Protein AF-0000000079299725 (afdb_homodimer)

Sequence (470 aa):
MGLKDFFARLKNKQEVAVPSDVAILRNWYKERYESTVIQRNLLFVISVASLVIITFSVFVIRYVRSIRSIEPFIIEIERKTGVPTVVDPVTIEAYSANVSIKRYFVWRYITAREEYFPSTYTYNYTTTVRVLSTPEVYFSDYRPKYSMANPTSPYNLYSQGSSRTVKLKSMIFTNDSSAQVRISMEVTGLMNMKMDKIVFIEFDFQNIEMNDGERLINPLGFRVKLYRIEDEKIQMGLKDFFARLKNKQEVAVPSDVAILRNWYKERYESTVIQRNLLFVISVASLVIITFSVFVIRYVRSIRSIEPFIIEIERKTGVPTVVDPVTIEAYSANVSIKRYFVWRYITAREEYFPSTYTYNYTTTVRVLSTPEVYFSDYRPKYSMANPTSPYNLYSQGSSRTVKLKSMIFTNDSSAQVRISMEVTGLMNMKMDKIVFIEFDFQNIEMNDGERLINPLGFRVKLYRIEDEKIQ

Structure (mmCIF, N/CA/C/O backbone):
data_AF-0000000079299725-model_v1
#
loop_
_entity.id
_entity.type
_entity.pdbx_description
1 polymer 'Type IV secretion system protein VirB8'
#
loop_
_atom_site.group_PDB
_atom_site.id
_atom_site.type_symbol
_atom_site.label_atom_id
_atom_site.label_alt_id
_atom_site.label_comp_id
_atom_site.label_asym_id
_atom_site.label_entity_id
_atom_site.label_seq_id
_atom_site.pdbx_PDB_ins_code
_atom_site.Cartn_x
_atom_site.Cartn_y
_atom_site.Cartn_z
_atom_site.occupancy
_atom_site.B_iso_or_equiv
_atom_site.auth_seq_id
_atom_site.auth_comp_id
_atom_site.auth_asym_id
_atom_site.auth_atom_id
_atom_site.pdbx_PDB_model_num
ATOM 1 N N . MET A 1 1 ? 21.078 90.812 78.375 1 37.84 1 MET A N 1
ATOM 2 C CA . MET A 1 1 ? 20.578 90.75 77 1 37.84 1 MET A CA 1
ATOM 3 C C . MET A 1 1 ? 19.156 90.25 77 1 37.84 1 MET A C 1
ATOM 5 O O . MET A 1 1 ? 18.906 89.062 77.188 1 37.84 1 MET A O 1
ATOM 9 N N . GLY A 1 2 ? 18.062 91.062 77.312 1 41.56 2 GLY A N 1
ATOM 10 C CA . GLY A 1 2 ? 16.812 90.75 77.938 1 41.56 2 GLY A CA 1
ATOM 11 C C . GLY A 1 2 ? 15.766 90.188 77 1 41.56 2 GLY A C 1
ATOM 12 O O . GLY A 1 2 ? 15.93 90.188 75.812 1 41.56 2 GLY A O 1
ATOM 13 N N . LEU A 1 3 ? 14.766 89.562 77.562 1 55.81 3 LEU A N 1
ATOM 14 C CA . LEU A 1 3 ? 13.578 88.875 77.062 1 55.81 3 LEU A CA 1
ATOM 15 C C . LEU A 1 3 ? 12.82 89.75 76.125 1 55.81 3 LEU A C 1
ATOM 17 O O . LEU A 1 3 ? 12.211 89.312 75.125 1 55.81 3 LEU A O 1
ATOM 21 N N . LYS A 1 4 ? 12.867 91.062 76.312 1 62.5 4 LYS A N 1
ATOM 22 C CA . LYS A 1 4 ? 12.078 92 75.5 1 62.5 4 LYS A CA 1
ATOM 23 C C . LYS A 1 4 ? 12.594 92.125 74.062 1 62.5 4 LYS A C 1
ATOM 25 O O . LYS A 1 4 ? 11.812 92.312 73.125 1 62.5 4 LYS A O 1
ATOM 30 N N . ASP A 1 5 ? 13.922 92.125 73.938 1 56.56 5 ASP A N 1
ATOM 31 C CA . ASP A 1 5 ? 14.461 92.25 72.562 1 56.56 5 ASP A CA 1
ATOM 32 C C . ASP A 1 5 ? 14.148 91 71.75 1 56.56 5 ASP A C 1
ATOM 34 O O . ASP A 1 5 ? 14.086 91 70.562 1 56.56 5 ASP A O 1
ATOM 38 N N . PHE A 1 6 ? 13.992 89.812 72.5 1 54.66 6 PHE A N 1
ATOM 39 C CA . PHE A 1 6 ? 13.672 88.562 71.812 1 54.66 6 PHE A CA 1
ATOM 40 C C . PHE A 1 6 ? 12.273 88.625 71.25 1 54.66 6 PHE A C 1
ATOM 42 O O . PHE A 1 6 ? 12.07 88.25 70.062 1 54.66 6 PHE A O 1
ATOM 49 N N . PHE A 1 7 ? 11.281 89.188 72 1 54.06 7 PHE A N 1
ATOM 50 C CA . PHE A 1 7 ? 9.914 89.188 71.5 1 54.06 7 PHE A CA 1
ATOM 51 C C . PHE A 1 7 ? 9.773 90.25 70.438 1 54.06 7 PHE A C 1
ATOM 53 O O . PHE A 1 7 ? 8.867 90.188 69.562 1 54.06 7 PHE A O 1
ATOM 60 N N . ALA A 1 8 ? 10.477 91.375 70.562 1 54.53 8 ALA A N 1
ATOM 61 C CA . ALA A 1 8 ? 10.391 92.375 69.5 1 54.53 8 ALA A CA 1
ATOM 62 C C . ALA A 1 8 ? 10.906 91.875 68.188 1 54.53 8 ALA A C 1
ATOM 64 O O . ALA A 1 8 ? 10.391 92.188 67.125 1 54.53 8 ALA A O 1
ATOM 65 N N . ARG A 1 9 ? 11.984 91.062 68.188 1 52.31 9 ARG A N 1
ATOM 66 C CA . ARG A 1 9 ? 12.492 90.5 66.938 1 52.31 9 ARG A CA 1
ATOM 67 C C . ARG A 1 9 ? 11.5 89.438 66.375 1 52.31 9 ARG A C 1
ATOM 69 O O . ARG A 1 9 ? 11.492 89.188 65.188 1 52.31 9 ARG A O 1
ATOM 76 N N . LEU A 1 10 ? 10.68 88.812 67.25 1 44.91 10 LEU A N 1
ATOM 77 C CA . LEU A 1 10 ? 9.617 87.938 66.75 1 44.91 10 LEU A CA 1
ATOM 78 C C . LEU A 1 10 ? 8.57 88.75 66 1 44.91 10 LEU A C 1
ATOM 80 O O . LEU A 1 10 ? 8.008 88.25 65 1 44.91 10 LEU A O 1
ATOM 84 N N . LYS A 1 11 ? 8.281 89.938 66.5 1 42.72 11 LYS A N 1
ATOM 85 C CA . LYS A 1 11 ? 7.258 90.75 65.875 1 42.72 11 LYS A CA 1
ATOM 86 C C . LYS A 1 11 ? 7.738 91.25 64.5 1 42.72 11 LYS A C 1
ATOM 88 O O . LYS A 1 11 ? 6.941 91.75 63.719 1 42.72 11 LYS A O 1
ATOM 93 N N . ASN A 1 12 ? 8.992 91.688 64.438 1 40.38 12 ASN A N 1
ATOM 94 C CA . ASN A 1 12 ? 9.352 92.062 63.125 1 40.38 12 ASN A CA 1
ATOM 95 C C . ASN A 1 12 ? 9.195 90.938 62.094 1 40.38 12 ASN A C 1
ATOM 97 O O . ASN A 1 12 ? 10.172 90.25 61.781 1 40.38 12 ASN A O 1
ATOM 101 N N . LYS A 1 13 ? 8.492 89.812 62.5 1 34.34 13 LYS A N 1
ATOM 102 C CA . LYS A 1 13 ? 8.164 88.75 61.594 1 34.34 13 LYS A CA 1
ATOM 103 C C . LYS A 1 13 ? 7.816 89.25 60.188 1 34.34 13 LYS A C 1
ATOM 105 O O . LYS A 1 13 ? 7.16 90.25 60.062 1 34.34 13 LYS A O 1
ATOM 110 N N . GLN A 1 14 ? 8.406 88.5 59.188 1 34.12 14 GLN A N 1
ATOM 111 C CA . GLN A 1 14 ? 8.398 88.5 57.75 1 34.12 14 GLN A CA 1
ATOM 112 C C . GLN A 1 14 ? 7.004 88.812 57.219 1 34.12 14 GLN A C 1
ATOM 114 O O . GLN A 1 14 ? 6.02 88.25 57.656 1 34.12 14 GLN A O 1
ATOM 119 N N . GLU A 1 15 ? 6.715 90.062 56.812 1 36.06 15 GLU A N 1
ATOM 120 C CA . GLU A 1 15 ? 5.656 90.312 55.844 1 36.06 15 GLU A CA 1
ATOM 121 C C . GLU A 1 15 ? 5.41 89.062 54.969 1 36.06 15 GLU A C 1
ATOM 123 O O . GLU A 1 15 ? 6.254 88.688 54.156 1 36.06 15 GLU A O 1
ATOM 128 N N . VAL A 1 16 ? 5.043 87.875 55.531 1 38.03 16 VAL A N 1
ATOM 129 C CA . VAL A 1 16 ? 4.477 86.75 54.812 1 38.03 16 VAL A CA 1
ATOM 130 C C . VAL A 1 16 ? 3.725 87.25 53.594 1 38.03 16 VAL A C 1
ATOM 132 O O . VAL A 1 16 ? 2.715 88 53.719 1 38.03 16 VAL A O 1
ATOM 135 N N . ALA A 1 17 ? 4.449 87.75 52.594 1 41.91 17 ALA A N 1
ATOM 136 C CA . ALA A 1 17 ? 3.873 88 51.281 1 41.91 17 ALA A CA 1
ATOM 137 C C . ALA A 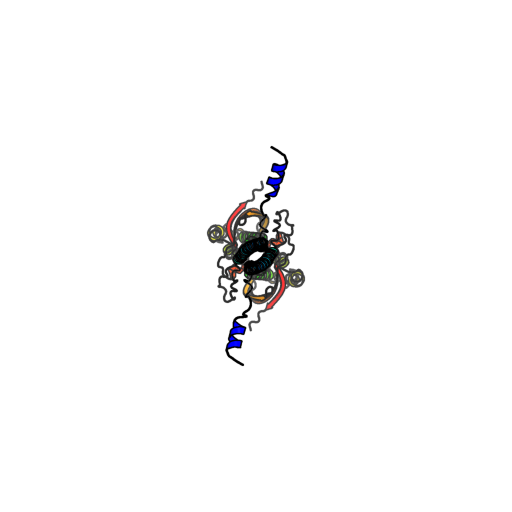1 17 ? 2.707 87.062 51 1 41.91 17 ALA A C 1
ATOM 139 O O . ALA A 1 17 ? 2.811 85.875 51.219 1 41.91 17 ALA A O 1
ATOM 140 N N . VAL A 1 18 ? 1.448 87.375 51.25 1 42.62 18 VAL A N 1
ATOM 141 C CA . VAL A 1 18 ? 0.242 86.75 50.688 1 42.62 18 VAL A CA 1
ATOM 142 C C . VAL A 1 18 ? 0.558 86.125 49.344 1 42.62 18 VAL A C 1
ATOM 144 O O . VAL A 1 18 ? 0.925 86.812 48.406 1 42.62 18 VAL A O 1
ATOM 147 N N . PRO A 1 19 ? 1.404 85 49.438 1 46.94 19 PRO A N 1
ATOM 148 C CA . PRO A 1 19 ? 1.646 84.375 48.125 1 46.94 19 PRO A CA 1
ATOM 149 C C . PRO A 1 19 ? 0.471 84.5 47.188 1 46.94 19 PRO A C 1
ATOM 151 O O . PRO A 1 19 ? -0.68 84.312 47.562 1 46.94 19 PRO A O 1
ATOM 154 N N . SER A 1 20 ? 0.502 85.438 46.25 1 53.66 20 SER A N 1
ATOM 155 C CA . SER A 1 20 ? -0.516 85.812 45.281 1 53.66 20 SER A CA 1
ATOM 156 C C . SER A 1 20 ? -1.252 84.625 44.75 1 53.66 20 SER A C 1
ATOM 158 O O . SER A 1 20 ? -0.674 83.5 44.656 1 53.66 20 SER A O 1
ATOM 160 N N . ASP A 1 21 ? -2.664 84.5 45.125 1 56.88 21 ASP A N 1
ATOM 161 C CA . ASP A 1 21 ? -3.645 83.562 44.562 1 56.88 21 ASP A CA 1
ATOM 162 C C . ASP A 1 21 ? -3.176 83 43.219 1 56.88 21 ASP A C 1
ATOM 164 O O . ASP A 1 21 ? -3.436 81.812 42.906 1 56.88 21 ASP A O 1
ATOM 168 N N . VAL A 1 22 ? -2.371 83.875 42.656 1 60.41 22 VAL A N 1
ATOM 169 C CA . VAL A 1 22 ? -1.896 83.438 41.344 1 60.41 22 VAL A CA 1
ATOM 170 C C . VAL A 1 22 ? -0.827 82.375 41.469 1 60.41 22 VAL A C 1
ATOM 172 O O . VAL A 1 22 ? -0.766 81.438 40.656 1 60.41 22 VAL A O 1
ATOM 175 N N . ALA A 1 23 ? 0.025 82.5 42.594 1 61.59 23 ALA A N 1
ATOM 176 C CA . ALA A 1 23 ? 1.114 81.5 42.75 1 61.59 23 ALA A CA 1
ATOM 177 C C . ALA A 1 23 ? 0.582 80.125 43.125 1 61.59 23 ALA A C 1
ATOM 179 O O . ALA A 1 23 ? 1.067 79.125 42.656 1 61.59 23 ALA A O 1
ATOM 180 N N . ILE A 1 24 ? -0.447 80.062 43.938 1 61.09 24 ILE A N 1
ATOM 181 C CA . ILE A 1 24 ? -1.05 78.812 44.375 1 61.09 24 ILE A CA 1
ATOM 182 C C . ILE A 1 24 ? -1.786 78.125 43.219 1 61.09 24 ILE A C 1
ATOM 184 O O . ILE A 1 24 ? -1.696 76.938 43 1 61.09 24 ILE A O 1
ATOM 188 N N . LEU A 1 25 ? -2.484 79.062 42.469 1 62.22 25 LEU A N 1
ATOM 189 C CA . LEU A 1 25 ? -3.215 78.562 41.312 1 62.22 25 LEU A CA 1
ATOM 190 C C . LEU A 1 25 ? -2.254 78 40.25 1 62.22 25 LEU A C 1
ATOM 192 O O . LEU A 1 25 ? -2.521 77 39.656 1 62.22 25 LEU A O 1
ATOM 196 N N . ARG A 1 26 ? -1.107 78.688 40.188 1 62.5 26 ARG A N 1
ATOM 197 C CA . ARG A 1 26 ? -0.095 78.25 39.25 1 62.5 26 ARG A CA 1
ATOM 198 C C . ARG A 1 26 ? 0.512 76.938 39.656 1 62.5 26 ARG A C 1
ATOM 200 O O . ARG A 1 26 ? 0.735 76.062 38.812 1 62.5 26 ARG A O 1
ATOM 207 N N . ASN A 1 27 ? 0.683 76.75 40.969 1 63.69 27 ASN A N 1
ATOM 208 C CA . ASN A 1 27 ? 1.282 75.562 41.469 1 63.69 27 ASN A CA 1
ATOM 209 C C . ASN A 1 27 ? 0.318 74.375 41.344 1 63.69 27 ASN A C 1
ATOM 211 O O . ASN A 1 27 ? 0.73 73.25 41 1 63.69 27 ASN A O 1
ATOM 215 N N . TRP A 1 28 ? -1.005 74.625 41.562 1 64.62 28 TRP A N 1
ATOM 216 C CA . TRP A 1 28 ? -2.023 73.625 41.469 1 64.62 28 TRP A CA 1
ATOM 217 C C . TRP A 1 28 ? -2.17 73.125 40.031 1 64.62 28 TRP A C 1
ATOM 219 O O . TRP A 1 28 ? -2.195 71.938 39.75 1 64.62 28 TRP A O 1
ATOM 229 N N . TYR A 1 29 ? -2.107 74.062 39.219 1 63.84 29 TYR A N 1
ATOM 230 C CA . TYR A 1 29 ? -2.242 73.688 37.812 1 63.84 29 TYR A CA 1
ATOM 231 C C . TYR A 1 29 ? -0.977 73 37.281 1 63.84 29 TYR A C 1
ATOM 233 O O . TYR A 1 29 ? -1.047 72.125 36.469 1 63.84 29 TYR A O 1
ATOM 241 N N . LYS A 1 30 ? 0.095 73.5 37.844 1 66.31 30 LYS A N 1
ATOM 242 C CA . LYS A 1 30 ? 1.366 72.938 37.438 1 66.31 30 LYS A CA 1
ATOM 243 C C . LYS A 1 30 ? 1.476 71.438 37.906 1 66.31 30 LYS A C 1
ATOM 245 O O . LYS A 1 30 ? 1.941 70.625 37.156 1 66.31 30 LYS A O 1
ATOM 250 N N . GLU A 1 31 ? 0.928 71.125 39.031 1 66.94 31 GLU A N 1
ATOM 251 C CA . GLU A 1 31 ? 0.985 69.812 39.594 1 66.94 31 GLU A CA 1
ATOM 252 C C . GLU A 1 31 ? 0.046 68.875 38.812 1 66.94 31 GLU A C 1
ATOM 254 O O . GLU A 1 31 ? 0.412 67.75 38.5 1 66.94 31 GLU A O 1
ATOM 259 N N . ARG A 1 32 ? -1.123 69.438 38.594 1 66.62 32 ARG A N 1
ATOM 260 C CA . ARG A 1 32 ? -2.104 68.625 37.875 1 66.62 32 ARG A CA 1
ATOM 261 C C . ARG A 1 32 ? -1.687 68.438 36.438 1 66.62 32 ARG A C 1
ATOM 263 O O . ARG A 1 32 ? -1.901 67.312 35.844 1 66.62 32 ARG A O 1
ATOM 270 N N . TYR A 1 33 ? -1.013 69.375 35.969 1 72.5 33 TYR A N 1
ATOM 271 C CA . TYR A 1 33 ? -0.503 69.312 34.625 1 72.5 33 TYR A CA 1
ATOM 272 C C . TYR A 1 33 ? 0.643 68.312 34.531 1 72.5 33 TYR A C 1
ATOM 274 O O . TYR A 1 33 ? 0.689 67.5 33.594 1 72.5 33 TYR A O 1
ATOM 282 N N . GLU A 1 34 ? 1.439 68.312 35.5 1 73.81 34 GLU A N 1
ATOM 283 C CA . GLU A 1 34 ? 2.586 67.438 35.5 1 73.81 34 GLU A CA 1
ATOM 284 C C . GLU A 1 34 ? 2.145 66 35.656 1 73.81 34 GLU A C 1
ATOM 286 O O . GLU A 1 34 ? 2.695 65.062 35 1 73.81 34 GLU A O 1
ATOM 291 N N . SER A 1 35 ? 1.09 65.812 36.375 1 76.44 35 SER A N 1
ATOM 292 C CA . SER A 1 35 ? 0.575 64.438 36.562 1 76.44 35 SER A CA 1
ATOM 293 C C . SER A 1 35 ? -0.078 63.906 35.312 1 76.44 35 SER A C 1
ATOM 295 O O . SER A 1 35 ? 0.095 62.75 34.938 1 76.44 35 SER A O 1
ATOM 297 N N . THR A 1 36 ? -0.708 64.812 34.656 1 77.12 36 THR A N 1
ATOM 298 C CA . THR A 1 36 ? -1.402 64.375 33.438 1 77.12 36 THR A CA 1
ATOM 299 C C . THR A 1 36 ? -0.408 64.125 32.312 1 77.12 36 THR A C 1
ATOM 301 O O . THR A 1 36 ? -0.602 63.188 31.516 1 77.12 36 THR A O 1
ATOM 304 N N . VAL A 1 37 ? 0.67 64.812 32.344 1 77.06 37 VAL A N 1
ATOM 305 C CA . VAL A 1 37 ? 1.702 64.625 31.344 1 77.06 37 VAL A CA 1
ATOM 306 C C . VAL A 1 37 ? 2.41 63.281 31.562 1 77.06 37 VAL A C 1
ATOM 308 O O . VAL A 1 37 ? 2.717 62.562 30.609 1 77.06 37 VAL A O 1
ATOM 311 N N . ILE A 1 38 ? 2.498 62.938 32.781 1 77 38 ILE A N 1
ATOM 312 C CA . ILE A 1 38 ? 3.137 61.656 33.125 1 77 38 ILE A CA 1
ATOM 313 C C . ILE A 1 38 ? 2.232 60.5 32.719 1 77 38 ILE A C 1
ATOM 315 O O . ILE A 1 38 ? 2.699 59.531 32.125 1 77 38 ILE A O 1
ATOM 319 N N . GLN A 1 39 ? 1.011 60.656 32.969 1 77.81 39 GLN A N 1
ATOM 320 C CA . GLN A 1 39 ? 0.052 59.625 32.562 1 77.81 39 GLN A CA 1
ATOM 321 C C . GLN A 1 39 ? -0.007 59.5 31.047 1 77.81 39 GLN A C 1
ATOM 323 O O . GLN A 1 39 ? -0.054 58.375 30.516 1 77.81 39 GLN A O 1
ATOM 328 N N . ARG A 1 40 ? 0.064 60.594 30.391 1 79.75 40 ARG A N 1
ATOM 329 C CA . ARG A 1 40 ? 0.05 60.562 28.938 1 79.75 40 ARG A CA 1
ATOM 330 C C . ARG A 1 40 ? 1.28 59.875 28.375 1 79.75 40 ARG A C 1
ATOM 332 O O . ARG A 1 40 ? 1.172 59.062 27.453 1 79.75 40 ARG A O 1
ATOM 339 N N . ASN A 1 41 ? 2.363 60.188 28.984 1 81.06 41 ASN A N 1
ATOM 340 C CA . ASN A 1 41 ? 3.602 59.594 28.516 1 81.06 41 ASN A CA 1
ATOM 341 C C . ASN A 1 41 ? 3.617 58.094 28.781 1 81.06 41 ASN A C 1
ATOM 343 O O . ASN A 1 41 ? 4.086 57.312 27.953 1 81.06 41 ASN A O 1
ATOM 347 N N . LEU A 1 42 ? 2.967 57.719 29.844 1 79.75 42 LEU A N 1
ATOM 348 C CA . LEU A 1 42 ? 2.873 56.312 30.203 1 79.75 42 LEU A CA 1
ATOM 349 C C . LEU A 1 42 ? 1.941 55.562 29.234 1 79.75 42 LEU A C 1
ATOM 351 O O . LEU A 1 42 ? 2.26 54.469 28.781 1 79.75 42 LEU A O 1
ATOM 355 N N . LEU A 1 43 ? 0.923 56.25 28.984 1 82.56 43 LEU A N 1
ATOM 356 C CA . LEU A 1 43 ? -0.047 55.625 28.078 1 82.56 43 LEU A CA 1
ATOM 357 C C . LEU A 1 43 ? 0.502 55.562 26.656 1 82.56 43 LEU A C 1
ATOM 359 O O . LEU A 1 43 ? 0.235 54.594 25.938 1 82.56 43 LEU A O 1
ATOM 363 N N . PHE A 1 44 ? 1.363 56.469 26.328 1 80.5 44 PHE A N 1
ATOM 364 C CA . PHE A 1 44 ? 2 56.469 25.016 1 80.5 44 PHE A CA 1
ATOM 365 C C . PHE A 1 44 ? 2.98 55.312 24.891 1 80.5 44 PHE A C 1
ATOM 367 O O . PHE A 1 44 ? 2.988 54.594 23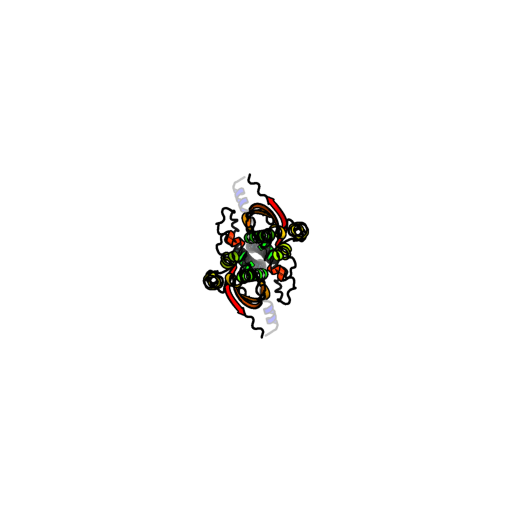.891 1 80.5 44 PHE A O 1
ATOM 374 N N . VAL A 1 45 ? 3.688 55.031 25.922 1 82 45 VAL A N 1
ATOM 375 C CA . VAL A 1 45 ? 4.668 53.938 25.922 1 82 45 VAL A CA 1
ATOM 376 C C . VAL A 1 45 ? 3.951 52.594 25.859 1 82 45 VAL A C 1
ATOM 378 O O . VAL A 1 45 ? 4.352 51.719 25.109 1 82 45 VAL A O 1
ATOM 381 N N . ILE A 1 46 ? 2.818 52.531 26.594 1 81.06 46 ILE A N 1
ATOM 382 C CA . ILE A 1 46 ? 2.041 51.281 26.609 1 81.06 46 ILE A CA 1
ATOM 383 C C . ILE A 1 46 ? 1.417 51.062 25.234 1 81.06 46 ILE A C 1
ATOM 385 O O . ILE A 1 46 ? 1.397 49.938 24.734 1 81.06 46 ILE A O 1
ATOM 389 N N . SER A 1 47 ? 0.975 52.094 24.625 1 81.62 47 SER A N 1
ATOM 390 C CA . SER A 1 47 ? 0.371 51.969 23.297 1 81.62 47 SER A CA 1
ATOM 391 C C . SER A 1 47 ? 1.396 51.562 22.266 1 81.62 47 SER A C 1
ATOM 393 O O . SER A 1 47 ? 1.121 50.688 21.438 1 81.62 47 SER A O 1
ATOM 395 N N . VAL A 1 48 ? 2.602 52.094 22.297 1 81.69 48 VAL A N 1
ATOM 396 C CA . VAL A 1 48 ? 3.654 51.75 21.344 1 81.69 48 VAL A CA 1
ATOM 397 C C . VAL A 1 48 ? 4.094 50.281 21.562 1 81.69 48 VAL A C 1
ATOM 399 O O . VAL A 1 48 ? 4.273 49.531 20.609 1 81.69 48 VAL A O 1
ATOM 402 N N . ALA A 1 49 ? 4.172 49.906 22.828 1 83.25 49 ALA A N 1
ATOM 403 C CA . ALA A 1 49 ? 4.543 48.531 23.172 1 83.25 49 ALA A CA 1
ATOM 404 C C . ALA A 1 49 ? 3.5 47.531 22.656 1 83.25 49 ALA A C 1
ATOM 406 O O . ALA A 1 49 ? 3.846 46.5 22.109 1 83.25 49 ALA A O 1
ATOM 407 N N . SER A 1 50 ? 2.27 47.906 22.828 1 81.88 50 SER A N 1
ATOM 408 C CA . SER A 1 50 ? 1.182 47.062 22.359 1 81.88 50 SER A CA 1
ATOM 409 C C . SER A 1 50 ? 1.195 46.938 20.844 1 81.88 50 SER A C 1
ATOM 411 O O . SER A 1 50 ? 0.978 45.844 20.297 1 81.88 50 SER A O 1
ATOM 413 N N . LEU A 1 51 ? 1.479 48.031 20.156 1 81.38 51 LEU A N 1
ATOM 414 C CA . LEU A 1 51 ? 1.556 48 18.703 1 81.38 51 LEU A CA 1
ATOM 415 C C . LEU A 1 51 ? 2.688 47.094 18.219 1 81.38 51 LEU A C 1
ATOM 417 O O . LEU A 1 51 ? 2.529 46.344 17.25 1 81.38 51 LEU A O 1
ATOM 421 N N . VAL A 1 52 ? 3.801 47.094 18.891 1 81.31 52 VAL A N 1
ATOM 422 C CA . VAL A 1 52 ? 4.938 46.25 18.562 1 81.31 52 VAL A CA 1
ATOM 423 C C . VAL A 1 52 ? 4.562 44.781 18.766 1 81.31 52 VAL A C 1
ATOM 425 O O . VAL A 1 52 ? 4.852 43.938 17.906 1 81.31 52 VAL A O 1
ATOM 428 N N . ILE A 1 53 ? 3.896 44.5 19.875 1 81.94 53 ILE A N 1
ATOM 429 C CA . ILE A 1 53 ? 3.49 43.156 20.188 1 81.94 53 ILE A CA 1
ATOM 430 C C . ILE A 1 53 ? 2.492 42.656 19.141 1 81.94 53 ILE A C 1
ATOM 432 O O . ILE A 1 53 ? 2.574 41.5 18.672 1 81.94 53 ILE A O 1
ATOM 436 N N . ILE A 1 54 ? 1.614 43.438 18.734 1 80.5 54 ILE A N 1
ATOM 437 C CA . ILE A 1 54 ? 0.626 43.094 17.719 1 80.5 54 ILE A CA 1
ATOM 438 C C . ILE A 1 54 ? 1.328 42.812 16.391 1 80.5 54 ILE A C 1
ATOM 440 O O . ILE A 1 54 ? 1.024 41.812 15.734 1 80.5 54 ILE A O 1
ATOM 444 N N . THR A 1 55 ? 2.234 43.656 15.961 1 80.31 55 THR A N 1
ATOM 445 C CA . THR A 1 55 ? 2.971 43.469 14.711 1 80.31 55 THR A CA 1
ATOM 446 C C . THR A 1 55 ? 3.766 42.156 14.758 1 80.31 55 THR A C 1
ATOM 448 O O . THR A 1 55 ? 3.779 41.406 13.781 1 80.31 55 THR A O 1
ATOM 451 N N . PHE A 1 56 ? 4.324 41.875 15.852 1 81 56 PHE A N 1
ATOM 452 C CA . PHE A 1 56 ? 5.078 40.625 16.031 1 81 56 PHE A CA 1
ATOM 453 C C . PHE A 1 56 ? 4.156 39.438 15.969 1 81 56 PHE A C 1
ATOM 455 O O . PHE A 1 56 ? 4.496 38.406 15.359 1 81 56 PHE A O 1
ATOM 462 N N . SER A 1 57 ? 3.018 39.562 16.562 1 78.12 57 SER A N 1
ATOM 463 C CA . SER A 1 57 ? 2.027 38.469 16.547 1 78.12 57 SER A CA 1
ATOM 464 C C . SER A 1 57 ? 1.562 38.188 15.133 1 78.12 57 SER A C 1
ATOM 466 O O . SER A 1 57 ? 1.399 37 14.766 1 78.12 57 SER A O 1
ATOM 468 N N . VAL A 1 58 ? 1.408 39.188 14.383 1 76.25 58 VAL A N 1
ATOM 469 C CA . VAL A 1 58 ? 1.006 39.031 12.984 1 76.25 58 VAL A CA 1
ATOM 470 C C . VAL A 1 58 ? 2.125 38.344 12.203 1 76.25 58 VAL A C 1
ATOM 472 O O . VAL A 1 58 ? 1.869 37.469 11.391 1 76.25 58 VAL A O 1
ATOM 475 N N . PHE A 1 59 ? 3.295 38.594 12.469 1 74.12 59 PHE A N 1
ATOM 476 C CA . PHE A 1 59 ? 4.43 37.969 11.805 1 74.12 59 PHE A CA 1
ATOM 477 C C . PHE A 1 59 ? 4.531 36.5 12.18 1 74.12 59 PHE A C 1
ATOM 479 O O . PHE A 1 59 ? 4.828 35.656 11.328 1 74.12 59 PHE A O 1
ATOM 486 N N . VAL A 1 60 ? 4.328 36.219 13.391 1 73.62 60 VAL A N 1
ATOM 487 C CA . VAL A 1 60 ? 4.371 34.844 13.852 1 73.62 60 VAL A CA 1
ATOM 488 C C . VAL A 1 60 ? 3.25 34.031 13.195 1 73.62 60 VAL A C 1
ATOM 490 O O . VAL A 1 60 ? 3.467 32.906 12.734 1 73.62 60 VAL A O 1
ATOM 493 N N . ILE A 1 61 ? 2.102 34.594 13.133 1 68 61 ILE A N 1
ATOM 494 C CA . ILE A 1 61 ? 0.975 33.906 12.484 1 68 61 ILE A CA 1
ATOM 495 C C . ILE A 1 61 ? 1.299 33.656 11.016 1 68 61 ILE A C 1
ATOM 497 O O . ILE A 1 61 ? 1.04 32.594 10.492 1 68 61 ILE A O 1
ATOM 501 N N . ARG A 1 62 ? 1.827 34.594 10.297 1 67.38 62 ARG A N 1
ATOM 502 C CA . ARG A 1 62 ? 2.221 34.438 8.898 1 67.38 62 ARG A CA 1
ATOM 503 C C . ARG A 1 62 ? 3.312 33.406 8.75 1 67.38 62 ARG A C 1
ATOM 505 O O . ARG A 1 62 ? 3.303 32.625 7.789 1 67.38 62 ARG A O 1
ATOM 512 N N . TYR A 1 63 ? 4.172 33.375 9.641 1 64.31 63 TYR A N 1
ATOM 513 C CA . TYR A 1 63 ? 5.258 32.406 9.617 1 64.31 63 TYR A CA 1
ATOM 514 C C . TYR A 1 63 ? 4.73 31 9.82 1 64.31 63 TYR A C 1
ATOM 516 O O . TYR A 1 63 ? 5.141 30.062 9.125 1 64.31 63 TYR A O 1
ATOM 524 N N . VAL A 1 64 ? 3.875 30.875 10.695 1 59.44 64 VAL A N 1
ATOM 525 C CA . VAL A 1 64 ? 3.285 29.562 10.969 1 59.44 64 VAL A CA 1
ATOM 526 C C . VAL A 1 64 ? 2.436 29.125 9.781 1 59.44 64 VAL A C 1
ATOM 528 O O . VAL A 1 64 ? 2.457 27.953 9.398 1 59.44 64 VAL A O 1
ATOM 531 N N . ARG A 1 65 ? 1.667 30.016 9.203 1 56.22 65 ARG A N 1
ATOM 532 C CA . ARG A 1 65 ? 0.854 29.75 8.023 1 56.22 65 ARG A CA 1
ATOM 533 C C . ARG A 1 65 ? 1.729 29.406 6.824 1 56.22 65 ARG A C 1
ATOM 535 O O . ARG A 1 65 ? 1.363 28.562 6.004 1 56.22 65 ARG A O 1
ATOM 542 N N . SER A 1 66 ? 2.734 30.203 6.668 1 49.31 66 SER A N 1
ATOM 543 C CA . SER A 1 66 ? 3.619 29.984 5.527 1 49.31 66 SER A CA 1
ATOM 544 C C . SER A 1 66 ? 4.328 28.641 5.617 1 49.31 66 SER A C 1
ATOM 546 O O . SER A 1 66 ? 4.711 28.062 4.598 1 49.31 66 SER A O 1
ATOM 548 N N . ILE A 1 67 ? 4.613 28.312 6.719 1 44.88 67 ILE A N 1
ATOM 549 C CA . ILE A 1 67 ? 5.188 26.969 6.84 1 44.88 67 ILE A CA 1
ATOM 550 C C . ILE A 1 67 ? 4.145 25.922 6.457 1 44.88 67 ILE A C 1
ATOM 552 O O . ILE A 1 67 ? 4.488 24.781 6.164 1 44.88 67 ILE A O 1
ATOM 556 N N . ARG A 1 68 ? 2.969 26.328 6.383 1 41.66 68 ARG A N 1
ATOM 557 C CA . ARG A 1 68 ? 1.904 25.438 5.93 1 41.66 68 ARG A CA 1
ATOM 558 C C . ARG A 1 68 ? 1.866 25.359 4.406 1 41.66 68 ARG A C 1
ATOM 560 O O . ARG A 1 68 ? 1.257 26.203 3.752 1 41.66 68 ARG A O 1
ATOM 567 N N . SER A 1 69 ? 2.914 25.172 3.723 1 36.16 69 SER A N 1
ATOM 568 C CA . SER A 1 69 ? 2.926 24.984 2.275 1 36.16 69 SER A CA 1
ATOM 569 C C . SER A 1 69 ? 1.808 24.047 1.828 1 36.16 69 SER A C 1
ATOM 571 O O . SER A 1 69 ? 1.83 22.859 2.135 1 36.16 69 SER A O 1
AT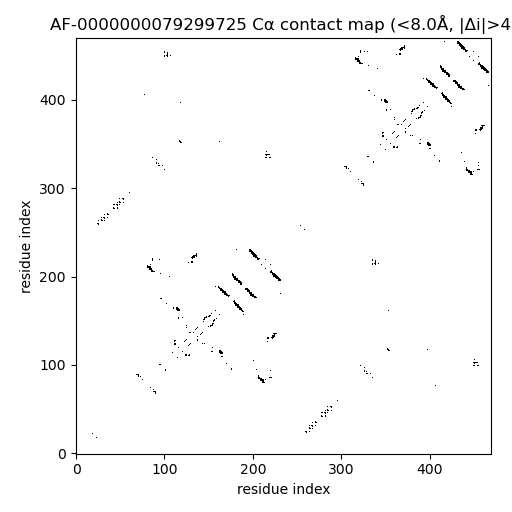OM 573 N N . ILE A 1 70 ? 0.668 24.594 1.862 1 34.12 70 ILE A N 1
ATOM 574 C CA . ILE A 1 70 ? -0.35 23.891 1.089 1 34.12 70 ILE A CA 1
ATOM 575 C C . ILE A 1 70 ? 0.127 23.719 -0.351 1 34.12 70 ILE A C 1
ATOM 577 O O . ILE A 1 70 ? 0.263 24.703 -1.091 1 34.12 70 ILE A O 1
ATOM 581 N N . GLU A 1 71 ? 1.002 22.906 -0.674 1 32.88 71 GLU A N 1
ATOM 582 C CA . GLU A 1 71 ? 1.322 22.766 -2.092 1 32.88 71 GLU A CA 1
ATOM 583 C C . GLU A 1 71 ? 0.077 22.438 -2.908 1 32.88 71 GLU A C 1
ATOM 585 O O . GLU A 1 71 ? -0.744 21.609 -2.49 1 32.88 71 GLU A O 1
ATOM 590 N N . PRO A 1 72 ? -0.235 23.281 -3.885 1 32.34 72 PRO A N 1
ATOM 591 C CA . PRO A 1 72 ? -1.346 23.062 -4.816 1 32.34 72 PRO A CA 1
ATOM 592 C C . PRO A 1 72 ? -1.365 21.641 -5.379 1 32.34 72 PRO A C 1
ATOM 594 O O . PRO A 1 72 ? -0.312 21.094 -5.711 1 32.34 72 PRO A O 1
ATOM 597 N N . PHE A 1 73 ? -2.287 20.953 -4.926 1 30.59 73 PHE A N 1
ATOM 598 C CA . PHE A 1 73 ? -2.625 19.672 -5.512 1 30.59 73 PHE A CA 1
ATOM 599 C C . PHE A 1 73 ? -2.943 19.812 -6.992 1 30.59 73 PHE A C 1
ATOM 601 O O . PHE A 1 73 ? -3.777 20.625 -7.379 1 30.59 73 PHE A O 1
ATOM 608 N N . ILE A 1 74 ? -1.926 19.891 -7.852 1 31.2 74 ILE A N 1
ATOM 609 C CA . ILE A 1 74 ? -2.223 19.812 -9.281 1 31.2 74 ILE A CA 1
ATOM 610 C C . ILE A 1 74 ? -3.07 18.578 -9.57 1 31.2 74 ILE A C 1
ATOM 612 O O . ILE A 1 74 ? -2.643 17.453 -9.312 1 31.2 74 ILE A O 1
ATOM 616 N N . ILE A 1 75 ? -4.297 18.781 -9.57 1 31.05 75 ILE A N 1
ATOM 617 C CA . ILE A 1 75 ? -5.254 17.812 -10.086 1 31.05 75 ILE A CA 1
ATOM 618 C C . ILE A 1 75 ? -4.922 17.469 -11.539 1 31.05 75 ILE A C 1
ATOM 620 O O . ILE A 1 75 ? -5.078 18.312 -12.43 1 31.05 75 ILE A O 1
ATOM 624 N N . GLU A 1 76 ? -3.811 16.812 -11.742 1 31.98 76 GLU A N 1
ATOM 625 C CA . GLU A 1 76 ? -3.6 16.375 -13.117 1 31.98 76 GLU A CA 1
ATOM 626 C C . GLU A 1 76 ? -4.793 15.578 -13.633 1 31.98 76 GLU A C 1
ATOM 628 O O . GLU A 1 76 ? -5.238 14.625 -12.984 1 31.98 76 GLU A O 1
ATOM 633 N N . ILE A 1 77 ? -5.531 16.25 -14.375 1 32.84 77 ILE A N 1
ATOM 634 C CA . ILE A 1 77 ? -6.461 15.633 -15.312 1 32.84 77 ILE A CA 1
ATOM 635 C C . ILE A 1 77 ? -5.797 14.445 -16 1 32.84 77 ILE A C 1
ATOM 637 O O . ILE A 1 77 ? -4.652 14.539 -16.453 1 32.84 77 ILE A O 1
ATOM 641 N N . GLU A 1 78 ? -6.441 13.312 -15.852 1 33.78 78 GLU A N 1
ATOM 642 C CA . GLU A 1 78 ? -6.141 11.953 -16.281 1 33.78 78 GLU A CA 1
ATOM 643 C C . GLU A 1 78 ? -5.824 11.906 -17.781 1 33.78 78 G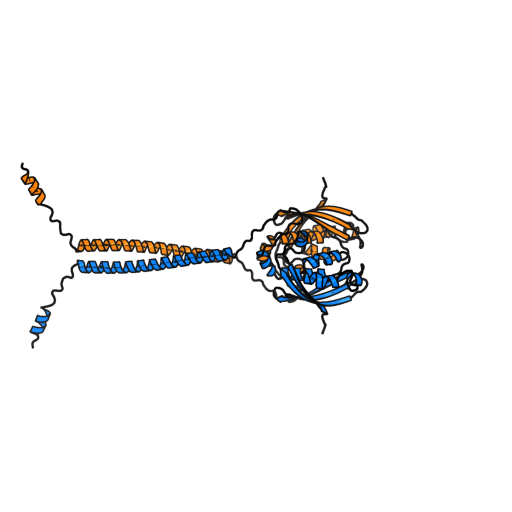LU A C 1
ATOM 645 O O . GLU A 1 78 ? -6.715 11.68 -18.594 1 33.78 78 GLU A O 1
ATOM 650 N N . ARG A 1 79 ? -5.316 12.922 -18.484 1 32.31 79 ARG A N 1
ATOM 651 C CA . ARG A 1 79 ? -5.133 12.391 -19.828 1 32.31 79 ARG A CA 1
ATOM 652 C C . ARG A 1 79 ? -4.328 11.094 -19.797 1 32.31 79 ARG A C 1
ATOM 654 O O . ARG A 1 79 ? -3.746 10.742 -18.766 1 32.31 79 ARG A O 1
ATOM 661 N N . LYS A 1 80 ? -3.564 10.75 -20.906 1 33.38 80 LYS A N 1
ATOM 662 C CA . LYS A 1 80 ? -2.818 9.547 -21.266 1 33.38 80 LYS A CA 1
ATOM 663 C C . LYS A 1 80 ? -1.858 9.148 -20.141 1 33.38 80 LYS A C 1
ATOM 665 O O . LYS A 1 80 ? -1.466 9.984 -19.328 1 33.38 80 LYS A O 1
ATOM 670 N N . THR A 1 81 ? -1.472 7.75 -19.953 1 43.62 81 THR A N 1
ATOM 671 C CA . THR A 1 81 ? -0.679 6.898 -19.062 1 43.62 81 THR A CA 1
ATOM 672 C C . THR A 1 81 ? 0.521 7.66 -18.516 1 43.62 81 THR A C 1
ATOM 674 O O . THR A 1 81 ? 1.093 7.27 -17.5 1 43.62 81 THR A O 1
ATOM 677 N N . GLY A 1 82 ? 1.105 8.562 -19.375 1 40.75 82 GLY A N 1
ATOM 678 C CA . GLY A 1 82 ? 2.49 8.969 -19.203 1 40.75 82 GLY A CA 1
ATOM 679 C C . GLY A 1 82 ? 2.654 10.156 -18.266 1 40.75 82 GLY A C 1
ATOM 680 O O . GLY A 1 82 ? 3.727 10.758 -18.219 1 40.75 82 GLY A O 1
ATOM 681 N N . VAL A 1 83 ? 1.6 10.656 -17.844 1 45.91 83 VAL A N 1
ATOM 682 C CA . VAL A 1 83 ? 2.033 11.898 -17.203 1 45.91 83 VAL A CA 1
ATOM 683 C C . VAL A 1 83 ? 2.525 11.594 -15.781 1 45.91 83 VAL A C 1
ATOM 685 O O . VAL A 1 83 ? 1.794 11.023 -14.977 1 45.91 83 VAL A O 1
ATOM 688 N N . PRO A 1 84 ? 3.854 11.859 -15.594 1 50.5 84 PRO A N 1
ATOM 689 C CA . PRO A 1 84 ? 4.465 11.672 -14.281 1 50.5 84 PRO A CA 1
ATOM 690 C C . PRO A 1 84 ? 3.77 12.484 -13.188 1 50.5 84 PRO A C 1
ATOM 692 O O . PRO A 1 84 ? 3.42 13.648 -13.406 1 50.5 84 PRO A O 1
ATOM 695 N N . THR A 1 85 ? 3.111 11.797 -12.312 1 56.91 85 THR A N 1
ATOM 696 C CA . THR A 1 85 ? 2.496 12.469 -11.172 1 56.91 85 THR A CA 1
ATOM 697 C C . THR A 1 85 ? 3.5 12.633 -10.031 1 56.91 85 THR A C 1
ATOM 699 O O . THR A 1 85 ? 4.277 11.719 -9.75 1 56.91 85 THR A O 1
ATOM 702 N N . VAL A 1 86 ? 3.744 13.93 -9.594 1 53.34 86 VAL A N 1
ATOM 703 C CA . VAL A 1 86 ? 4.586 14.211 -8.438 1 53.34 86 VAL A CA 1
ATOM 704 C C . VAL A 1 86 ? 3.73 14.219 -7.168 1 53.34 86 VAL A C 1
ATOM 706 O O . VAL A 1 86 ? 2.58 14.672 -7.191 1 53.34 86 VAL A O 1
ATOM 709 N N . VAL A 1 87 ? 4.215 13.461 -6.113 1 57.19 87 VAL A N 1
ATOM 710 C CA . VAL A 1 87 ? 3.533 13.43 -4.824 1 57.19 87 VAL A CA 1
ATOM 711 C C . VAL A 1 87 ? 3.828 14.711 -4.047 1 57.19 87 VAL A C 1
ATOM 713 O O . VAL A 1 87 ? 4.93 15.258 -4.137 1 57.19 87 VAL A O 1
ATOM 716 N N . ASP A 1 88 ? 2.832 15.211 -3.35 1 58.28 88 ASP A N 1
ATOM 717 C CA . ASP A 1 88 ? 2.988 16.375 -2.49 1 58.28 88 ASP A CA 1
ATOM 718 C C . ASP A 1 88 ? 3.939 16.094 -1.334 1 58.28 88 ASP A C 1
ATOM 720 O O . ASP A 1 88 ? 3.809 15.07 -0.656 1 58.28 88 ASP A O 1
ATOM 724 N N . PRO A 1 89 ? 4.98 16.938 -1.146 1 56.59 89 PRO A N 1
ATOM 725 C CA . PRO A 1 89 ? 5.965 16.766 -0.079 1 56.59 89 PRO A CA 1
ATOM 726 C C . PRO A 1 89 ? 5.324 16.625 1.3 1 56.59 89 PRO A C 1
ATOM 728 O O . PRO A 1 89 ? 5.836 15.898 2.152 1 56.59 89 PRO A O 1
ATOM 731 N N . VAL A 1 90 ? 4.238 17.375 1.546 1 56.91 90 VAL A N 1
ATOM 732 C CA . VAL A 1 90 ? 3.57 17.297 2.842 1 56.91 90 VAL A CA 1
ATOM 733 C C . VAL A 1 90 ? 3.061 15.875 3.08 1 56.91 90 VAL A C 1
ATOM 735 O O . VAL A 1 90 ? 3.137 15.367 4.199 1 56.91 90 VAL A O 1
ATOM 738 N N . THR A 1 91 ? 2.656 15.32 2.039 1 60.34 91 THR A N 1
ATOM 739 C CA . THR A 1 91 ? 2.152 13.953 2.111 1 60.34 91 THR A CA 1
ATOM 740 C C . THR A 1 91 ? 3.281 12.977 2.43 1 60.34 91 THR A C 1
ATOM 742 O O . THR A 1 91 ? 3.119 12.086 3.264 1 60.34 91 THR A O 1
ATOM 745 N N . ILE A 1 92 ? 4.406 13.32 1.905 1 58.34 92 ILE A N 1
ATOM 746 C CA . ILE A 1 92 ? 5.555 12.445 2.137 1 58.34 92 ILE A CA 1
ATOM 747 C C . ILE A 1 92 ? 5.977 12.531 3.602 1 58.34 92 ILE A C 1
ATOM 749 O O . ILE A 1 92 ? 6.289 11.508 4.219 1 58.34 92 ILE A O 1
ATOM 753 N N . GLU A 1 93 ? 5.973 13.695 4.109 1 63.25 93 GLU A N 1
ATOM 754 C CA . GLU A 1 93 ? 6.367 13.859 5.504 1 63.25 93 GLU A CA 1
ATOM 755 C C . GLU A 1 93 ? 5.398 13.148 6.441 1 63.25 93 GLU A C 1
ATOM 757 O O . GLU A 1 93 ? 5.82 12.5 7.406 1 63.25 93 GLU A O 1
ATOM 762 N N . ALA A 1 94 ? 4.109 13.352 6.164 1 64.75 94 ALA A N 1
ATOM 763 C CA . ALA A 1 94 ? 3.102 12.719 7.012 1 64.75 94 ALA A CA 1
ATOM 764 C C . ALA A 1 94 ? 3.188 11.195 6.918 1 64.75 94 ALA A C 1
ATOM 766 O O . ALA A 1 94 ? 3.055 10.5 7.926 1 64.75 94 ALA A O 1
ATOM 767 N N . TYR A 1 95 ? 3.615 10.781 5.793 1 63.78 95 TYR A N 1
ATOM 768 C CA . TYR A 1 95 ? 3.656 9.344 5.555 1 63.78 95 TYR A CA 1
ATOM 769 C C . TYR A 1 95 ? 4.922 8.727 6.141 1 63.78 95 TYR A C 1
ATOM 771 O O . TYR A 1 95 ? 4.879 7.641 6.723 1 63.78 95 TYR A O 1
ATOM 779 N N . SER A 1 96 ? 5.965 9.523 6.004 1 61.88 96 SER A N 1
ATOM 780 C CA . SER A 1 96 ? 7.227 9.039 6.547 1 61.88 96 SER A CA 1
ATOM 781 C C . SER A 1 96 ? 7.191 8.992 8.07 1 61.88 96 SER A C 1
ATOM 783 O O . SER A 1 96 ? 7.996 8.297 8.695 1 61.88 96 SER A O 1
ATOM 785 N N . ALA A 1 97 ? 6.148 9.586 8.492 1 65.25 97 ALA A N 1
ATOM 786 C CA . ALA A 1 97 ? 6.031 9.594 9.953 1 65.25 97 ALA A CA 1
ATOM 787 C C . ALA A 1 97 ? 5.086 8.492 10.43 1 65.25 97 ALA A C 1
ATOM 789 O O . ALA A 1 97 ? 5.094 8.133 11.609 1 65.25 97 ALA A O 1
ATOM 790 N N . ASN A 1 98 ? 4.41 7.926 9.5 1 75.75 98 ASN A N 1
ATOM 791 C CA . ASN A 1 98 ? 3.439 6.902 9.875 1 75.75 98 ASN A CA 1
ATOM 792 C C . ASN A 1 98 ? 4.066 5.512 9.891 1 75.75 98 ASN A C 1
ATOM 794 O O . ASN A 1 98 ? 4.426 4.977 8.844 1 75.75 98 ASN A O 1
ATOM 798 N N . VAL A 1 99 ? 4.094 4.926 11.055 1 82.81 99 VAL A N 1
ATOM 799 C CA . VAL A 1 99 ? 4.773 3.652 11.25 1 82.81 99 VAL A CA 1
ATOM 800 C C . VAL A 1 99 ? 4.027 2.545 10.516 1 82.81 99 VAL A C 1
ATOM 802 O O . VAL A 1 99 ? 4.645 1.619 9.984 1 82.81 99 VAL A O 1
ATOM 805 N N . SER A 1 100 ? 2.721 2.666 10.453 1 84.06 100 SER A N 1
ATOM 806 C CA . SER A 1 100 ? 1.937 1.633 9.789 1 84.06 100 SER A CA 1
ATOM 807 C C . SER A 1 100 ? 2.225 1.602 8.289 1 84.06 100 SER A C 1
ATOM 809 O O . SER A 1 100 ? 2.283 0.528 7.684 1 84.06 100 SER A O 1
ATOM 811 N N . ILE A 1 101 ? 2.408 2.744 7.738 1 88.12 101 ILE A N 1
ATOM 812 C CA . ILE A 1 101 ? 2.711 2.834 6.312 1 88.12 101 ILE A CA 1
ATOM 813 C C . ILE A 1 101 ? 4.117 2.295 6.051 1 88.12 101 ILE A C 1
A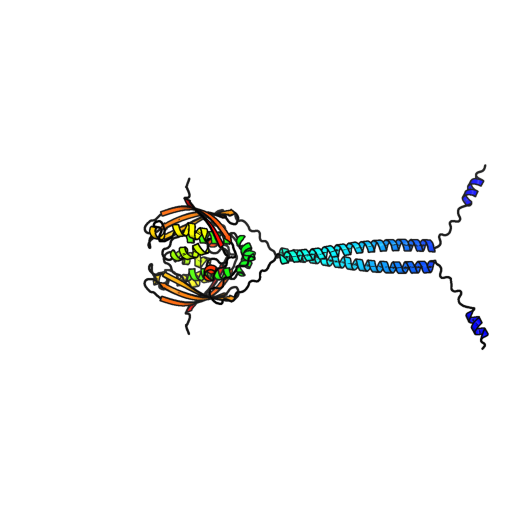TOM 815 O O . ILE A 1 101 ? 4.332 1.547 5.094 1 88.12 101 ILE A O 1
ATOM 819 N N . LYS A 1 102 ? 5.066 2.67 6.91 1 90.12 102 LYS A N 1
ATOM 820 C CA . LYS A 1 102 ? 6.426 2.16 6.77 1 90.12 102 LYS A CA 1
ATOM 821 C C . LYS A 1 102 ? 6.453 0.637 6.855 1 90.12 102 LYS A C 1
ATOM 823 O O . LYS A 1 102 ? 7.07 -0.026 6.02 1 90.12 102 LYS A O 1
ATOM 828 N N . ARG A 1 103 ? 5.777 0.145 7.879 1 91.94 103 ARG A N 1
ATOM 829 C CA . ARG A 1 103 ? 5.711 -1.302 8.062 1 91.94 103 ARG A CA 1
ATOM 830 C C . ARG A 1 103 ? 5.113 -1.981 6.832 1 91.94 103 ARG A C 1
ATOM 832 O O . ARG A 1 103 ? 5.594 -3.029 6.398 1 91.94 103 ARG A O 1
ATOM 839 N N . TYR A 1 104 ? 4.078 -1.362 6.297 1 93.06 104 TYR A N 1
ATOM 840 C CA . TYR A 1 104 ? 3.375 -1.912 5.145 1 93.06 104 TYR A CA 1
ATOM 841 C C . TYR A 1 104 ? 4.301 -2.008 3.936 1 93.06 104 TYR A C 1
ATOM 843 O O . TYR A 1 104 ? 4.402 -3.062 3.307 1 93.06 104 TYR A O 1
ATOM 851 N N . PHE A 1 105 ? 4.949 -0.949 3.611 1 94.62 105 PHE A N 1
ATOM 852 C CA . PHE A 1 105 ? 5.758 -0.942 2.396 1 94.62 105 PHE A CA 1
ATOM 853 C C . PHE A 1 105 ? 7.004 -1.804 2.568 1 94.62 105 PHE A C 1
ATOM 855 O O . PHE A 1 105 ? 7.457 -2.447 1.619 1 94.62 105 PHE A O 1
ATOM 862 N N . VAL A 1 106 ? 7.574 -1.802 3.783 1 96.56 106 VAL A N 1
ATOM 863 C CA . VAL A 1 106 ? 8.711 -2.68 4.051 1 96.56 106 VAL A CA 1
ATOM 864 C C . VAL A 1 106 ? 8.297 -4.133 3.834 1 96.56 106 VAL A C 1
ATOM 866 O O . VAL A 1 106 ? 9 -4.887 3.15 1 96.56 106 VAL A O 1
ATOM 869 N N . TRP A 1 107 ? 7.168 -4.453 4.398 1 96.44 107 TRP A N 1
ATOM 870 C CA . TRP A 1 107 ? 6.691 -5.824 4.266 1 96.44 107 TRP A CA 1
ATOM 871 C C . TRP A 1 107 ? 6.348 -6.141 2.814 1 96.44 107 TRP A C 1
ATOM 873 O O . TRP A 1 107 ? 6.668 -7.223 2.316 1 96.44 107 TRP A O 1
ATOM 883 N N . ARG A 1 108 ? 5.707 -5.199 2.135 1 95.25 108 ARG A N 1
ATOM 884 C CA . ARG A 1 108 ? 5.367 -5.375 0.727 1 95.25 108 ARG A CA 1
ATOM 885 C C . ARG A 1 108 ? 6.621 -5.625 -0.109 1 95.25 108 ARG A C 1
ATOM 887 O O . ARG A 1 108 ? 6.613 -6.469 -1.005 1 95.25 108 ARG A O 1
ATOM 894 N N . TYR A 1 109 ? 7.676 -4.941 0.212 1 97.5 109 TYR A N 1
ATOM 895 C CA . TYR A 1 109 ? 8.922 -5.098 -0.53 1 97.5 109 TYR A CA 1
ATOM 896 C C . TYR A 1 109 ? 9.547 -6.461 -0.266 1 97.5 109 TYR A C 1
ATOM 898 O O . TYR A 1 109 ? 9.953 -7.156 -1.2 1 97.5 109 TYR A O 1
ATOM 906 N N . ILE A 1 110 ? 9.609 -6.852 0.954 1 97.44 110 ILE A N 1
ATOM 907 C CA . ILE A 1 110 ? 10.242 -8.117 1.319 1 97.44 110 ILE A CA 1
ATOM 908 C C . ILE A 1 110 ? 9.477 -9.273 0.694 1 97.44 110 ILE A C 1
ATOM 910 O O . ILE A 1 110 ? 10.078 -10.203 0.15 1 97.44 110 ILE A O 1
ATOM 914 N N . THR A 1 111 ? 8.164 -9.211 0.778 1 96 111 THR A N 1
ATOM 915 C CA . THR A 1 111 ? 7.34 -10.273 0.207 1 96 111 THR A CA 1
ATOM 916 C C . THR A 1 111 ? 7.516 -10.336 -1.307 1 96 111 THR A C 1
ATOM 918 O O . THR A 1 111 ? 7.648 -11.422 -1.876 1 96 111 THR A O 1
ATOM 921 N N . ALA A 1 112 ? 7.52 -9.188 -1.987 1 94.75 112 ALA A N 1
ATOM 922 C CA . ALA A 1 112 ? 7.699 -9.148 -3.436 1 94.75 112 ALA A CA 1
ATOM 923 C C . ALA A 1 112 ? 9.062 -9.703 -3.832 1 94.75 112 ALA A C 1
ATOM 925 O O . ALA A 1 112 ? 9.195 -10.383 -4.855 1 94.75 112 ALA A O 1
ATOM 926 N N . ARG A 1 113 ? 10.031 -9.445 -3.033 1 94.19 113 ARG A N 1
ATOM 927 C CA . ARG A 1 113 ? 11.414 -9.812 -3.346 1 94.19 113 ARG A CA 1
ATOM 928 C C . ARG A 1 113 ? 11.672 -11.281 -3.049 1 94.19 113 ARG A C 1
ATOM 930 O O . ARG A 1 113 ? 12.375 -11.961 -3.807 1 94.19 113 ARG A O 1
ATOM 937 N N . GLU A 1 114 ? 11.117 -11.789 -1.921 1 93.25 114 GLU A N 1
ATOM 938 C CA . GLU A 1 114 ? 11.562 -13.078 -1.398 1 93.25 114 GLU A CA 1
ATOM 939 C C . GLU A 1 114 ? 10.562 -14.188 -1.729 1 93.25 114 GLU A C 1
ATOM 941 O O . GLU A 1 114 ? 10.898 -15.367 -1.683 1 93.25 114 GLU A O 1
ATOM 946 N N . GLU A 1 115 ? 9.297 -13.82 -2.01 1 92.19 115 GLU A N 1
ATOM 947 C CA . GLU A 1 115 ? 8.328 -14.859 -2.344 1 92.19 115 GLU A CA 1
ATOM 948 C C . GLU A 1 115 ? 8.484 -15.32 -3.791 1 92.19 115 GLU A C 1
ATOM 950 O O . GLU A 1 115 ? 8.969 -14.562 -4.637 1 92.19 115 GLU A O 1
ATOM 955 N N . TYR A 1 116 ? 8.055 -16.562 -3.969 1 90.12 116 TYR A N 1
ATOM 956 C CA . TYR A 1 116 ? 8.078 -17.125 -5.316 1 90.12 116 TYR A CA 1
ATOM 957 C C . TYR A 1 116 ? 6.777 -17.859 -5.625 1 90.12 116 TYR A C 1
ATOM 959 O O . TYR A 1 116 ? 6.461 -18.859 -4.988 1 90.12 116 TYR A O 1
ATOM 967 N N . PHE A 1 117 ? 6.094 -17.312 -6.535 1 86.94 117 PHE A N 1
ATOM 968 C CA . PHE A 1 117 ? 4.969 -17.953 -7.199 1 86.94 117 PHE A CA 1
ATOM 969 C C . PHE A 1 117 ? 5.148 -17.938 -8.711 1 86.94 117 PHE A C 1
ATOM 971 O O . PHE A 1 117 ? 5.355 -16.875 -9.305 1 86.94 117 PHE A O 1
ATOM 978 N N . PRO A 1 118 ? 5.109 -19.047 -9.32 1 83.56 118 PRO A N 1
ATOM 979 C CA . PRO A 1 118 ? 5.41 -19.094 -10.75 1 83.56 118 PRO A CA 1
ATOM 980 C C . PRO A 1 118 ? 4.594 -18.109 -11.57 1 83.56 118 PRO A C 1
ATOM 982 O O . PRO A 1 118 ? 5.105 -17.516 -12.523 1 83.56 118 PRO A O 1
ATOM 985 N N . SER A 1 119 ? 3.348 -17.828 -11.258 1 82.25 119 SER A N 1
ATOM 986 C CA . SER A 1 119 ? 2.457 -17 -12.055 1 82.25 119 SER A CA 1
ATOM 987 C C . SER A 1 119 ? 2.766 -15.516 -11.867 1 82.25 119 SER A C 1
ATOM 989 O O . SER A 1 119 ? 2.551 -14.711 -12.773 1 82.25 119 SER A O 1
ATOM 991 N N . THR A 1 120 ? 3.305 -15.109 -10.711 1 84.81 120 THR A N 1
ATOM 992 C CA . THR A 1 120 ? 3.469 -13.688 -10.422 1 84.81 120 THR A CA 1
ATOM 993 C C . THR A 1 120 ? 4.945 -13.32 -10.336 1 84.81 120 THR A C 1
ATOM 995 O O . THR A 1 120 ? 5.293 -12.148 -10.203 1 84.81 120 THR A O 1
ATOM 998 N N . TYR A 1 121 ? 5.832 -14.242 -10.5 1 84.5 121 TYR A N 1
ATOM 999 C CA . TYR A 1 121 ? 7.258 -14.031 -10.273 1 84.5 121 TYR A CA 1
ATOM 1000 C C . TYR A 1 121 ? 7.816 -12.992 -11.234 1 84.5 121 TYR A C 1
ATOM 1002 O O . TYR A 1 121 ? 8.516 -12.062 -10.812 1 84.5 121 TYR A O 1
ATOM 1010 N N . THR A 1 122 ? 7.473 -13.078 -12.492 1 82.38 122 THR A N 1
ATOM 1011 C CA . THR A 1 122 ? 8.047 -12.188 -13.5 1 82.38 122 THR A CA 1
ATOM 1012 C C . THR A 1 122 ? 7.648 -10.742 -13.234 1 82.38 122 THR A C 1
ATOM 1014 O O . THR A 1 122 ? 8.484 -9.836 -13.289 1 82.38 122 THR A O 1
ATOM 1017 N N . TYR A 1 123 ? 6.391 -10.57 -12.914 1 84.94 123 TYR A N 1
ATOM 1018 C CA . TYR A 1 123 ? 5.922 -9.211 -12.648 1 84.94 123 TYR A CA 1
ATOM 1019 C C . TYR A 1 123 ? 6.582 -8.641 -11.398 1 84.94 123 TYR A C 1
ATOM 1021 O O . TYR A 1 123 ? 7.012 -7.484 -11.391 1 84.94 123 TYR A O 1
ATOM 1029 N N . ASN A 1 124 ? 6.605 -9.445 -10.359 1 86.88 124 ASN A N 1
ATOM 1030 C CA . ASN A 1 124 ? 7.266 -8.984 -9.148 1 86.88 124 ASN A CA 1
ATOM 1031 C C . ASN A 1 124 ? 8.734 -8.672 -9.398 1 86.88 124 ASN A C 1
ATOM 1033 O O . ASN A 1 124 ? 9.242 -7.641 -8.945 1 86.88 124 ASN A O 1
ATOM 1037 N N . TYR A 1 125 ? 9.367 -9.508 -10.164 1 85.75 125 TYR A N 1
ATOM 1038 C CA . TYR A 1 125 ? 10.797 -9.391 -10.438 1 85.75 125 TYR A CA 1
ATOM 1039 C C . TYR A 1 125 ? 11.086 -8.188 -11.328 1 85.75 125 TYR A C 1
ATOM 1041 O O . TYR A 1 125 ? 11.984 -7.398 -11.039 1 85.75 125 TYR A O 1
ATOM 1049 N N . THR A 1 126 ? 10.305 -7.996 -12.344 1 87.31 126 THR A N 1
ATOM 1050 C CA . THR A 1 126 ? 10.656 -7.008 -13.359 1 87.31 126 THR A CA 1
ATOM 1051 C C . THR A 1 126 ? 10.062 -5.645 -13.023 1 87.31 126 THR A C 1
ATOM 1053 O O . THR A 1 126 ? 10.547 -4.613 -13.484 1 87.31 126 THR A O 1
ATOM 1056 N N . THR A 1 127 ? 9.031 -5.648 -12.195 1 91.25 127 THR A N 1
ATOM 1057 C CA . THR A 1 127 ? 8.305 -4.387 -12.062 1 91.25 127 THR A CA 1
ATOM 1058 C C . THR A 1 127 ? 8.227 -3.971 -10.594 1 91.25 127 THR A C 1
ATOM 1060 O O . THR A 1 127 ? 8.789 -2.947 -10.203 1 91.25 127 THR A O 1
ATOM 1063 N N . THR A 1 128 ? 7.562 -4.777 -9.758 1 94.06 128 THR A N 1
ATOM 1064 C CA . THR A 1 128 ? 7.277 -4.359 -8.391 1 94.06 128 THR A CA 1
ATOM 1065 C C . THR A 1 128 ? 8.57 -4.047 -7.641 1 94.06 128 THR A C 1
ATOM 1067 O O . THR A 1 128 ? 8.727 -2.957 -7.086 1 94.06 128 THR A O 1
ATOM 1070 N N . VAL A 1 129 ? 9.555 -5.035 -7.68 1 95.12 129 VAL A N 1
ATOM 1071 C CA . VAL A 1 129 ? 10.797 -4.848 -6.938 1 95.12 129 VAL A CA 1
ATOM 1072 C C . VAL A 1 129 ? 11.602 -3.699 -7.551 1 95.12 129 VAL A C 1
ATOM 1074 O O . VAL A 1 129 ? 12.227 -2.92 -6.832 1 95.12 129 VAL A O 1
ATOM 1077 N N . ARG A 1 130 ? 11.531 -3.572 -8.844 1 93.38 130 ARG A N 1
ATOM 1078 C CA . ARG A 1 130 ? 12.242 -2.498 -9.523 1 93.38 130 ARG A CA 1
ATOM 1079 C C . ARG A 1 130 ? 11.711 -1.133 -9.109 1 93.38 130 ARG A C 1
ATOM 1081 O O . ARG A 1 130 ? 12.484 -0.23 -8.789 1 93.38 130 ARG A O 1
ATOM 1088 N N . VAL A 1 131 ? 10.406 -0.978 -9.078 1 93.94 131 VAL A N 1
ATOM 1089 C CA . VAL A 1 131 ? 9.75 0.299 -8.797 1 93.94 131 VAL A CA 1
ATOM 1090 C C . VAL A 1 131 ? 9.992 0.699 -7.348 1 93.94 131 VAL A C 1
ATOM 1092 O O . VAL A 1 131 ? 10.109 1.887 -7.035 1 93.94 131 VAL A O 1
ATOM 1095 N N . LEU A 1 132 ? 10.188 -0.273 -6.461 1 96.88 132 LEU A N 1
ATOM 1096 C CA . LEU A 1 132 ? 10.312 -0.003 -5.031 1 96.88 132 LEU A CA 1
ATOM 1097 C C . LEU A 1 132 ? 11.781 0.052 -4.617 1 96.88 132 LEU A C 1
ATOM 1099 O O . LEU A 1 132 ? 12.086 0.278 -3.443 1 96.88 132 LEU A O 1
ATOM 1103 N N . SER A 1 133 ? 12.664 -0.158 -5.562 1 95.38 133 SER A N 1
ATOM 1104 C CA . SER A 1 133 ? 14.094 -0.148 -5.262 1 95.38 133 SER A CA 1
ATOM 1105 C C . SER A 1 133 ? 14.797 1.025 -5.941 1 95.38 133 SER A C 1
ATOM 1107 O O . SER A 1 133 ? 14.336 1.515 -6.977 1 95.38 133 SER A O 1
ATOM 1109 N N . THR A 1 134 ? 15.922 1.41 -5.352 1 92.44 134 THR A N 1
ATOM 1110 C CA . THR A 1 134 ? 16.844 2.26 -6.098 1 92.44 134 THR A CA 1
ATOM 1111 C C . THR A 1 134 ? 17.516 1.473 -7.219 1 92.44 134 THR A C 1
ATOM 1113 O O . THR A 1 134 ? 17.609 0.245 -7.156 1 92.44 134 THR A O 1
ATOM 1116 N N . PRO A 1 135 ? 17.969 2.205 -8.25 1 89.56 135 PRO A N 1
ATOM 1117 C CA . PRO A 1 135 ? 18.641 1.514 -9.352 1 89.56 135 PRO A CA 1
ATOM 1118 C C . PRO A 1 135 ? 19.812 0.662 -8.875 1 89.56 135 PRO A C 1
ATOM 1120 O O . PRO A 1 135 ? 20.031 -0.435 -9.398 1 89.56 135 PRO A O 1
ATOM 1123 N N . GLU A 1 136 ? 20.5 1.094 -7.906 1 90.19 136 GLU A N 1
ATOM 1124 C CA . GLU A 1 136 ? 21.641 0.356 -7.391 1 90.19 136 GLU A CA 1
ATOM 1125 C C . GLU A 1 136 ? 21.219 -0.967 -6.766 1 90.19 136 GLU A C 1
ATOM 1127 O O . GLU A 1 136 ? 21.797 -2.016 -7.055 1 90.19 136 GLU A O 1
ATOM 1132 N N . VAL A 1 137 ? 20.234 -0.936 -5.949 1 94.06 137 VAL A N 1
ATOM 1133 C CA . VAL A 1 137 ? 19.75 -2.127 -5.254 1 94.06 137 VAL A CA 1
ATOM 1134 C C . VAL A 1 137 ? 19.156 -3.107 -6.258 1 94.06 137 VAL A C 1
ATOM 1136 O O . VAL A 1 137 ? 19.359 -4.316 -6.156 1 94.06 137 VAL A O 1
ATOM 1139 N N . TYR A 1 138 ? 18.469 -2.572 -7.258 1 92.31 138 TYR A N 1
ATOM 1140 C CA . TYR A 1 138 ? 17.797 -3.439 -8.227 1 92.31 138 TYR A CA 1
ATOM 1141 C C . TYR A 1 138 ? 18.812 -4.047 -9.195 1 92.31 138 TYR A C 1
ATOM 1143 O O . TYR A 1 138 ? 18.844 -5.266 -9.375 1 92.31 138 TYR A O 1
ATOM 1151 N N . PHE A 1 139 ? 19.641 -3.246 -9.789 1 88.25 139 PHE A N 1
ATOM 1152 C CA . PHE A 1 139 ? 20.469 -3.713 -10.891 1 88.25 139 PHE A CA 1
ATOM 1153 C C . PHE A 1 139 ? 21.719 -4.398 -10.367 1 88.25 139 PHE A C 1
ATOM 1155 O O . PHE A 1 139 ? 22.219 -5.355 -10.969 1 88.25 139 PHE A O 1
ATOM 1162 N N . SER A 1 140 ? 22.203 -4.016 -9.227 1 87.19 140 SER A N 1
ATOM 1163 C CA . SER A 1 140 ? 23.484 -4.547 -8.758 1 87.19 140 SER A CA 1
ATOM 1164 C C . SER A 1 140 ? 23.266 -5.723 -7.805 1 87.19 140 SER A C 1
ATOM 1166 O O . SER A 1 140 ? 24.109 -6.617 -7.723 1 87.19 140 SER A O 1
ATOM 1168 N N . ASP A 1 141 ? 22.234 -5.738 -7.141 1 89.56 141 ASP A N 1
ATOM 1169 C CA . ASP A 1 141 ? 22.047 -6.762 -6.117 1 89.56 141 ASP A CA 1
ATOM 1170 C C . ASP A 1 141 ? 20.922 -7.727 -6.5 1 89.56 141 ASP A C 1
ATOM 1172 O O . ASP A 1 141 ? 21.156 -8.938 -6.598 1 89.56 141 ASP A O 1
ATOM 1176 N N . TYR A 1 142 ? 19.797 -7.234 -6.828 1 91.12 142 TYR A N 1
ATOM 1177 C CA . TYR A 1 142 ? 18.609 -8.062 -6.996 1 91.12 142 TYR A CA 1
ATOM 1178 C C . TYR A 1 142 ? 18.641 -8.797 -8.328 1 91.12 142 TYR A C 1
ATOM 1180 O O . TYR A 1 142 ? 18.5 -10.023 -8.375 1 91.12 142 TYR A O 1
ATOM 1188 N N . ARG A 1 143 ? 18.859 -8.109 -9.406 1 87.94 143 ARG A N 1
ATOM 1189 C CA . ARG A 1 143 ? 18.703 -8.656 -10.75 1 87.94 143 ARG A CA 1
ATOM 1190 C C . ARG A 1 143 ? 19.672 -9.82 -10.977 1 87.94 143 ARG A C 1
ATOM 1192 O O . ARG A 1 143 ? 19.266 -10.875 -11.477 1 87.94 143 ARG A O 1
ATOM 1199 N N . PRO A 1 144 ? 20.859 -9.727 -10.547 1 86.44 144 PRO A N 1
ATOM 1200 C CA . PRO A 1 144 ? 21.75 -10.867 -10.781 1 86.44 144 PRO A CA 1
ATOM 1201 C C . PRO A 1 144 ? 21.344 -12.102 -9.977 1 86.44 144 PRO A C 1
ATOM 1203 O O . PRO A 1 144 ? 21.562 -13.227 -10.422 1 86.44 144 PRO A O 1
ATOM 1206 N N . LYS A 1 145 ? 20.734 -11.93 -8.82 1 86.75 145 LYS A N 1
ATOM 1207 C CA . LYS A 1 145 ? 20.391 -13.039 -7.934 1 86.75 145 LYS A CA 1
ATOM 1208 C C . LYS A 1 145 ? 19.094 -13.711 -8.359 1 86.75 145 LYS A C 1
ATOM 1210 O O . LYS A 1 145 ? 18.922 -14.914 -8.188 1 86.75 145 LYS A O 1
ATOM 1215 N N . TYR A 1 146 ? 18.25 -12.945 -9.008 1 85.19 146 TYR A N 1
ATOM 1216 C CA . TYR A 1 146 ? 16.906 -13.469 -9.211 1 85.19 146 TYR A CA 1
ATOM 1217 C C . TYR A 1 146 ? 16.578 -13.57 -10.695 1 85.19 146 TYR A C 1
ATOM 1219 O O . TYR A 1 146 ? 15.453 -13.945 -11.062 1 85.19 146 TYR A O 1
ATOM 1227 N N . SER A 1 147 ? 17.547 -13.273 -11.516 1 81.69 147 SER A N 1
ATOM 1228 C CA . SER A 1 147 ? 17.344 -13.398 -12.953 1 81.69 147 SER A CA 1
ATOM 1229 C C . SER A 1 147 ? 17.156 -14.852 -13.359 1 81.69 147 SER A C 1
ATOM 1231 O O . SER A 1 147 ? 17.656 -15.766 -12.695 1 81.69 147 SER A O 1
ATOM 1233 N N . MET A 1 148 ? 16.484 -15.008 -14.383 1 78.56 148 MET A N 1
ATOM 1234 C CA . MET A 1 148 ? 16.25 -16.344 -14.914 1 78.56 148 MET A CA 1
ATOM 1235 C C . MET A 1 148 ? 17.547 -16.938 -15.453 1 78.56 148 MET A C 1
ATOM 1237 O O . MET A 1 148 ? 17.672 -18.156 -15.586 1 78.56 148 MET A O 1
ATOM 1241 N N . ALA A 1 149 ? 18.516 -16.062 -15.688 1 78.19 149 ALA A N 1
ATOM 1242 C CA . ALA A 1 149 ? 19.797 -16.516 -16.188 1 78.19 149 ALA A CA 1
ATOM 1243 C C . ALA A 1 149 ? 20.641 -17.141 -15.078 1 78.19 149 ALA A C 1
ATOM 1245 O O . ALA A 1 149 ? 21.578 -17.906 -15.344 1 78.19 149 ALA A O 1
ATOM 1246 N N . ASN A 1 150 ? 20.375 -16.812 -13.812 1 83.94 150 ASN A N 1
ATOM 1247 C CA . ASN A 1 150 ? 21.062 -17.359 -12.648 1 83.94 150 ASN A CA 1
ATOM 1248 C C . ASN A 1 150 ? 20.547 -18.75 -12.297 1 83.94 150 ASN A C 1
ATOM 1250 O O . ASN A 1 150 ? 19.375 -18.922 -11.984 1 83.94 150 ASN A O 1
ATOM 1254 N N . PRO A 1 151 ? 21.328 -19.734 -12.289 1 84.38 151 PRO A N 1
ATOM 1255 C CA . PRO A 1 151 ? 20.891 -21.109 -12 1 84.38 151 PRO A CA 1
ATOM 1256 C C . PRO A 1 151 ? 20.375 -21.281 -10.57 1 84.38 151 PRO A C 1
ATOM 1258 O O . PRO A 1 151 ? 19.609 -22.203 -10.297 1 84.38 151 PRO A O 1
ATOM 1261 N N . THR A 1 152 ? 20.797 -20.391 -9.664 1 81.5 152 THR A N 1
ATOM 1262 C CA . THR A 1 152 ? 20.375 -20.516 -8.273 1 81.5 152 THR A CA 1
ATOM 1263 C C . THR A 1 152 ? 19.203 -19.594 -7.973 1 81.5 152 THR A C 1
ATOM 1265 O O . THR A 1 152 ? 18.859 -19.391 -6.809 1 81.5 152 THR A O 1
ATOM 1268 N N . SER A 1 153 ? 18.625 -19.125 -9.008 1 83.94 153 SER A N 1
ATOM 1269 C CA . SER A 1 153 ? 17.453 -18.266 -8.812 1 83.94 153 SER A CA 1
ATOM 1270 C C . SER A 1 153 ? 16.219 -19.094 -8.438 1 83.94 153 SER A C 1
ATOM 1272 O O . SER A 1 153 ? 16.125 -20.266 -8.805 1 83.94 153 SER A O 1
ATOM 1274 N N . PRO A 1 154 ? 15.336 -18.484 -7.715 1 82.75 154 PRO A N 1
ATOM 1275 C CA . PRO A 1 154 ? 14.109 -19.203 -7.359 1 82.75 154 PRO A CA 1
ATOM 1276 C C . PRO A 1 154 ? 13.359 -19.75 -8.578 1 82.75 154 PRO A C 1
ATOM 1278 O O . PRO A 1 154 ? 12.75 -20.812 -8.516 1 82.75 154 PRO A O 1
ATOM 1281 N N . TYR A 1 155 ? 13.477 -19.062 -9.703 1 80.81 155 TYR A N 1
ATOM 1282 C CA . TYR A 1 155 ? 12.82 -19.516 -10.922 1 80.81 155 TYR A CA 1
ATOM 1283 C C . TYR A 1 155 ? 13.391 -20.859 -11.391 1 80.81 155 TYR A C 1
ATOM 1285 O O . TYR A 1 155 ? 12.641 -21.75 -11.797 1 80.81 155 TYR A O 1
ATOM 1293 N N . ASN A 1 156 ? 14.672 -20.969 -11.258 1 82.44 156 ASN A N 1
ATOM 1294 C CA . ASN A 1 156 ? 15.328 -22.188 -11.734 1 82.44 156 ASN A CA 1
ATOM 1295 C C . ASN A 1 156 ? 15.336 -23.266 -10.664 1 82.44 156 ASN A C 1
ATOM 1297 O O . ASN A 1 156 ? 15.297 -24.453 -10.984 1 82.44 156 ASN A O 1
ATOM 1301 N N . LEU A 1 157 ? 15.32 -22.844 -9.383 1 82.44 157 LEU A N 1
ATOM 1302 C CA . LEU A 1 157 ? 15.391 -23.812 -8.289 1 82.44 157 LEU A CA 1
ATOM 1303 C C . LEU A 1 157 ? 14.031 -24.453 -8.047 1 82.44 157 LEU A C 1
ATOM 1305 O O . LEU A 1 157 ? 13.945 -25.656 -7.793 1 82.44 157 LEU A O 1
ATOM 1309 N N . TYR A 1 158 ? 12.961 -23.75 -8.039 1 81.31 158 TYR A N 1
ATOM 1310 C CA . TYR A 1 158 ? 11.672 -24.25 -7.582 1 81.31 158 TYR A CA 1
ATOM 1311 C C . TYR A 1 158 ? 10.766 -24.578 -8.758 1 81.31 158 TYR A C 1
ATOM 1313 O O . TYR A 1 158 ? 9.805 -25.344 -8.625 1 81.31 158 TYR A O 1
ATOM 1321 N N . SER A 1 159 ? 11.07 -24.359 -9.93 1 72.5 159 SER A N 1
ATOM 1322 C CA . SER A 1 159 ? 10.32 -24.703 -11.133 1 72.5 159 SER A CA 1
ATOM 1323 C C . SER A 1 159 ? 8.859 -24.281 -11.023 1 72.5 159 SER A C 1
ATOM 1325 O O . SER A 1 159 ? 8.484 -23.562 -10.094 1 72.5 159 SER A O 1
ATOM 1327 N N . GLN A 1 160 ? 7.848 -24.781 -11.773 1 75.69 160 GLN A N 1
ATOM 1328 C CA . GLN A 1 160 ? 6.441 -24.406 -11.875 1 75.69 160 GLN A CA 1
ATOM 1329 C C . GLN A 1 160 ? 5.605 -25.078 -10.797 1 75.69 160 GLN A C 1
ATOM 1331 O O . GLN A 1 160 ? 4.512 -24.609 -10.469 1 75.69 160 GLN A O 1
ATOM 1336 N N . GLY A 1 161 ? 6.215 -26.031 -10.07 1 76.19 161 GLY A N 1
ATOM 1337 C CA . GLY A 1 161 ? 5.398 -26.781 -9.117 1 76.19 161 GLY A CA 1
ATOM 1338 C C . GLY A 1 161 ? 5.691 -26.406 -7.672 1 76.19 161 GLY A C 1
ATOM 1339 O O . GLY A 1 161 ? 5.125 -27 -6.754 1 76.19 161 GLY A O 1
ATOM 1340 N N . SER A 1 162 ? 6.602 -25.5 -7.504 1 83.88 162 SER A N 1
ATOM 1341 C CA . SER A 1 162 ? 6.965 -25.141 -6.141 1 83.88 162 SER A CA 1
ATOM 1342 C C . SER A 1 162 ? 6.676 -23.672 -5.859 1 83.88 162 SER A C 1
ATOM 1344 O O . SER A 1 162 ? 6.559 -22.875 -6.789 1 83.88 162 SER A O 1
ATOM 1346 N N . SER A 1 163 ? 6.383 -23.391 -4.641 1 89 163 SER A N 1
ATOM 1347 C CA . SER A 1 163 ? 6.148 -22.016 -4.219 1 89 163 SER A CA 1
ATOM 1348 C C . SER A 1 163 ? 6.902 -21.703 -2.93 1 89 163 SER A C 1
ATOM 1350 O O . SER A 1 163 ? 7.176 -22.594 -2.127 1 89 163 SER A O 1
ATOM 1352 N N . ARG A 1 164 ? 7.402 -20.531 -2.775 1 91.38 164 ARG A N 1
ATOM 1353 C CA . ARG A 1 164 ? 8.055 -20.031 -1.569 1 91.38 164 ARG A CA 1
ATOM 1354 C C . ARG A 1 164 ? 7.246 -18.891 -0.949 1 91.38 164 ARG A C 1
ATOM 1356 O O . ARG A 1 164 ? 6.965 -17.891 -1.611 1 91.38 164 ARG A O 1
ATOM 1363 N N . THR A 1 165 ? 6.855 -19.094 0.28 1 92.69 165 THR A N 1
ATOM 1364 C CA . THR A 1 165 ? 6.09 -18.078 1.003 1 92.69 165 THR A CA 1
ATOM 1365 C C . THR A 1 165 ? 6.91 -17.516 2.156 1 92.69 165 THR A C 1
ATOM 1367 O O . THR A 1 165 ? 7.781 -18.188 2.705 1 92.69 165 THR A O 1
ATOM 1370 N N . VAL A 1 166 ? 6.648 -16.25 2.451 1 94.56 166 VAL A N 1
ATOM 1371 C CA . VAL A 1 166 ? 7.355 -15.562 3.527 1 94.56 166 VAL A CA 1
ATOM 1372 C C . VAL A 1 166 ? 6.367 -15.18 4.629 1 94.56 166 VAL A C 1
ATOM 1374 O O . VAL A 1 166 ? 5.27 -14.688 4.344 1 94.56 166 VAL A O 1
ATOM 1377 N N . LYS A 1 167 ? 6.75 -15.453 5.832 1 93.75 167 LYS A N 1
ATOM 1378 C CA . LYS A 1 167 ? 5.957 -15.086 7 1 93.75 167 LYS A CA 1
ATOM 1379 C C . LYS A 1 167 ? 6.734 -14.156 7.926 1 93.75 167 LYS A C 1
ATOM 1381 O O . LYS A 1 167 ? 7.93 -14.352 8.148 1 93.75 167 LYS A O 1
ATOM 1386 N N . LEU A 1 168 ? 6.059 -13.195 8.453 1 94.12 168 LEU A N 1
ATOM 1387 C CA . LEU A 1 168 ? 6.684 -12.211 9.328 1 94.12 168 LEU A CA 1
ATOM 1388 C C . LEU A 1 168 ? 6.777 -12.742 10.758 1 94.12 168 LEU A C 1
ATOM 1390 O O . LEU A 1 168 ? 5.773 -13.164 11.336 1 94.12 168 LEU A O 1
ATOM 1394 N N . LYS A 1 169 ? 7.961 -12.75 11.305 1 91.19 169 LYS A N 1
ATOM 1395 C CA . LYS A 1 169 ? 8.148 -13.086 12.711 1 91.19 169 LYS A CA 1
ATOM 1396 C C . LYS A 1 169 ? 8.188 -11.828 13.578 1 91.19 169 LYS A C 1
ATOM 1398 O O . LYS A 1 169 ? 7.461 -11.727 14.57 1 91.19 169 LYS A O 1
ATOM 1403 N N . SER A 1 170 ? 9.078 -10.977 13.18 1 91.12 170 SER A N 1
ATOM 1404 C CA . SER A 1 170 ? 9.195 -9.711 13.906 1 91.12 170 SER A CA 1
ATOM 1405 C C . SER A 1 170 ? 9.789 -8.617 13.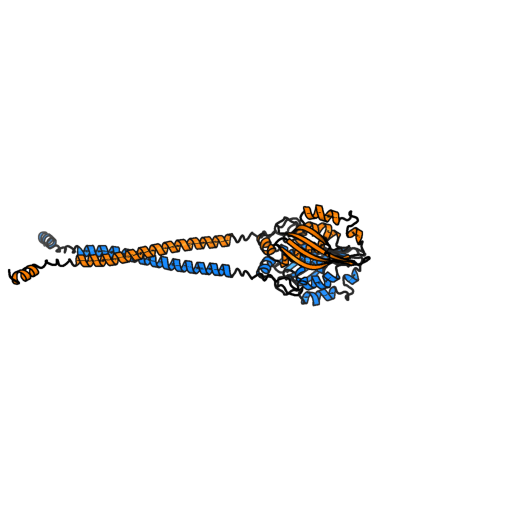031 1 91.12 170 SER A C 1
ATOM 1407 O O . SER A 1 170 ? 10.484 -8.914 12.055 1 91.12 170 SER A O 1
ATOM 1409 N N . MET A 1 171 ? 9.359 -7.383 13.289 1 92.75 171 MET A N 1
ATOM 1410 C CA . MET A 1 171 ? 9.891 -6.207 12.609 1 92.75 171 MET A CA 1
ATOM 1411 C C . MET A 1 171 ? 10.211 -5.102 13.602 1 92.75 171 MET A C 1
ATOM 1413 O O . MET A 1 171 ? 9.344 -4.676 14.367 1 92.75 171 MET A O 1
ATOM 1417 N N . ILE A 1 172 ? 11.484 -4.66 13.594 1 90.38 172 ILE A N 1
ATOM 1418 C CA . ILE A 1 172 ? 11.93 -3.604 14.492 1 90.38 172 ILE A CA 1
ATOM 1419 C C . ILE A 1 172 ? 12.578 -2.477 13.688 1 90.38 172 ILE A C 1
ATOM 1421 O O . ILE A 1 172 ? 13.508 -2.711 12.914 1 90.38 172 ILE A O 1
ATOM 1425 N N . PHE A 1 173 ? 12.047 -1.33 13.875 1 90.19 173 PHE A N 1
ATOM 1426 C CA . PHE A 1 173 ? 12.656 -0.174 13.227 1 90.19 173 PHE A CA 1
ATOM 1427 C C . PHE A 1 173 ? 13.82 0.359 14.047 1 90.19 173 PHE A C 1
ATOM 1429 O O . PHE A 1 173 ? 13.648 0.724 15.219 1 90.19 173 PHE A O 1
ATOM 1436 N N . THR A 1 174 ? 15 0.33 13.469 1 89.88 174 THR A N 1
ATOM 1437 C CA . THR A 1 174 ? 16.203 0.817 14.133 1 89.88 174 THR A CA 1
ATOM 1438 C C . THR A 1 174 ? 16.266 2.342 14.094 1 89.88 174 THR A C 1
ATOM 1440 O O . THR A 1 174 ? 16.828 2.971 15 1 89.88 174 THR A O 1
ATOM 1443 N N . ASN A 1 175 ? 15.797 2.973 13.094 1 88.88 175 ASN A N 1
ATOM 1444 C CA . ASN A 1 175 ? 15.57 4.402 12.906 1 88.88 175 ASN A CA 1
ATOM 1445 C C . ASN A 1 175 ? 14.398 4.672 11.969 1 88.88 175 ASN A C 1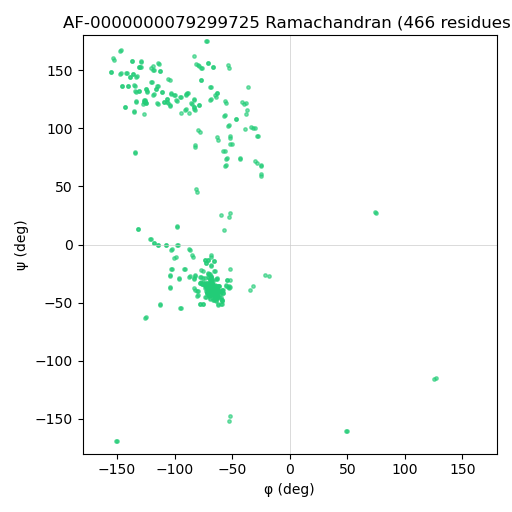
ATOM 1447 O O . ASN A 1 175 ? 13.617 3.768 11.672 1 88.88 175 ASN A O 1
ATOM 1451 N N . ASP A 1 176 ? 14.219 5.887 11.539 1 86.19 176 ASP A N 1
ATOM 1452 C CA . ASP A 1 176 ? 13.062 6.258 10.734 1 86.19 176 ASP A CA 1
ATOM 1453 C C . ASP A 1 176 ? 13.188 5.723 9.312 1 86.19 176 ASP A C 1
ATOM 1455 O O . ASP A 1 176 ? 12.203 5.664 8.578 1 86.19 176 ASP A O 1
ATOM 1459 N N . SER A 1 177 ? 14.32 5.277 8.922 1 91.44 177 SER A N 1
ATOM 1460 C CA . SER A 1 177 ? 14.531 4.863 7.535 1 91.44 177 SER A CA 1
ATOM 1461 C C . SER A 1 177 ? 15.211 3.502 7.461 1 91.44 177 SER A C 1
ATOM 1463 O O . SER A 1 177 ? 15.766 3.135 6.422 1 91.44 177 SER A O 1
ATOM 1465 N N . SER A 1 178 ? 15.25 2.801 8.594 1 94 178 SER A N 1
ATOM 1466 C CA . SER A 1 178 ? 15.867 1.479 8.609 1 94 178 SER A CA 1
ATOM 1467 C C . SER A 1 178 ? 15.094 0.516 9.508 1 94 178 SER A C 1
ATOM 1469 O O . SER A 1 178 ? 14.484 0.931 10.492 1 94 178 SER A O 1
ATOM 1471 N N . ALA A 1 179 ? 15.086 -0.783 9.133 1 95.31 179 ALA A N 1
ATOM 1472 C CA . ALA A 1 179 ? 14.375 -1.797 9.906 1 95.31 179 ALA A CA 1
ATOM 1473 C C . ALA A 1 179 ? 15.094 -3.141 9.844 1 95.31 179 ALA A C 1
ATOM 1475 O O . ALA A 1 179 ? 15.797 -3.432 8.875 1 95.31 179 ALA A O 1
ATOM 1476 N N . GLN A 1 180 ? 14.992 -3.838 10.883 1 95.12 180 GLN A N 1
ATOM 1477 C CA . GLN A 1 180 ? 15.375 -5.246 10.953 1 95.12 180 GLN A CA 1
ATOM 1478 C C . GLN A 1 180 ? 14.148 -6.145 11 1 95.12 180 GLN A C 1
ATOM 1480 O O . GLN A 1 180 ? 13.289 -5.988 11.875 1 95.12 180 GLN A O 1
ATOM 1485 N N . VAL A 1 181 ? 14.102 -7.07 10.078 1 96.06 181 VAL A N 1
ATOM 1486 C CA . VAL A 1 181 ? 12.906 -7.902 9.945 1 96.06 181 VAL A CA 1
ATOM 1487 C C . VAL A 1 181 ? 13.305 -9.383 10 1 96.06 181 VAL A C 1
ATOM 1489 O O . VAL A 1 181 ? 14.133 -9.836 9.211 1 96.06 181 VAL A O 1
ATOM 1492 N N . ARG A 1 182 ? 12.711 -10.055 10.922 1 94.62 182 ARG A N 1
ATOM 1493 C CA . ARG A 1 182 ? 12.875 -11.508 10.992 1 94.62 182 ARG A CA 1
ATOM 1494 C C . ARG A 1 182 ? 11.742 -12.227 10.273 1 94.62 182 ARG A C 1
ATOM 1496 O O . ARG A 1 182 ? 10.57 -11.961 10.539 1 94.62 182 ARG A O 1
ATOM 1503 N N . ILE A 1 183 ? 12.195 -13.094 9.383 1 96.06 183 ILE A N 1
ATOM 1504 C CA . ILE A 1 183 ? 11.172 -13.742 8.57 1 96.06 183 ILE A CA 1
ATOM 1505 C C . ILE A 1 183 ? 11.406 -15.258 8.562 1 96.06 183 ILE A C 1
ATOM 1507 O O . ILE A 1 183 ? 12.516 -15.719 8.828 1 96.06 183 ILE A O 1
ATOM 1511 N N . SER A 1 184 ? 10.32 -15.969 8.367 1 95.19 184 SER A N 1
ATOM 1512 C CA . SER A 1 184 ? 10.359 -17.391 8.086 1 95.19 184 SER A CA 1
ATOM 1513 C C . SER A 1 184 ? 9.969 -17.688 6.637 1 95.19 184 SER A C 1
ATOM 1515 O O . SER A 1 184 ? 8.93 -17.219 6.164 1 95.19 184 SER A O 1
ATOM 1517 N N . MET A 1 185 ? 10.812 -18.328 5.902 1 94.38 185 MET A N 1
ATOM 1518 C CA . MET A 1 185 ? 10.555 -18.719 4.516 1 94.38 185 MET A CA 1
ATOM 1519 C C . MET A 1 185 ? 10.219 -20.188 4.41 1 94.38 185 MET A C 1
ATOM 1521 O O . MET A 1 185 ? 10.914 -21.031 4.977 1 94.38 185 MET A O 1
ATOM 1525 N N . GLU A 1 186 ? 9.133 -20.438 3.721 1 92.56 186 GLU A N 1
ATOM 1526 C CA . GLU A 1 186 ? 8.688 -21.812 3.557 1 92.56 186 GLU A CA 1
ATOM 1527 C C . GLU A 1 186 ? 8.516 -22.172 2.082 1 92.56 186 GLU A C 1
ATOM 1529 O O . GLU A 1 186 ? 7.777 -21.5 1.361 1 92.56 186 GLU A O 1
ATOM 1534 N N . VAL A 1 187 ? 9.234 -23.188 1.657 1 90.06 187 VAL A N 1
ATOM 1535 C CA . VAL A 1 187 ? 9.109 -23.703 0.296 1 90.06 187 VAL A CA 1
ATOM 1536 C C . VAL A 1 187 ? 8.195 -24.922 0.282 1 90.06 187 VAL A C 1
ATOM 1538 O O . VAL A 1 187 ? 8.383 -25.859 1.069 1 90.06 187 VAL A O 1
ATOM 1541 N N . THR A 1 188 ? 7.164 -24.828 -0.527 1 86.5 188 THR A N 1
ATOM 1542 C CA . THR A 1 188 ? 6.242 -25.938 -0.647 1 86.5 188 THR A CA 1
ATOM 1543 C C . THR A 1 188 ? 6.219 -26.469 -2.076 1 86.5 188 THR A C 1
ATOM 1545 O O . THR A 1 188 ? 6.414 -25.719 -3.029 1 86.5 188 THR A O 1
ATOM 1548 N N . GLY A 1 189 ? 5.891 -27.719 -2.338 1 80.75 189 GLY A N 1
ATOM 1549 C CA . GLY A 1 189 ? 5.859 -28.375 -3.635 1 80.75 189 GLY A CA 1
ATOM 1550 C C . GLY A 1 189 ? 6.699 -29.641 -3.688 1 80.75 189 GLY A C 1
ATOM 1551 O O . GLY A 1 189 ? 6.469 -30.578 -2.922 1 80.75 189 GLY A O 1
ATOM 1552 N N . LEU A 1 190 ? 7.68 -29.594 -4.488 1 73.38 190 LEU A N 1
ATOM 1553 C CA . LEU A 1 190 ? 8.523 -30.781 -4.664 1 73.38 190 LEU A CA 1
ATOM 1554 C C . LEU A 1 190 ? 9.469 -30.953 -3.482 1 73.38 190 LEU A C 1
ATOM 1556 O O . LEU A 1 190 ? 9.797 -32.094 -3.105 1 73.38 190 LEU A O 1
ATOM 1560 N N . MET A 1 191 ? 9.898 -29.781 -2.879 1 73.12 191 MET A N 1
ATOM 1561 C CA . MET A 1 191 ? 10.758 -29.766 -1.702 1 73.12 191 MET A CA 1
ATOM 1562 C C . MET A 1 191 ? 10.156 -28.922 -0.589 1 73.12 191 MET A C 1
ATOM 1564 O O . MET A 1 191 ? 9.734 -27.781 -0.828 1 73.12 191 MET A O 1
ATOM 1568 N N . ASN A 1 192 ? 9.75 -29.516 0.487 1 83.12 192 ASN A N 1
ATOM 1569 C CA . ASN A 1 192 ? 9.281 -28.734 1.633 1 83.12 192 ASN A CA 1
ATOM 1570 C C . ASN A 1 192 ? 10.43 -28.344 2.557 1 83.12 192 ASN A C 1
ATOM 1572 O O . ASN A 1 192 ? 11.164 -29.203 3.043 1 83.12 192 ASN A O 1
ATOM 1576 N N . MET A 1 193 ? 10.703 -27.109 2.623 1 88.06 193 MET A N 1
ATOM 1577 C CA . MET A 1 193 ? 11.789 -26.578 3.453 1 88.06 193 MET A CA 1
ATOM 1578 C C . MET A 1 193 ? 11.359 -25.297 4.164 1 88.06 193 MET A C 1
ATOM 1580 O O . MET A 1 193 ? 10.57 -24.531 3.627 1 88.06 193 MET A O 1
ATOM 1584 N N . LYS A 1 194 ? 11.859 -25.203 5.336 1 91.88 194 LYS A N 1
ATOM 1585 C CA . LYS A 1 194 ? 11.633 -24 6.125 1 91.88 194 LYS A CA 1
ATOM 1586 C C . LYS A 1 194 ? 12.961 -23.375 6.559 1 91.88 194 LYS A C 1
ATOM 1588 O O . LYS A 1 194 ? 13.867 -24.078 7 1 91.88 194 LYS A O 1
ATOM 1593 N N . MET A 1 195 ? 13.086 -22.078 6.344 1 93 195 MET A N 1
ATOM 1594 C CA . MET A 1 195 ? 14.297 -21.344 6.707 1 93 195 MET A CA 1
ATOM 1595 C C . MET A 1 195 ? 13.953 -20.031 7.41 1 93 195 MET A C 1
ATOM 1597 O O . MET A 1 195 ? 13.031 -19.328 7 1 93 195 MET A O 1
ATOM 1601 N N . ASP A 1 196 ? 14.695 -19.781 8.469 1 94.12 196 ASP A N 1
ATOM 1602 C CA . ASP A 1 196 ? 14.547 -18.5 9.164 1 94.12 196 ASP A CA 1
ATOM 1603 C C . ASP A 1 196 ? 15.648 -17.516 8.75 1 94.12 196 ASP A C 1
ATOM 1605 O O . ASP A 1 196 ? 16.828 -17.875 8.734 1 94.12 196 ASP A O 1
ATOM 1609 N N . LYS A 1 197 ? 15.25 -16.328 8.367 1 97.19 197 LYS A N 1
ATOM 1610 C CA . LYS A 1 197 ? 16.188 -15.328 7.895 1 97.19 197 LYS A CA 1
ATOM 1611 C C . LYS A 1 197 ? 15.992 -14 8.617 1 97.19 197 LYS A C 1
ATOM 1613 O O . LYS A 1 197 ? 14.938 -13.766 9.219 1 97.19 197 LYS A O 1
ATOM 1618 N N . ILE A 1 198 ? 17.031 -13.195 8.609 1 95.56 198 ILE A N 1
ATOM 1619 C CA . ILE A 1 198 ? 16.984 -11.828 9.117 1 95.56 198 ILE A CA 1
ATOM 1620 C C . ILE A 1 198 ? 17.297 -10.844 7.992 1 95.56 198 ILE A C 1
ATOM 1622 O O . ILE A 1 198 ? 18.281 -11.008 7.277 1 95.56 198 ILE A O 1
ATOM 1626 N N . VAL A 1 199 ? 16.438 -9.859 7.832 1 97.44 199 VAL A N 1
ATOM 1627 C CA . VAL A 1 199 ? 16.594 -8.867 6.77 1 97.44 199 VAL A CA 1
ATOM 1628 C C . VAL A 1 199 ? 16.938 -7.512 7.379 1 97.44 199 VAL A C 1
ATOM 1630 O O . VAL A 1 199 ? 16.297 -7.074 8.344 1 97.44 199 VAL A O 1
ATOM 1633 N N . PHE A 1 200 ? 17.953 -6.906 6.824 1 96.5 200 PHE A N 1
ATOM 1634 C CA . PHE A 1 200 ? 18.266 -5.508 7.094 1 96.5 200 PHE A CA 1
ATOM 1635 C C . PHE A 1 200 ? 17.891 -4.629 5.902 1 96.5 200 PHE A C 1
ATOM 1637 O O . PHE A 1 200 ? 18.422 -4.816 4.801 1 96.5 200 PHE A O 1
ATOM 1644 N N . ILE A 1 201 ? 17.047 -3.676 6.168 1 97.75 201 ILE A N 1
ATOM 1645 C CA . ILE A 1 201 ? 16.516 -2.896 5.055 1 97.75 201 ILE A CA 1
ATOM 1646 C C . ILE A 1 201 ? 16.578 -1.408 5.391 1 97.75 201 ILE A C 1
ATOM 1648 O O . ILE A 1 201 ? 16.281 -1.008 6.52 1 97.75 201 ILE A O 1
ATOM 1652 N N . GLU A 1 202 ? 17.094 -0.59 4.488 1 96.94 202 GLU A N 1
ATOM 1653 C CA . GLU A 1 202 ? 17.047 0.868 4.547 1 96.94 202 GLU A CA 1
ATOM 1654 C C . GLU A 1 202 ? 16.203 1.441 3.41 1 96.94 202 GLU A C 1
ATOM 1656 O O . GLU A 1 202 ? 16.297 0.989 2.268 1 96.94 202 GLU A O 1
ATOM 1661 N N . PHE A 1 203 ? 15.383 2.414 3.758 1 95.94 203 PHE A N 1
ATOM 1662 C CA . PHE A 1 203 ? 14.453 2.949 2.777 1 95.94 203 PHE A CA 1
ATOM 1663 C C . PHE A 1 203 ? 14.211 4.438 3.01 1 95.94 203 PHE A C 1
ATOM 1665 O O . PHE A 1 203 ? 14.641 4.988 4.027 1 95.94 203 PHE A O 1
ATOM 1672 N N . ASP A 1 204 ? 13.602 4.996 1.985 1 89.44 204 ASP A N 1
ATOM 1673 C CA . ASP A 1 204 ? 13.188 6.391 2.102 1 89.44 204 ASP A CA 1
ATOM 1674 C C . ASP A 1 204 ? 11.984 6.684 1.215 1 89.44 204 ASP A C 1
ATOM 1676 O O . ASP A 1 204 ? 11.578 5.84 0.412 1 89.44 204 ASP A O 1
ATOM 1680 N N . PHE A 1 205 ? 11.289 7.734 1.553 1 87.12 205 PHE A N 1
ATOM 1681 C CA . PHE A 1 205 ? 10.211 8.266 0.725 1 87.12 205 PHE A CA 1
ATOM 1682 C C . PHE A 1 205 ? 10.664 9.523 -0.012 1 87.12 205 PHE A C 1
ATOM 1684 O O . PHE A 1 205 ? 11.148 10.469 0.607 1 87.12 205 PHE A O 1
ATOM 1691 N N . GLN A 1 206 ? 10.617 9.414 -1.323 1 81.44 206 GLN A N 1
ATOM 1692 C CA . GLN A 1 206 ? 11.055 10.539 -2.141 1 81.44 206 GLN A CA 1
ATOM 1693 C C . GLN A 1 206 ? 10.008 10.906 -3.188 1 81.44 206 GLN A C 1
ATOM 1695 O O . GLN A 1 206 ? 9.195 10.062 -3.582 1 81.44 206 GLN A O 1
ATOM 1700 N N . ASN A 1 207 ? 10.055 12.133 -3.52 1 76.38 207 ASN A N 1
ATOM 1701 C CA . ASN A 1 207 ? 9.195 12.586 -4.609 1 76.38 207 ASN A CA 1
ATOM 1702 C C . ASN A 1 207 ? 9.812 12.297 -5.973 1 76.38 207 ASN A C 1
ATOM 1704 O O . ASN A 1 207 ? 10.492 13.148 -6.547 1 76.38 207 ASN A O 1
ATOM 1708 N N . ILE A 1 208 ? 9.609 11.203 -6.445 1 75.5 208 ILE A N 1
ATOM 1709 C CA . ILE A 1 208 ? 10.188 10.773 -7.711 1 75.5 208 ILE A CA 1
ATOM 1710 C C . ILE A 1 208 ? 9.117 10.758 -8.797 1 75.5 208 ILE A C 1
ATOM 1712 O O . ILE A 1 208 ? 7.957 10.438 -8.523 1 75.5 208 ILE A O 1
ATOM 1716 N N . GLU A 1 209 ? 9.531 11.148 -9.953 1 78.25 209 GLU A N 1
ATOM 1717 C CA . GLU A 1 209 ? 8.633 11.062 -11.102 1 78.25 209 GLU A CA 1
ATOM 1718 C C . GLU A 1 209 ? 8.375 9.609 -11.492 1 78.25 209 GLU A C 1
ATOM 1720 O O . GLU A 1 209 ? 9.312 8.812 -11.594 1 78.25 209 GLU A O 1
ATOM 1725 N N . MET A 1 210 ? 7.102 9.266 -11.531 1 83 210 MET A N 1
ATOM 1726 C CA . MET A 1 210 ? 6.684 7.922 -11.93 1 83 210 MET A CA 1
ATOM 1727 C C . MET A 1 210 ? 5.496 7.988 -12.891 1 83 210 MET A C 1
ATOM 1729 O O . MET A 1 210 ? 4.703 8.93 -12.836 1 83 210 MET A O 1
ATOM 1733 N N . ASN A 1 211 ? 5.512 7.004 -13.789 1 80.19 211 ASN A N 1
ATOM 1734 C CA . ASN A 1 211 ? 4.328 6.914 -14.641 1 80.19 211 ASN A CA 1
ATOM 1735 C C . ASN A 1 211 ? 3.121 6.387 -13.867 1 80.19 211 ASN A C 1
ATOM 1737 O O . ASN A 1 211 ? 3.248 5.984 -12.711 1 80.19 211 ASN A O 1
ATOM 1741 N N . ASP A 1 212 ? 1.938 6.359 -14.523 1 78.5 212 ASP A N 1
ATOM 1742 C CA . ASP A 1 212 ? 0.692 6.012 -13.844 1 78.5 212 ASP A CA 1
ATOM 1743 C C . ASP A 1 212 ? 0.715 4.562 -13.367 1 78.5 212 ASP A C 1
ATOM 1745 O O . ASP A 1 212 ? 0.24 4.258 -12.266 1 78.5 212 ASP A O 1
ATOM 1749 N N . GLY A 1 213 ? 1.305 3.758 -14.164 1 85.19 213 GLY A N 1
ATOM 1750 C CA . GLY A 1 213 ? 1.394 2.357 -13.781 1 85.19 213 GLY A CA 1
ATOM 1751 C C . GLY A 1 213 ? 2.285 2.121 -12.578 1 85.19 213 GLY A C 1
ATOM 1752 O O . GLY A 1 213 ? 1.953 1.322 -11.695 1 85.19 213 GLY A O 1
ATOM 1753 N N . GLU A 1 214 ? 3.402 2.814 -12.531 1 88.12 214 GLU A N 1
ATOM 1754 C CA . GLU A 1 214 ? 4.324 2.701 -11.406 1 88.12 214 GLU A CA 1
ATOM 1755 C C . GLU A 1 214 ? 3.721 3.291 -10.133 1 88.12 214 GLU A C 1
ATOM 1757 O O . GLU A 1 214 ? 3.957 2.785 -9.039 1 88.12 214 GLU A O 1
ATOM 1762 N N . ARG A 1 215 ? 2.939 4.262 -10.328 1 86.5 215 ARG A N 1
ATOM 1763 C CA . ARG A 1 215 ? 2.314 4.918 -9.188 1 86.5 215 ARG A CA 1
ATOM 1764 C C . ARG A 1 215 ? 1.26 4.02 -8.555 1 86.5 215 ARG A C 1
ATOM 1766 O O . ARG A 1 215 ? 0.979 4.133 -7.355 1 86.5 215 ARG A O 1
ATOM 1773 N N . LEU A 1 216 ? 0.727 3.119 -9.344 1 91.38 216 LEU A N 1
ATOM 1774 C CA . LEU A 1 216 ? -0.22 2.146 -8.812 1 91.38 216 LEU A CA 1
ATOM 1775 C C . LEU A 1 216 ? 0.488 1.131 -7.922 1 91.38 216 LEU A C 1
ATOM 1777 O O . LEU A 1 216 ? -0.161 0.402 -7.168 1 91.38 216 LEU A O 1
ATOM 1781 N N . ILE A 1 217 ? 1.802 1.143 -8.008 1 92.88 217 ILE A N 1
ATOM 1782 C CA . ILE A 1 217 ? 2.617 0.24 -7.203 1 92.88 217 ILE A CA 1
ATOM 1783 C C . ILE A 1 217 ? 3.256 1.012 -6.051 1 92.88 217 ILE A C 1
ATOM 1785 O O . ILE A 1 217 ? 3.361 0.497 -4.934 1 92.88 217 ILE A O 1
ATOM 1789 N N . ASN A 1 218 ? 3.619 2.178 -6.348 1 91.69 218 ASN A N 1
ATOM 1790 C CA . ASN A 1 218 ? 4.359 3.021 -5.418 1 91.69 218 ASN A CA 1
ATOM 1791 C C . ASN A 1 218 ? 3.789 4.438 -5.367 1 91.69 218 ASN A C 1
ATOM 1793 O O . ASN A 1 218 ? 4.395 5.371 -5.898 1 91.69 218 ASN A O 1
ATOM 1797 N N . PRO A 1 219 ? 2.723 4.605 -4.648 1 88.5 219 PRO A N 1
ATOM 1798 C CA . PRO A 1 219 ? 2.018 5.887 -4.637 1 88.5 219 PRO A CA 1
ATOM 1799 C C . PRO A 1 219 ? 2.773 6.969 -3.865 1 88.5 219 PRO A C 1
ATOM 1801 O O . PRO A 1 219 ? 2.549 8.164 -4.086 1 88.5 219 PRO A O 1
ATOM 1804 N N . LEU A 1 220 ? 3.781 6.543 -3.025 1 85.69 220 LEU A N 1
ATOM 1805 C CA . LEU A 1 220 ? 4.359 7.504 -2.094 1 85.69 220 LEU A CA 1
ATOM 1806 C C . LEU A 1 220 ? 5.84 7.715 -2.379 1 85.69 220 LEU A C 1
ATOM 1808 O O . LEU A 1 220 ? 6.523 8.43 -1.644 1 85.69 220 LEU A O 1
ATOM 1812 N N . GLY A 1 221 ? 6.332 7.043 -3.387 1 87.56 221 GLY A N 1
ATOM 1813 C CA . GLY A 1 221 ? 7.742 7.176 -3.721 1 87.56 221 GLY A CA 1
ATOM 1814 C C . GLY A 1 221 ? 8.656 6.438 -2.76 1 87.56 221 GLY A C 1
ATOM 1815 O O . GLY A 1 221 ? 9.742 6.918 -2.439 1 87.56 221 GLY A O 1
ATOM 1816 N N . PHE A 1 222 ? 8.117 5.395 -2.176 1 91.88 222 PHE A N 1
ATOM 1817 C CA . PHE A 1 222 ? 8.906 4.52 -1.317 1 91.88 222 PHE A CA 1
ATOM 1818 C C . PHE A 1 222 ? 10.023 3.844 -2.109 1 91.88 222 PHE A C 1
ATOM 1820 O O . PHE A 1 222 ? 9.766 3.236 -3.15 1 91.88 222 PHE A O 1
ATOM 1827 N N . ARG A 1 223 ? 11.32 3.895 -1.593 1 93.5 223 ARG A N 1
ATOM 1828 C CA . ARG A 1 223 ? 12.438 3.246 -2.273 1 93.5 223 ARG A CA 1
ATOM 1829 C C . ARG A 1 223 ? 13.383 2.59 -1.274 1 93.5 223 ARG A C 1
ATOM 1831 O O . ARG A 1 223 ? 13.75 3.201 -0.269 1 93.5 223 ARG A O 1
ATOM 1838 N N . VAL A 1 224 ? 13.773 1.424 -1.596 1 97.19 224 VAL A N 1
ATOM 1839 C CA . VAL A 1 224 ? 14.742 0.709 -0.768 1 97.19 224 VAL A CA 1
ATOM 1840 C C . VAL A 1 224 ? 16.156 1.021 -1.242 1 97.19 224 VAL A C 1
ATOM 1842 O O . VAL A 1 224 ? 16.469 0.864 -2.426 1 97.19 224 VAL A O 1
ATOM 1845 N N . LYS A 1 225 ? 16.984 1.402 -0.347 1 96.31 225 LYS A N 1
ATOM 1846 C CA . LYS A 1 225 ? 18.344 1.824 -0.658 1 96.31 225 LYS A CA 1
ATOM 1847 C C . LYS A 1 225 ? 19.359 0.737 -0.297 1 96.31 225 LYS A C 1
ATOM 1849 O O . LYS A 1 225 ? 20.469 0.705 -0.839 1 96.31 225 LYS A O 1
ATOM 1854 N N . LEU A 1 226 ? 18.969 -0.043 0.625 1 95.88 226 LEU A N 1
ATOM 1855 C CA . LEU A 1 226 ? 19.844 -1.131 1.075 1 95.88 226 LEU A CA 1
ATOM 1856 C C . LEU A 1 226 ? 19.016 -2.348 1.478 1 95.88 226 LEU A C 1
ATOM 1858 O O . LEU A 1 226 ? 17.969 -2.209 2.127 1 95.88 226 LEU A O 1
ATOM 1862 N N . TYR A 1 227 ? 19.453 -3.49 1.073 1 97.38 227 TYR A N 1
ATOM 1863 C CA . TYR A 1 227 ? 18.812 -4.75 1.401 1 97.38 227 TYR A CA 1
ATOM 1864 C C . TYR A 1 227 ? 19.828 -5.855 1.632 1 97.38 227 TYR A C 1
ATOM 1866 O O . TYR A 1 227 ? 20.625 -6.172 0.74 1 97.38 227 TYR A O 1
ATOM 1874 N N . ARG A 1 228 ? 19.797 -6.34 2.826 1 96.06 228 ARG A N 1
ATOM 1875 C CA . ARG A 1 228 ? 20.672 -7.457 3.174 1 96.06 228 ARG A CA 1
ATOM 1876 C C . ARG A 1 228 ? 19.891 -8.562 3.875 1 96.06 228 ARG A C 1
ATOM 1878 O O . ARG A 1 228 ? 19.062 -8.289 4.746 1 96.06 228 ARG A O 1
ATOM 1885 N N . ILE A 1 229 ? 20.078 -9.789 3.453 1 95.5 229 ILE A N 1
ATOM 1886 C CA . ILE A 1 229 ? 19.406 -10.938 4.047 1 95.5 229 ILE A CA 1
ATOM 1887 C C . ILE A 1 229 ? 20.422 -11.977 4.492 1 95.5 229 ILE A C 1
ATOM 1889 O O . ILE A 1 229 ? 21.375 -12.273 3.768 1 95.5 229 ILE A O 1
ATOM 1893 N N . GLU A 1 230 ? 20.203 -12.469 5.75 1 94.5 230 GLU A N 1
ATOM 1894 C CA . GLU A 1 230 ? 21.094 -13.461 6.332 1 94.5 230 GLU A CA 1
ATOM 1895 C C . GLU A 1 230 ? 20.312 -14.562 7.043 1 94.5 230 GLU A C 1
ATOM 1897 O O . GLU A 1 230 ? 19.141 -14.383 7.379 1 94.5 230 GLU A O 1
ATOM 1902 N N . ASP A 1 231 ? 20.984 -15.695 7.18 1 93.81 231 ASP A N 1
ATOM 1903 C CA . ASP A 1 231 ? 20.375 -16.781 7.941 1 93.81 231 ASP A CA 1
ATOM 1904 C C . ASP A 1 231 ? 20.297 -16.438 9.43 1 93.81 231 ASP A C 1
ATOM 1906 O O . ASP A 1 231 ? 21.219 -15.844 9.984 1 93.81 231 ASP A O 1
ATOM 1910 N N . GLU A 1 232 ? 19.047 -16.781 9.953 1 88.94 232 GLU A N 1
ATOM 1911 C CA . GLU A 1 232 ? 18.922 -16.578 11.391 1 88.94 232 GLU A CA 1
ATOM 1912 C C . GLU A 1 232 ? 19.609 -17.703 12.172 1 88.94 232 GLU A C 1
ATOM 1914 O O . GLU A 1 232 ? 19.312 -18.875 11.969 1 88.94 232 GLU A O 1
ATOM 1919 N N . LYS A 1 233 ? 20.891 -17.609 12.672 1 68.94 233 LYS A N 1
ATOM 1920 C CA . LYS A 1 233 ? 21.594 -18.625 13.453 1 68.94 233 LYS A CA 1
ATOM 1921 C C . LYS A 1 233 ? 20.875 -18.891 14.773 1 68.94 233 LYS A C 1
ATOM 1923 O O . LYS A 1 233 ? 20.547 -17.953 15.508 1 68.94 233 LYS A O 1
ATOM 1928 N N . ILE A 1 234 ? 19.953 -19.844 14.758 1 58 234 ILE A N 1
ATOM 1929 C CA . ILE A 1 234 ? 19.422 -20.25 16.047 1 58 234 ILE A CA 1
ATOM 1930 C C . ILE A 1 234 ? 20.578 -20.547 17.016 1 58 234 ILE A C 1
ATOM 1932 O O . ILE A 1 234 ? 21.453 -21.359 16.703 1 58 234 ILE A O 1
ATOM 1936 N N . GLN A 1 235 ? 21.047 -19.562 17.672 1 40.69 235 GLN A N 1
ATOM 1937 C CA . GLN A 1 235 ? 21.844 -20.078 18.781 1 40.69 235 GLN A CA 1
ATOM 1938 C C . GLN A 1 235 ? 21.016 -21.016 19.656 1 40.69 235 GLN A C 1
ATOM 1940 O O . GLN A 1 235 ? 19.812 -20.828 19.797 1 40.69 235 GLN A O 1
ATOM 1945 N N . MET B 1 1 ? -27.406 119.938 18.828 1 38.19 1 MET B N 1
ATOM 1946 C CA . MET B 1 1 ? -26.906 118.938 19.75 1 38.19 1 MET B CA 1
ATOM 1947 C C . MET B 1 1 ? -25.594 118.312 19.234 1 38.19 1 MET B C 1
ATOM 1949 O O . MET B 1 1 ? -25.578 117.688 18.172 1 38.19 1 MET B O 1
ATOM 1953 N N . GLY B 1 2 ? -24.359 118.875 19.547 1 41.84 2 GLY B N 1
ATOM 1954 C CA . GLY B 1 2 ? -23.094 119 18.844 1 41.84 2 GLY B CA 1
ATOM 1955 C C . GLY B 1 2 ? -22.25 117.75 18.938 1 41.84 2 GLY B C 1
ATOM 1956 O O . GLY B 1 2 ? -22.5 116.875 19.797 1 41.84 2 GLY B O 1
ATOM 1957 N N . LEU B 1 3 ? -21.359 117.562 17.953 1 55.5 3 LEU B N 1
ATOM 1958 C CA . LEU B 1 3 ? -20.359 116.5 17.719 1 55.5 3 LEU B CA 1
ATOM 1959 C C . LEU B 1 3 ? -19.5 116.312 18.953 1 55.5 3 LEU B C 1
ATOM 1961 O O . LEU B 1 3 ? -18.938 115.188 19.156 1 55.5 3 LEU B O 1
ATOM 1965 N N . LYS B 1 4 ? -19.391 117.25 19.859 1 63.91 4 LYS B N 1
ATOM 1966 C CA . LYS B 1 4 ? -18.547 117.188 21.047 1 63.91 4 LYS B CA 1
ATOM 1967 C C . LYS B 1 4 ? -19.078 116.25 22.078 1 63.91 4 LYS B C 1
ATOM 1969 O O . LYS B 1 4 ? -18.312 115.562 22.781 1 63.91 4 LYS B O 1
ATOM 1974 N N . ASP B 1 5 ? -20.391 116.188 22.234 1 57.06 5 ASP B N 1
ATOM 1975 C CA . ASP B 1 5 ? -20.969 115.25 23.219 1 57.06 5 ASP B CA 1
ATOM 1976 C C . ASP B 1 5 ? -20.781 113.812 22.766 1 57.06 5 ASP B C 1
ATOM 1978 O O . ASP B 1 5 ? -20.797 112.938 23.594 1 57.06 5 ASP B O 1
ATOM 1982 N N . PHE B 1 6 ? -20.656 113.625 21.422 1 56.59 6 PHE B N 1
ATOM 1983 C CA . PHE B 1 6 ? -20.438 112.25 20.891 1 56.59 6 PHE B CA 1
ATOM 1984 C C . PHE B 1 6 ? -19.062 111.75 21.297 1 56.59 6 PHE B C 1
ATOM 1986 O O . PHE B 1 6 ? -18.922 110.562 21.734 1 56.59 6 PHE B O 1
ATOM 1993 N N . PHE B 1 7 ? -18 112.562 21.203 1 54.31 7 PHE B N 1
ATOM 1994 C CA . PHE B 1 7 ? -16.656 112.125 21.531 1 54.31 7 PHE B CA 1
ATOM 1995 C C . PHE B 1 7 ? -16.5 112 23.047 1 54.31 7 PHE B C 1
ATOM 1997 O O . PHE B 1 7 ? -15.633 111.25 23.5 1 54.31 7 PHE B O 1
ATOM 2004 N N . ALA B 1 8 ? -17.141 112.812 23.828 1 54.69 8 ALA B N 1
ATOM 2005 C CA . ALA B 1 8 ? -17.031 112.625 25.281 1 54.69 8 ALA B CA 1
ATOM 2006 C C . ALA B 1 8 ? -17.625 111.312 25.734 1 54.69 8 ALA B C 1
ATOM 2008 O O . ALA B 1 8 ? -17.125 110.688 26.688 1 54.69 8 ALA B O 1
ATOM 2009 N N . ARG B 1 9 ? -18.75 110.875 25.203 1 54.06 9 ARG B N 1
ATOM 2010 C CA . ARG B 1 9 ? -19.344 109.625 25.547 1 54.06 9 ARG B CA 1
ATOM 2011 C C . ARG B 1 9 ? -18.422 108.438 25.125 1 54.06 9 ARG B C 1
ATOM 2013 O O . ARG B 1 9 ? -18.5 107.375 25.703 1 54.06 9 ARG B O 1
ATOM 2020 N N . LEU B 1 10 ? -17.625 108.625 24.047 1 46 10 LEU B N 1
ATOM 2021 C CA . LEU B 1 10 ? -16.688 107.562 23.688 1 46 10 LEU B CA 1
ATOM 2022 C C . LEU B 1 10 ? -15.578 107.438 24.734 1 46 10 LEU B C 1
ATOM 2024 O O . LEU B 1 10 ? -15.062 106.312 24.969 1 46 10 LEU B O 1
ATOM 2028 N N . LYS B 1 11 ? -15.172 108.5 25.344 1 42.72 11 LYS B N 1
ATOM 2029 C CA . LYS B 1 11 ? -14.102 108.5 26.328 1 42.72 11 LYS B CA 1
ATOM 2030 C C . LYS B 1 11 ? -14.578 107.875 27.641 1 42.72 11 LYS B C 1
ATOM 2032 O O . LYS B 1 11 ? -13.781 107.688 28.562 1 42.72 11 LYS B O 1
ATOM 2037 N N . ASN B 1 12 ? -15.828 108.062 27.969 1 40.44 12 ASN B N 1
ATOM 2038 C CA . ASN B 1 12 ? -16.109 107.375 29.188 1 40.44 12 ASN B CA 1
ATOM 2039 C C . ASN B 1 12 ? -15.844 105.875 29.031 1 40.44 12 ASN B C 1
ATOM 2041 O O . ASN B 1 12 ? -16.75 105.062 28.672 1 40.44 12 ASN B O 1
ATOM 2045 N N . LYS B 1 13 ? -14.93 105.438 28.078 1 35.19 13 LYS B N 1
ATOM 2046 C CA . LYS B 1 13 ? -14.422 104.125 27.797 1 35.19 13 LYS B CA 1
ATOM 2047 C C . LYS B 1 13 ? -14.203 103.312 29.078 1 35.19 13 LYS B C 1
ATOM 2049 O O . LYS B 1 13 ? -13.641 103.875 30.047 1 35.19 13 LYS B O 1
ATOM 2054 N N . GLN B 1 14 ? -14.898 102.125 29.141 1 34.78 14 GLN B N 1
ATOM 2055 C CA . GLN B 1 14 ? -14.875 101 30.094 1 34.78 14 GLN B CA 1
ATOM 2056 C C . GLN B 1 14 ? -13.461 100.812 30.625 1 34.78 14 GLN B C 1
ATOM 2058 O O . GLN B 1 14 ? -12.5 100.75 29.859 1 34.78 14 GLN B O 1
ATOM 2063 N N . GLU B 1 15 ? -13.133 101.25 31.781 1 35.72 15 GLU B N 1
ATOM 2064 C CA . GLU B 1 15 ? -12.023 100.688 32.594 1 35.72 15 GLU B CA 1
ATOM 2065 C C . GLU B 1 15 ? -11.734 99.25 32.25 1 35.72 15 GLU B C 1
ATOM 2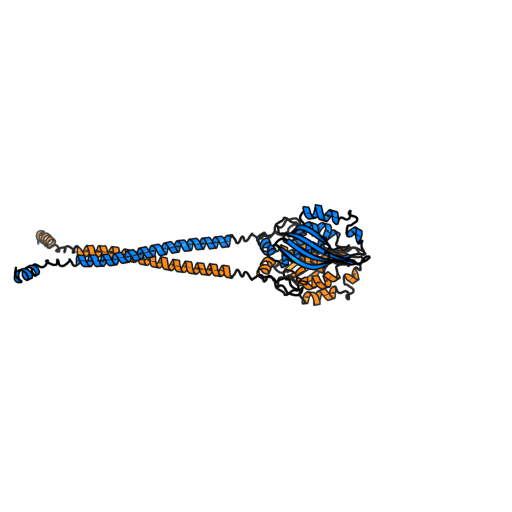067 O O . GLU B 1 15 ? -12.555 98.375 32.5 1 35.72 15 GLU B O 1
ATOM 2072 N N . VAL B 1 16 ? -11.352 98.938 31 1 38.5 16 VAL B N 1
ATOM 2073 C CA . VAL B 1 16 ? -10.758 97.625 30.656 1 38.5 16 VAL B CA 1
ATOM 2074 C C . VAL B 1 16 ? -9.992 97.062 31.844 1 38.5 16 VAL B C 1
ATOM 2076 O O . VAL B 1 16 ? -9 97.688 32.281 1 38.5 16 VAL B O 1
ATOM 2079 N N . ALA B 1 17 ? -10.719 96.625 32.844 1 42.12 17 ALA B N 1
ATOM 2080 C CA . ALA B 1 17 ? -10.125 95.812 33.906 1 42.12 17 ALA B CA 1
ATOM 2081 C C . ALA B 1 17 ? -8.922 95 33.406 1 42.12 17 ALA B C 1
ATOM 2083 O O . ALA B 1 17 ? -8.992 94.375 32.344 1 42.12 17 ALA B O 1
ATOM 2084 N N . VAL B 1 18 ? -7.688 95.438 33.5 1 42.84 18 VAL B N 1
ATOM 2085 C CA . VAL B 1 18 ? -6.434 94.688 33.406 1 42.84 18 VAL B CA 1
ATOM 2086 C C . VAL B 1 18 ? -6.66 93.25 33.781 1 42.84 18 VAL B C 1
ATOM 2088 O O . VAL B 1 18 ? -7.004 92.938 34.938 1 42.84 18 VAL B O 1
ATOM 2091 N N . PRO B 1 19 ? -7.449 92.5 32.906 1 47.19 19 PRO B N 1
ATOM 2092 C CA . PRO B 1 19 ? -7.617 91.062 33.281 1 47.19 19 PRO B CA 1
ATOM 2093 C C . PRO B 1 19 ? -6.41 90.5 34.031 1 47.19 19 PRO B C 1
ATOM 2095 O O . PRO B 1 19 ? -5.27 90.688 33.594 1 47.19 19 PRO B O 1
ATOM 2098 N N . SER B 1 20 ? -6.438 90.375 35.344 1 53.72 20 SER B N 1
ATOM 2099 C CA . SER B 1 20 ? -5.41 89.938 36.281 1 53.72 20 SER B CA 1
ATOM 2100 C C . SER B 1 20 ? -4.586 88.812 35.688 1 53.72 20 SER B C 1
ATOM 2102 O O . SER B 1 20 ? -5.102 88 34.906 1 53.72 20 SER B O 1
ATOM 2104 N N . ASP B 1 21 ? -3.176 89.062 35.438 1 56.94 21 ASP B N 1
ATOM 2105 C CA . ASP B 1 21 ? -2.127 88.125 35.094 1 56.94 21 ASP B CA 1
ATOM 2106 C C . ASP B 1 21 ? -2.521 86.688 35.531 1 56.94 21 ASP B C 1
ATOM 2108 O O . ASP B 1 21 ? -2.188 85.75 34.875 1 56.94 21 ASP B O 1
ATOM 2112 N N . VAL B 1 22 ? -3.355 86.75 36.531 1 60.53 22 VAL B N 1
ATOM 2113 C CA . VAL B 1 22 ? -3.766 85.5 37.094 1 60.53 22 VAL B CA 1
ATOM 2114 C C . VAL B 1 22 ? -4.773 84.812 36.156 1 60.53 22 VAL B C 1
ATOM 2116 O O . VAL B 1 22 ? -4.766 83.625 36 1 60.53 22 VAL B O 1
ATOM 2119 N N . ALA B 1 23 ? -5.652 85.688 35.469 1 62 23 ALA B N 1
ATOM 2120 C CA . ALA B 1 23 ? -6.688 85.125 34.625 1 62 23 ALA B CA 1
ATOM 2121 C C . ALA B 1 23 ? -6.086 84.562 33.344 1 62 23 ALA B C 1
ATOM 2123 O O . ALA B 1 23 ? -6.496 83.5 32.875 1 62 23 ALA B O 1
ATOM 2124 N N . ILE B 1 24 ? -5.062 85.188 32.75 1 61.25 24 ILE B N 1
ATOM 2125 C CA . ILE B 1 24 ? -4.398 84.75 31.531 1 61.25 24 ILE B CA 1
ATOM 2126 C C . ILE B 1 24 ? -3.6 83.438 31.828 1 61.25 24 ILE B C 1
ATOM 2128 O O . ILE B 1 24 ? -3.613 82.5 31.031 1 61.25 24 ILE B O 1
ATOM 2132 N N . LEU B 1 25 ? -2.934 83.5 33 1 62.34 25 LEU B N 1
ATOM 2133 C CA . LEU B 1 25 ? -2.148 82.312 33.406 1 62.34 25 LEU B CA 1
ATOM 2134 C C . LEU B 1 25 ? -3.049 81.125 33.656 1 62.34 25 LEU B C 1
ATOM 2136 O O . LEU B 1 25 ? -2.709 80 33.281 1 62.34 25 LEU B O 1
ATOM 2140 N N . ARG B 1 26 ? -4.227 81.5 34.219 1 62.62 26 ARG B N 1
ATOM 2141 C CA . ARG B 1 26 ? -5.188 80.375 34.469 1 62.62 26 ARG B CA 1
ATOM 2142 C C . ARG B 1 26 ? -5.727 79.812 33.156 1 62.62 26 ARG B C 1
ATOM 2144 O O . ARG B 1 26 ? -5.879 78.625 33.031 1 62.62 26 ARG B O 1
ATOM 2151 N N . ASN B 1 27 ? -5.914 80.75 32.188 1 64.06 27 ASN B N 1
ATOM 2152 C CA . ASN B 1 27 ? -6.457 80.25 30.922 1 64.06 27 ASN B CA 1
ATOM 2153 C C . ASN B 1 27 ? -5.426 79.438 30.141 1 64.06 27 ASN B C 1
ATOM 2155 O O . ASN B 1 27 ? -5.77 78.438 29.484 1 64.06 27 ASN B O 1
ATOM 2159 N N . TRP B 1 28 ? -4.129 79.875 30.234 1 65.06 28 TRP B N 1
ATOM 2160 C CA . TRP B 1 28 ? -3.053 79.188 29.531 1 65.06 28 TRP B CA 1
ATOM 2161 C C . TRP B 1 28 ? -2.846 77.812 30.125 1 65.06 28 TRP B C 1
ATOM 2163 O O . TRP B 1 28 ? -2.746 76.812 29.391 1 65.06 28 TRP B O 1
ATOM 2173 N N . TYR B 1 29 ? -2.938 77.75 31.344 1 64.12 29 TYR B N 1
ATOM 2174 C CA . TYR B 1 29 ? -2.752 76.5 32 1 64.12 29 TYR B CA 1
ATOM 2175 C C . TYR B 1 29 ? -3.963 75.562 31.797 1 64.12 29 TYR B C 1
ATOM 2177 O O . TYR B 1 29 ? -3.822 74.375 31.609 1 64.12 29 TYR B O 1
ATOM 2185 N N . LYS B 1 30 ? -5.078 76.25 31.766 1 66.75 30 LYS B N 1
ATOM 2186 C CA . LYS B 1 30 ? -6.305 75.5 31.531 1 66.75 30 LYS B CA 1
ATOM 2187 C C . LYS B 1 30 ? -6.344 74.938 30.125 1 66.75 30 LYS B C 1
ATOM 2189 O O . LYS B 1 30 ? -6.742 73.75 29.922 1 66.75 30 LYS B O 1
ATOM 2194 N N . GLU B 1 31 ? -5.797 75.625 29.172 1 67.19 31 GLU B N 1
ATOM 2195 C CA . GLU B 1 31 ? -5.789 75.188 27.797 1 67.19 31 GLU B CA 1
ATOM 2196 C C . GLU B 1 31 ? -4.785 74 27.594 1 67.19 31 GLU B C 1
ATOM 2198 O O . GLU B 1 31 ? -5.078 73.062 26.906 1 67.19 31 GLU B O 1
ATOM 2203 N N . ARG B 1 32 ? -3.641 74.25 28.203 1 66.94 32 ARG B N 1
ATOM 2204 C CA . ARG B 1 32 ? -2.602 73.25 28.078 1 66.94 32 ARG B CA 1
ATOM 2205 C C . ARG B 1 32 ? -2.977 72 28.844 1 66.94 32 ARG B C 1
ATOM 2207 O O . ARG B 1 32 ? -2.695 70.875 28.391 1 66.94 32 ARG B O 1
ATOM 2214 N N . TYR B 1 33 ? -3.688 72.25 29.859 1 72.44 33 TYR B N 1
ATOM 2215 C CA . TYR B 1 33 ? -4.164 71.125 30.656 1 72.44 33 TYR B CA 1
ATOM 2216 C C . TYR B 1 33 ? -5.254 70.312 29.922 1 72.44 33 TYR B C 1
ATOM 2218 O O . TYR B 1 33 ? -5.234 69.125 29.891 1 72.44 33 TYR B O 1
ATOM 2226 N N . GLU B 1 34 ? -6.066 71.062 29.297 1 73.81 34 GLU B N 1
ATOM 2227 C CA . GLU B 1 34 ? -7.168 70.438 28.578 1 73.81 34 GLU B CA 1
ATOM 2228 C C . GLU B 1 34 ? -6.656 69.625 27.375 1 73.81 34 GLU B C 1
ATOM 2230 O O . GLU B 1 34 ? -7.145 68.562 27.094 1 73.81 34 GLU B O 1
ATOM 2235 N N . SER B 1 35 ? -5.609 70.125 26.797 1 76.5 35 SER B N 1
ATOM 2236 C CA . SER B 1 35 ? -5.027 69.438 25.656 1 76.5 35 SER B CA 1
ATOM 2237 C C . SER B 1 35 ? -4.324 68.125 26.078 1 76.5 35 SER B C 1
ATOM 2239 O O . SER B 1 35 ? -4.422 67.125 25.391 1 76.5 35 SER B O 1
ATOM 2241 N N . THR B 1 36 ? -3.734 68.25 27.172 1 77.12 36 THR B N 1
ATOM 2242 C CA . THR B 1 36 ? -2.994 67.062 27.656 1 77.12 36 THR B CA 1
ATOM 2243 C C . THR B 1 36 ? -3.951 66 28.156 1 77.12 36 THR B C 1
ATOM 2245 O O . THR B 1 36 ? -3.691 64.812 27.969 1 77.12 36 THR B O 1
ATOM 2248 N N . VAL B 1 37 ? -5.059 66.438 28.625 1 77.25 37 VAL B N 1
ATOM 2249 C CA . VAL B 1 37 ? -6.059 65.5 29.109 1 77.25 37 VAL B CA 1
ATOM 2250 C C . VAL B 1 37 ? -6.703 64.75 27.938 1 77.25 37 VAL B C 1
ATOM 2252 O O . VAL B 1 37 ? -6.953 63.562 28 1 77.25 37 VAL B O 1
ATOM 2255 N N . ILE B 1 38 ? -6.805 65.438 26.875 1 77.06 38 ILE B N 1
ATOM 2256 C CA . ILE B 1 38 ? -7.387 64.875 25.672 1 77.06 38 ILE B CA 1
ATOM 2257 C C . ILE B 1 38 ? -6.418 63.844 25.062 1 77.06 38 ILE B C 1
ATOM 2259 O O . ILE B 1 38 ? -6.82 62.75 24.672 1 77.06 38 ILE B O 1
ATOM 2263 N N . GLN B 1 39 ? -5.211 64.188 25.062 1 78 39 GLN B N 1
ATOM 2264 C CA . GLN B 1 39 ? -4.191 63.281 24.562 1 78 39 GLN B CA 1
ATOM 2265 C C . GLN B 1 39 ? -4.094 62.031 25.438 1 78 39 GLN B C 1
ATOM 2267 O O . GLN B 1 39 ? -3.973 60.938 24.922 1 78 39 GLN B O 1
ATOM 2272 N N . ARG B 1 40 ? -4.223 62.219 26.688 1 79.88 40 ARG B N 1
ATOM 2273 C CA . ARG B 1 40 ? -4.176 61.094 27.609 1 79.88 40 ARG B CA 1
ATOM 2274 C C . ARG B 1 40 ? -5.359 60.156 27.391 1 79.88 40 ARG B C 1
ATOM 2276 O O . ARG B 1 40 ? -5.191 58.938 27.359 1 79.88 40 ARG B O 1
ATOM 2283 N N . ASN B 1 41 ? -6.469 60.781 27.234 1 81.06 41 ASN B N 1
ATOM 2284 C CA . ASN B 1 41 ? -7.664 59.969 27.031 1 81.06 41 ASN B CA 1
ATOM 2285 C C . ASN B 1 41 ? -7.613 59.219 25.703 1 81.06 41 ASN B C 1
ATOM 2287 O O . ASN B 1 41 ? -8.023 58.062 25.625 1 81.06 41 ASN B O 1
ATOM 2291 N N . LEU B 1 42 ? -6.961 59.844 24.75 1 79.81 42 LEU B N 1
ATOM 2292 C CA . LEU B 1 42 ? -6.801 59.188 23.453 1 79.81 42 LEU B CA 1
ATOM 2293 C C . LEU B 1 42 ? -5.816 58.031 23.531 1 79.81 42 LEU B C 1
ATOM 2295 O O . LEU B 1 42 ? -6.07 56.969 22.969 1 79.81 42 LEU B O 1
ATOM 2299 N N . LEU B 1 43 ? -4.832 58.312 24.25 1 82.44 43 LEU B N 1
ATOM 2300 C CA . LEU B 1 43 ? -3.814 57.281 24.375 1 82.44 43 LEU B CA 1
ATOM 2301 C C . LEU B 1 43 ? -4.332 56.094 25.219 1 82.44 43 LEU B C 1
ATOM 2303 O O . LEU B 1 43 ? -4 54.938 24.953 1 82.44 43 LEU B O 1
ATOM 2307 N N . PHE B 1 44 ? -5.234 56.406 26.109 1 80.5 44 PHE B N 1
ATOM 2308 C CA . PHE B 1 44 ? -5.844 55.375 26.922 1 80.5 44 PHE B CA 1
ATOM 2309 C C . PHE B 1 44 ? -6.762 54.469 26.094 1 80.5 44 PHE B C 1
ATOM 2311 O O . PHE B 1 44 ? -6.711 53.25 26.188 1 80.5 44 PHE B O 1
ATOM 2318 N N . VAL B 1 45 ? -7.469 55.062 25.203 1 82.19 45 VAL B N 1
ATOM 2319 C CA . VAL B 1 45 ? -8.391 54.312 24.359 1 82.19 45 VAL B CA 1
ATOM 2320 C C . VAL B 1 45 ? -7.609 53.438 23.375 1 82.19 45 VAL B C 1
ATOM 2322 O O . VAL B 1 45 ? -7.949 52.281 23.172 1 82.19 45 VAL B O 1
ATOM 2325 N N . ILE B 1 46 ? -6.492 54.031 22.875 1 81.06 46 ILE B N 1
ATOM 2326 C CA . ILE B 1 46 ? -5.656 53.281 21.938 1 81.06 46 ILE B CA 1
ATOM 2327 C C . ILE B 1 46 ? -4.992 52.094 22.656 1 81.06 46 ILE B C 1
ATOM 2329 O O . ILE B 1 46 ? -4.906 51 22.109 1 81.06 46 ILE B O 1
ATOM 2333 N N . SER B 1 47 ? -4.602 52.312 23.844 1 81.56 47 SER B N 1
ATOM 2334 C CA . SER B 1 47 ? -3.965 51.25 24.625 1 81.56 47 SER B CA 1
ATOM 2335 C C . SER B 1 47 ? -4.945 50.125 24.953 1 81.56 47 SER B C 1
ATOM 2337 O O . SER B 1 47 ? -4.613 48.938 24.812 1 81.56 47 SER B O 1
ATOM 2339 N N . VAL B 1 48 ? -6.172 50.438 25.297 1 81.81 48 VAL B N 1
ATOM 2340 C CA . VAL B 1 48 ? -7.188 49.438 25.609 1 81.81 48 VAL B CA 1
ATOM 2341 C C . VAL B 1 48 ? -7.562 48.656 24.344 1 81.81 48 VAL B C 1
ATOM 2343 O O . VAL B 1 48 ? -7.684 47.438 24.391 1 81.81 48 VAL B O 1
ATOM 2346 N N . ALA B 1 49 ? -7.641 49.375 23.234 1 83.06 49 ALA B N 1
ATOM 2347 C CA . ALA B 1 49 ? -7.953 48.719 21.969 1 83.06 49 ALA B CA 1
ATOM 2348 C C . ALA B 1 49 ? -6.852 47.75 21.547 1 83.06 49 ALA B C 1
ATOM 2350 O O . ALA B 1 49 ? -7.137 46.656 21.094 1 83.06 49 ALA B O 1
ATOM 2351 N N . SER B 1 50 ? -5.66 48.188 21.75 1 81.75 50 SER B N 1
ATOM 2352 C CA . SER B 1 50 ? -4.523 47.312 21.422 1 81.75 50 SER B CA 1
ATOM 2353 C C . SER B 1 50 ? -4.5 46.094 22.312 1 81.75 50 SER B C 1
ATOM 2355 O O . SER B 1 50 ? -4.219 44.969 21.828 1 81.75 50 SER B O 1
ATOM 2357 N N . LEU B 1 51 ? -4.809 46.219 23.578 1 81.38 51 LEU B N 1
ATOM 2358 C CA . LEU B 1 51 ? -4.852 45.094 24.5 1 81.38 51 LEU B CA 1
ATOM 2359 C C . LEU B 1 51 ? -5.93 44.094 24.078 1 81.38 51 LEU B C 1
ATOM 2361 O O . LEU B 1 51 ? -5.715 42.875 24.125 1 81.38 51 LEU B O 1
ATOM 2365 N N . VAL B 1 52 ? -7.047 44.562 23.625 1 81.25 52 VAL B N 1
ATOM 2366 C CA . VAL B 1 52 ? -8.141 43.719 23.156 1 81.25 52 VAL B CA 1
ATOM 2367 C C . VAL B 1 52 ? -7.699 42.938 21.922 1 81.25 52 VAL B C 1
ATOM 2369 O O . VAL B 1 52 ? -7.93 41.75 21.812 1 81.25 52 VAL B O 1
ATOM 2372 N N . ILE B 1 53 ? -7.051 43.656 21.016 1 81.88 53 ILE B N 1
ATOM 2373 C CA . ILE B 1 53 ? -6.59 43.031 19.766 1 81.88 53 ILE B CA 1
ATOM 2374 C C . ILE B 1 53 ? -5.547 41.969 20.078 1 81.88 53 ILE B C 1
ATOM 2376 O O . ILE B 1 53 ? -5.57 40.875 19.5 1 81.88 53 ILE B O 1
ATOM 2380 N N . ILE B 1 54 ? -4.691 42.188 20.969 1 80.5 54 ILE B N 1
ATOM 2381 C CA . ILE B 1 54 ? -3.664 41.25 21.359 1 80.5 54 ILE B CA 1
ATOM 2382 C C . ILE B 1 54 ? -4.32 40 21.969 1 80.5 54 ILE B C 1
ATOM 2384 O O . ILE B 1 54 ? -3.957 38.875 21.641 1 80.5 54 ILE B O 1
ATOM 2388 N N . THR B 1 55 ? -5.254 40.156 22.906 1 80.31 55 THR B N 1
ATOM 2389 C CA . THR B 1 55 ? -5.949 39.062 23.531 1 80.31 55 THR B CA 1
ATOM 2390 C C . THR B 1 55 ? -6.688 38.219 22.5 1 80.31 55 THR B C 1
ATOM 2392 O O . THR B 1 55 ? -6.637 37 22.531 1 80.31 55 THR B O 1
ATOM 2395 N N . PHE B 1 56 ? -7.254 38.844 21.562 1 81 56 PHE B N 1
ATOM 2396 C CA . PHE B 1 56 ? -7.957 38.156 20.484 1 81 56 PHE B CA 1
ATOM 2397 C C . PHE B 1 56 ? -6.98 37.375 19.609 1 81 56 PHE B C 1
ATOM 2399 O O . PHE B 1 56 ? -7.262 36.25 19.219 1 81 56 PHE B O 1
ATOM 2406 N N . SER B 1 57 ? -5.859 37.969 19.344 1 78.19 57 SER B N 1
ATOM 2407 C CA . SER B 1 57 ? -4.82 37.344 18.547 1 78.19 57 SER B CA 1
ATOM 2408 C C . SER B 1 57 ? -4.309 36.062 19.234 1 78.19 57 SER B C 1
ATOM 2410 O O . SER B 1 57 ? -4.086 35.062 18.578 1 78.19 57 SER B O 1
ATOM 2412 N N . VAL B 1 58 ? -4.18 36.156 20.516 1 76.25 58 VAL B N 1
ATOM 2413 C CA . VAL B 1 58 ? -3.738 35 21.297 1 76.25 58 VAL B CA 1
ATOM 2414 C C . VAL B 1 58 ? -4.805 33.906 21.25 1 76.25 58 VAL B C 1
ATOM 2416 O O . VAL B 1 58 ? -4.488 32.719 21.094 1 76.25 58 VAL B O 1
ATOM 2419 N N . PHE B 1 59 ? -5.988 34.219 21.25 1 74.25 59 PHE B N 1
ATOM 2420 C CA . PHE B 1 59 ? -7.078 33.25 21.188 1 74.25 59 PHE B CA 1
ATOM 2421 C C . PHE B 1 59 ? -7.121 32.594 19.812 1 74.25 59 PHE B C 1
ATOM 2423 O O . PHE B 1 59 ? -7.359 31.391 19.703 1 74.25 59 PHE B O 1
ATOM 2430 N N . VAL B 1 60 ? -6.941 33.344 18.812 1 73.88 60 VAL B N 1
ATOM 2431 C CA . VAL B 1 60 ? -6.934 32.812 17.453 1 73.88 60 VAL B CA 1
ATOM 2432 C C . VAL B 1 60 ? -5.762 31.859 17.281 1 73.88 60 VAL B C 1
ATOM 2434 O O . VAL B 1 60 ? -5.914 30.766 16.719 1 73.88 60 VAL B O 1
ATOM 2437 N N . ILE B 1 61 ? -4.633 32.219 17.75 1 67.88 61 ILE B N 1
ATOM 2438 C CA . ILE B 1 61 ? -3.459 31.344 17.688 1 67.88 61 ILE B CA 1
ATOM 2439 C C . ILE B 1 61 ? -3.736 30.031 18.438 1 67.88 61 ILE B C 1
ATOM 2441 O O . ILE B 1 61 ? -3.416 28.953 17.938 1 67.88 61 ILE B O 1
ATOM 2445 N N . ARG B 1 62 ? -4.293 30.047 19.594 1 67.31 62 ARG B N 1
ATOM 2446 C CA . ARG B 1 62 ? -4.645 28.875 20.359 1 67.31 62 ARG B CA 1
ATOM 2447 C C . ARG B 1 62 ? -5.688 28.031 19.641 1 67.31 62 ARG B C 1
ATOM 2449 O O . ARG B 1 62 ? -5.621 26.797 19.656 1 67.31 62 ARG B O 1
ATOM 2456 N N . TYR B 1 63 ? -6.57 28.672 19.062 1 64.81 63 TYR B N 1
ATOM 2457 C CA . TYR B 1 63 ? -7.613 27.984 18.312 1 64.81 63 TYR B CA 1
ATOM 2458 C C . TYR B 1 63 ? -7.027 27.25 17.109 1 64.81 63 TYR B C 1
ATOM 2460 O O . TYR B 1 63 ? -7.383 26.094 16.828 1 64.81 63 TYR B O 1
ATOM 2468 N N . VAL B 1 64 ? -6.176 27.891 16.453 1 59.47 64 VAL B N 1
ATOM 2469 C CA . VAL B 1 64 ? -5.535 27.281 15.297 1 59.47 64 VAL B CA 1
ATOM 2470 C C . VAL B 1 64 ? -4.637 26.125 15.734 1 59.47 64 VAL B C 1
ATOM 2472 O O . VAL B 1 64 ? -4.598 25.078 15.094 1 59.47 64 VAL B O 1
ATOM 2475 N N . ARG B 1 65 ? -3.898 26.312 16.797 1 56.56 65 ARG B N 1
ATOM 2476 C CA . ARG B 1 65 ? -3.043 25.266 17.359 1 56.56 65 ARG B CA 1
ATOM 2477 C C . ARG B 1 65 ? -3.873 24.094 17.859 1 56.56 65 ARG B C 1
ATOM 2479 O O . ARG B 1 65 ? -3.455 22.938 17.75 1 56.56 65 ARG B O 1
ATOM 2486 N N . SER B 1 66 ? -4.922 24.438 18.562 1 48.94 66 SER B N 1
ATOM 2487 C CA . SER B 1 66 ? -5.766 23.391 19.125 1 48.94 66 SER B CA 1
ATOM 2488 C C . SER B 1 66 ? -6.426 22.562 18.031 1 48.94 66 SER B C 1
ATOM 2490 O O . SER B 1 66 ? -6.758 21.391 18.234 1 48.94 66 SER B O 1
ATOM 2492 N N . ILE B 1 67 ? -6.734 23.156 17.062 1 44.41 67 ILE B N 1
ATOM 2493 C CA . ILE B 1 67 ? -7.25 22.375 15.945 1 44.41 67 ILE B CA 1
ATOM 2494 C C . ILE B 1 67 ? -6.145 21.469 15.406 1 44.41 67 ILE B C 1
ATOM 2496 O O . ILE B 1 67 ? -6.426 20.453 14.75 1 44.41 67 ILE B O 1
ATOM 2500 N N . ARG B 1 68 ? -4.992 21.734 15.789 1 42.34 68 ARG B N 1
ATOM 2501 C CA . ARG B 1 68 ? -3.867 20.875 15.43 1 42.34 68 ARG B CA 1
ATOM 2502 C C . ARG B 1 68 ? -3.803 19.656 16.328 1 42.34 68 ARG B C 1
ATOM 2504 O O . ARG B 1 68 ? -3.207 19.703 17.406 1 42.34 68 ARG B O 1
ATOM 2511 N N . SER B 1 69 ? -4.828 18.969 16.625 1 36.22 69 SER B N 1
ATOM 2512 C CA . SER B 1 69 ? -4.801 17.734 17.406 1 36.22 69 SER B CA 1
ATOM 2513 C C . SER B 1 69 ? -3.658 16.828 16.969 1 36.22 69 SER B C 1
ATOM 2515 O O . SER B 1 69 ? -3.674 16.297 15.852 1 36.22 69 SER B O 1
ATOM 2517 N N . ILE B 1 70 ? -2.535 17.25 17.359 1 34.41 70 ILE B N 1
ATOM 2518 C CA . ILE B 1 70 ? -1.486 16.234 17.328 1 34.41 70 ILE B CA 1
ATOM 2519 C C . ILE B 1 70 ? -1.926 15.008 18.125 1 34.41 70 ILE B C 1
ATOM 2521 O O . ILE B 1 70 ? -2.066 15.078 19.359 1 34.41 70 ILE B O 1
ATOM 2525 N N . GLU B 1 71 ? -2.766 14.195 17.719 1 32.88 71 GLU B N 1
ATOM 2526 C CA . GLU B 1 71 ? -3.051 13.016 18.547 1 32.88 71 GLU B CA 1
ATOM 2527 C C . GLU B 1 71 ? -1.778 12.227 18.828 1 32.88 71 GLU B C 1
ATOM 2529 O O . GLU B 1 71 ? -0.929 12.062 17.953 1 32.88 71 GLU B O 1
ATOM 2534 N N . PRO B 1 72 ? -1.479 12.031 20.125 1 32.53 72 PRO B N 1
ATOM 2535 C CA . PRO B 1 72 ? -0.342 11.234 20.594 1 32.53 72 PRO B CA 1
ATOM 2536 C C . PRO B 1 72 ? -0.224 9.898 19.875 1 32.53 72 PRO B C 1
ATOM 2538 O O . PRO B 1 72 ? -1.234 9.227 19.625 1 32.53 72 PRO B O 1
ATOM 2541 N N . PHE B 1 73 ? 0.721 9.859 19.094 1 30.33 73 PHE B N 1
ATOM 2542 C CA . PHE B 1 73 ? 1.152 8.602 18.484 1 30.33 73 PHE B CA 1
ATOM 2543 C C . PHE B 1 73 ? 1.51 7.582 19.562 1 30.33 73 PHE B C 1
ATOM 2545 O O . PHE B 1 73 ? 2.303 7.875 20.469 1 30.33 73 PHE B O 1
ATOM 2552 N N . ILE B 1 74 ? 0.533 6.91 20.156 1 31.23 74 ILE B N 1
ATOM 2553 C CA . ILE B 1 74 ? 0.897 5.805 21.031 1 31.23 74 ILE B CA 1
ATOM 2554 C C . ILE B 1 74 ? 1.832 4.848 20.297 1 31.23 74 ILE B C 1
ATOM 2556 O O . ILE B 1 74 ? 1.463 4.281 19.266 1 31.23 74 ILE B O 1
ATOM 2560 N N . ILE B 1 75 ? 3.045 5.094 20.453 1 30.83 75 ILE B N 1
ATOM 2561 C CA . ILE B 1 75 ? 4.082 4.145 20.062 1 30.83 75 ILE B CA 1
ATOM 2562 C C . ILE B 1 75 ? 3.836 2.803 20.75 1 30.83 75 ILE B C 1
ATOM 2564 O O . ILE B 1 75 ? 3.973 2.691 21.984 1 30.83 75 ILE B O 1
ATOM 2568 N N . GLU B 1 76 ? 2.773 2.131 20.359 1 32.06 76 GLU B N 1
ATOM 2569 C CA . GLU B 1 76 ? 2.666 0.786 20.922 1 32.06 76 GLU B CA 1
ATOM 2570 C C . GLU B 1 76 ? 3.941 -0.016 20.688 1 32.06 76 GLU B C 1
ATOM 2572 O O . GLU B 1 76 ? 4.445 -0.068 19.562 1 32.06 76 GLU B O 1
ATOM 2577 N N . ILE B 1 77 ? 4.652 -0.095 21.688 1 32.38 77 ILE B N 1
ATOM 2578 C CA . ILE B 1 77 ? 5.66 -1.133 21.875 1 32.38 77 ILE B CA 1
ATOM 2579 C C . ILE B 1 77 ? 5.129 -2.467 21.359 1 32.38 77 ILE B C 1
ATOM 2581 O O . ILE B 1 77 ? 4 -2.857 21.672 1 32.38 77 ILE B O 1
ATOM 2585 N N . GLU B 1 78 ? 5.871 -2.998 20.406 1 33.41 78 GLU B N 1
ATOM 2586 C CA . GLU B 1 78 ? 5.719 -4.203 19.609 1 33.41 78 GLU B CA 1
ATOM 2587 C C . GLU B 1 78 ? 5.5 -5.434 20.484 1 33.41 78 GLU B C 1
ATOM 2589 O O . GLU B 1 78 ? 6.418 -6.227 20.688 1 33.41 78 GLU B O 1
ATOM 2594 N N . ARG B 1 79 ? 5.004 -5.387 21.719 1 31.47 79 ARG B N 1
ATOM 2595 C CA . ARG B 1 79 ? 4.957 -6.789 22.125 1 31.47 79 ARG B CA 1
ATOM 2596 C C . ARG B 1 79 ? 4.234 -7.641 21.094 1 31.47 79 ARG B C 1
ATOM 2598 O O . ARG B 1 79 ? 3.615 -7.109 20.172 1 31.47 79 ARG B O 1
ATOM 2605 N N . LYS B 1 80 ? 3.508 -8.734 21.531 1 33.56 80 LYS B N 1
ATOM 2606 C CA . LYS B 1 80 ? 2.846 -9.828 20.828 1 33.56 80 LYS B CA 1
ATOM 2607 C C . LYS B 1 80 ? 1.889 -9.297 19.766 1 33.56 80 LYS B C 1
ATOM 2609 O O . LYS B 1 80 ? 1.432 -8.156 19.844 1 33.56 80 LYS B O 1
ATOM 2614 N N . THR B 1 81 ? 1.538 -10.086 18.594 1 43.78 81 THR B N 1
ATOM 2615 C CA . THR B 1 81 ? 0.803 -10.023 17.344 1 43.78 81 THR B CA 1
ATOM 2616 C C . THR B 1 81 ? -0.445 -9.156 17.484 1 43.78 81 THR B C 1
ATOM 2618 O O . THR B 1 81 ? -0.979 -8.656 16.5 1 43.78 81 THR B O 1
ATOM 2621 N N . GLY B 1 82 ? -1.125 -9.273 18.672 1 40.47 82 GLY B N 1
ATOM 2622 C CA . GLY B 1 82 ? -2.541 -8.977 18.812 1 40.47 82 GLY B CA 1
ATOM 2623 C C . GLY B 1 82 ? -2.816 -7.512 19.094 1 40.47 82 GLY B C 1
ATOM 2624 O O . GLY B 1 82 ? -3.93 -7.148 19.484 1 40.47 82 GLY B O 1
ATOM 2625 N N . VAL B 1 83 ? -1.811 -6.797 19.25 1 45.5 83 VAL B N 1
ATOM 2626 C CA . VAL B 1 83 ? -2.363 -5.551 19.766 1 45.5 83 VAL B CA 1
ATOM 2627 C C . VAL B 1 83 ? -2.865 -4.691 18.609 1 45.5 83 VAL B C 1
ATOM 2629 O O . VAL B 1 83 ? -2.111 -4.379 17.688 1 45.5 83 VAL B O 1
ATOM 2632 N N . PRO B 1 84 ? -4.223 -4.477 18.641 1 50.81 84 PRO B N 1
ATOM 2633 C CA . PRO B 1 84 ? -4.852 -3.625 17.625 1 50.81 84 PRO B CA 1
ATOM 2634 C C . PRO B 1 84 ? -4.246 -2.225 17.578 1 50.81 84 PRO B C 1
ATOM 2636 O O . PRO B 1 84 ? -3.975 -1.624 18.625 1 50.81 84 PRO B O 1
ATOM 2639 N N . THR B 1 85 ? -3.562 -1.939 16.516 1 57.09 85 THR B N 1
ATOM 2640 C CA . THR B 1 85 ? -3.031 -0.596 16.312 1 57.09 85 THR B CA 1
ATOM 2641 C C . THR B 1 85 ? -4.078 0.314 15.68 1 57.09 85 THR B C 1
ATOM 2643 O O . THR B 1 85 ? -4.805 -0.103 14.773 1 57.09 85 THR B O 1
ATOM 2646 N N . VAL B 1 86 ? -4.426 1.443 16.391 1 53.91 86 VAL B N 1
ATOM 2647 C CA . VAL B 1 86 ? -5.324 2.457 15.844 1 53.91 86 VAL B CA 1
ATOM 2648 C C . VAL B 1 86 ? -4.516 3.496 15.062 1 53.91 86 VAL B C 1
ATOM 2650 O O . VAL B 1 86 ? -3.398 3.842 15.461 1 53.91 86 VAL B O 1
ATOM 2653 N N . VAL B 1 87 ? -4.984 3.779 13.789 1 57.28 87 VAL B N 1
ATOM 2654 C CA . VAL B 1 87 ? -4.348 4.797 12.961 1 57.28 87 VAL B CA 1
ATOM 2655 C C . VAL B 1 87 ? -4.762 6.188 13.438 1 57.28 87 VAL B C 1
ATOM 2657 O O . VAL B 1 87 ? -5.895 6.391 13.875 1 57.28 87 VAL B O 1
ATOM 2660 N N . ASP B 1 88 ? -3.818 7.102 13.406 1 59.12 88 ASP B N 1
ATOM 2661 C CA . ASP B 1 88 ? -4.078 8.492 13.758 1 59.12 88 ASP B CA 1
ATOM 2662 C C . ASP B 1 88 ? -5.043 9.141 12.766 1 59.12 88 ASP B C 1
ATOM 2664 O O . ASP B 1 88 ? -4.871 9.016 11.555 1 59.12 88 ASP B O 1
ATOM 2668 N N . PRO B 1 89 ? -6.129 9.781 13.258 1 56.94 89 PRO B N 1
ATOM 2669 C CA . PRO B 1 89 ? -7.129 10.438 12.406 1 56.94 89 PRO B CA 1
ATOM 2670 C C . PRO B 1 89 ? -6.512 11.438 11.438 1 56.94 89 PRO B C 1
ATOM 2672 O O . PRO B 1 89 ? -7.004 11.609 10.32 1 56.94 89 PRO B O 1
ATOM 2675 N N . VAL B 1 90 ? -5.461 12.172 11.875 1 57.16 90 VAL B N 1
ATOM 2676 C CA . VAL B 1 90 ? -4.816 13.148 11 1 57.16 90 VAL B CA 1
ATOM 2677 C C . VAL B 1 90 ? -4.242 12.445 9.773 1 57.16 90 VAL B C 1
ATOM 2679 O O . VAL B 1 90 ? -4.312 12.969 8.664 1 57.16 90 VAL B O 1
ATOM 2682 N N . THR B 1 91 ? -3.789 11.305 10.023 1 60.59 91 THR B N 1
ATOM 2683 C CA . THR B 1 91 ? -3.225 10.5 8.938 1 60.59 91 THR B CA 1
ATOM 2684 C C . THR B 1 91 ? -4.312 10.07 7.957 1 60.59 91 THR B C 1
ATOM 2686 O O . THR B 1 91 ? -4.125 10.148 6.742 1 60.59 91 THR B O 1
ATOM 2689 N N . ILE B 1 92 ? -5.445 9.844 8.531 1 58.47 92 ILE B N 1
ATOM 2690 C CA . ILE B 1 92 ? -6.551 9.406 7.68 1 58.47 92 ILE B CA 1
ATOM 2691 C C . ILE B 1 92 ? -7.008 10.57 6.797 1 58.47 92 ILE B C 1
ATOM 2693 O O . ILE B 1 92 ? -7.281 10.375 5.609 1 58.47 92 ILE B O 1
ATOM 2697 N N . GLU B 1 93 ? -7.066 11.703 7.355 1 63.38 93 GLU B N 1
ATOM 2698 C CA . GLU B 1 93 ? -7.488 12.867 6.578 1 63.38 93 GLU B CA 1
ATOM 2699 C C . GLU B 1 93 ? -6.5 13.172 5.461 1 63.38 93 GLU B C 1
ATOM 2701 O O . GLU B 1 93 ? -6.902 13.484 4.336 1 63.38 93 GLU B O 1
ATOM 2706 N N . ALA B 1 94 ? -5.219 13.148 5.832 1 64.88 94 ALA B N 1
ATOM 2707 C CA . ALA B 1 94 ? -4.195 13.43 4.828 1 64.88 94 ALA B CA 1
ATOM 2708 C C . ALA B 1 94 ? -4.203 12.383 3.725 1 64.88 94 ALA B C 1
ATOM 2710 O O . ALA B 1 94 ? -4.035 12.703 2.547 1 64.88 94 ALA B O 1
ATOM 2711 N N . TYR B 1 95 ? -4.617 11.242 4.137 1 62.81 95 TYR B N 1
ATOM 2712 C CA . TYR B 1 95 ? -4.598 10.125 3.193 1 62.81 95 TYR B CA 1
ATOM 2713 C C . TYR B 1 95 ? -5.828 10.148 2.295 1 62.81 95 TYR B C 1
ATOM 2715 O O . TYR B 1 95 ? -5.73 9.906 1.09 1 62.81 95 TYR B O 1
ATOM 2723 N N . SER B 1 96 ? -6.922 10.508 2.955 1 61.56 96 SER B N 1
ATOM 2724 C CA . SER B 1 96 ? -8.164 10.57 2.188 1 61.56 96 SER B CA 1
ATOM 2725 C C . SER B 1 96 ? -8.125 11.711 1.177 1 61.56 96 SER B C 1
ATOM 2727 O O . SER B 1 96 ? -8.898 11.719 0.213 1 61.56 96 SER B O 1
ATOM 2729 N N . ALA B 1 97 ? -7.109 12.43 1.392 1 65 97 ALA B N 1
ATOM 2730 C CA . ALA B 1 97 ? -7 13.562 0.476 1 65 97 ALA B CA 1
ATOM 2731 C C . ALA B 1 97 ? -6 13.273 -0.639 1 65 97 ALA B C 1
ATOM 2733 O O . ALA B 1 97 ? -6.008 13.938 -1.677 1 65 97 ALA B O 1
ATOM 2734 N N . ASN B 1 98 ? -5.281 12.227 -0.447 1 75.88 98 ASN B N 1
ATOM 2735 C CA . ASN B 1 98 ? -4.254 11.906 -1.435 1 75.88 98 ASN B CA 1
ATOM 2736 C C . ASN B 1 98 ? -4.793 10.992 -2.529 1 75.88 98 ASN B C 1
ATOM 2738 O O . ASN B 1 98 ? -5.078 9.82 -2.277 1 75.88 98 ASN B O 1
ATOM 2742 N N . VAL B 1 99 ? -4.82 11.5 -3.723 1 82.62 99 VAL B N 1
ATOM 2743 C CA . VAL B 1 99 ? -5.422 10.797 -4.848 1 82.62 99 VAL B CA 1
ATOM 2744 C C . VAL B 1 99 ? -4.578 9.57 -5.203 1 82.62 99 VAL B C 1
ATOM 2746 O O . VAL B 1 99 ? -5.117 8.531 -5.594 1 82.62 99 VAL B O 1
ATOM 2749 N N . SER B 1 100 ? -3.285 9.68 -5.031 1 83.94 100 SER B N 1
ATOM 2750 C CA . SER B 1 100 ? -2.412 8.562 -5.375 1 83.94 100 SER B CA 1
ATOM 2751 C C . SER B 1 100 ? -2.65 7.375 -4.453 1 83.94 100 SER B C 1
ATOM 2753 O O . SER B 1 100 ? -2.617 6.223 -4.895 1 83.94 100 SER B O 1
ATOM 2755 N N . ILE B 1 101 ? -2.891 7.664 -3.24 1 88.12 101 ILE B N 1
ATOM 2756 C CA . ILE B 1 101 ? -3.152 6.602 -2.271 1 88.12 101 ILE B CA 1
ATOM 2757 C C . ILE B 1 101 ? -4.512 5.965 -2.559 1 88.12 101 ILE B C 1
ATOM 2759 O O . ILE B 1 101 ? -4.645 4.742 -2.527 1 88.12 101 ILE B O 1
ATOM 2763 N N . LYS B 1 102 ? -5.508 6.812 -2.838 1 90.06 102 LYS B N 1
ATOM 2764 C CA . LYS B 1 102 ? -6.828 6.289 -3.18 1 90.06 102 LYS B CA 1
ATOM 2765 C C . LYS B 1 102 ? -6.758 5.387 -4.406 1 90.06 102 LYS B C 1
ATOM 2767 O O . LYS B 1 102 ? -7.305 4.281 -4.402 1 90.06 102 LYS B O 1
ATOM 2772 N N . ARG B 1 103 ? -6.082 5.902 -5.418 1 91.81 103 ARG B N 1
ATOM 2773 C CA . ARG B 1 103 ? -5.93 5.129 -6.645 1 91.81 103 ARG B CA 1
ATOM 2774 C C . ARG B 1 103 ? -5.246 3.793 -6.367 1 91.81 103 ARG B C 1
ATOM 2776 O O . ARG B 1 103 ? -5.648 2.76 -6.91 1 91.81 103 ARG B O 1
ATOM 2783 N N . TYR B 1 104 ? -4.234 3.838 -5.52 1 92.94 104 TYR B N 1
ATOM 2784 C CA . TYR B 1 104 ? -3.459 2.648 -5.184 1 92.94 104 TYR B CA 1
ATOM 2785 C C . TYR B 1 104 ? -4.34 1.599 -4.516 1 92.94 104 TYR B C 1
ATOM 2787 O O . TYR B 1 104 ? -4.355 0.437 -4.926 1 92.94 104 TYR B O 1
ATOM 2795 N N . PHE B 1 105 ? -5.047 1.99 -3.51 1 94.5 105 PHE B N 1
ATOM 2796 C CA . PHE B 1 105 ? -5.812 1.008 -2.754 1 94.5 105 PHE B CA 1
ATOM 2797 C C . PHE B 1 105 ? -7.004 0.51 -3.564 1 94.5 105 PHE B C 1
ATOM 2799 O O . PHE B 1 105 ? -7.379 -0.66 -3.471 1 94.5 105 PHE B O 1
ATOM 2806 N N . VAL B 1 106 ? -7.613 1.404 -4.344 1 96.56 106 VAL B N 1
ATOM 2807 C CA . VAL B 1 106 ? -8.695 0.978 -5.227 1 96.56 106 VAL B CA 1
ATOM 2808 C C . VAL B 1 106 ? -8.188 -0.087 -6.191 1 96.56 106 VAL B C 1
ATOM 2810 O O . VAL B 1 106 ? -8.812 -1.138 -6.355 1 96.56 106 VAL B O 1
ATOM 2813 N N . TRP B 1 107 ? -7.059 0.222 -6.766 1 96.5 107 TRP B N 1
ATOM 2814 C CA . TRP B 1 107 ? -6.488 -0.721 -7.723 1 96.5 107 TRP B CA 1
ATOM 2815 C C . TRP B 1 107 ? -6.078 -2.018 -7.031 1 96.5 107 TRP B C 1
ATOM 2817 O O . TRP B 1 107 ? -6.316 -3.109 -7.555 1 96.5 107 TRP B O 1
ATOM 2827 N N . ARG B 1 108 ? -5.48 -1.895 -5.852 1 95.25 108 ARG B N 1
ATOM 2828 C CA . ARG B 1 108 ? -5.09 -3.068 -5.078 1 95.25 108 ARG B CA 1
ATOM 2829 C C . ARG B 1 108 ? -6.297 -3.949 -4.773 1 95.25 108 ARG B C 1
ATOM 2831 O O . ARG B 1 108 ? -6.211 -5.176 -4.852 1 95.25 108 ARG B O 1
ATOM 2838 N N . TYR B 1 109 ? -7.402 -3.34 -4.484 1 97.56 109 TYR B N 1
ATOM 2839 C CA . TYR B 1 109 ? -8.609 -4.09 -4.168 1 97.56 109 TYR B CA 1
ATOM 2840 C C . TYR B 1 109 ? -9.148 -4.801 -5.402 1 97.56 109 TYR B C 1
ATOM 2842 O O . TYR B 1 109 ? -9.484 -5.984 -5.348 1 97.56 109 TYR B O 1
ATOM 2850 N N . ILE B 1 110 ? -9.227 -4.113 -6.496 1 97.5 110 ILE B N 1
ATOM 2851 C CA . ILE B 1 110 ? -9.781 -4.68 -7.719 1 97.5 110 ILE B CA 1
ATOM 2852 C C . ILE B 1 110 ? -8.922 -5.852 -8.188 1 97.5 110 ILE B C 1
ATOM 2854 O O . ILE B 1 110 ? -9.445 -6.898 -8.57 1 97.5 110 ILE B O 1
ATOM 2858 N N . THR B 1 111 ? -7.617 -5.664 -8.141 1 96.06 111 THR B N 1
ATOM 2859 C CA . THR B 1 111 ? -6.711 -6.727 -8.57 1 96.06 111 THR B CA 1
ATOM 2860 C C . THR B 1 111 ? -6.84 -7.941 -7.652 1 96.06 111 THR B C 1
ATOM 2862 O O . THR B 1 111 ? -6.883 -9.078 -8.125 1 96.06 111 THR B O 1
ATOM 2865 N N . ALA B 1 112 ? -6.902 -7.723 -6.328 1 94.81 112 ALA B N 1
ATOM 2866 C CA . ALA B 1 112 ? -7.043 -8.82 -5.375 1 94.81 112 ALA B CA 1
ATOM 2867 C C . ALA B 1 112 ? -8.352 -9.57 -5.594 1 94.81 112 ALA B C 1
ATOM 2869 O O . ALA B 1 112 ? -8.406 -10.797 -5.461 1 94.81 112 ALA B O 1
ATOM 2870 N N . ARG B 1 113 ? -9.367 -8.859 -5.949 1 94.25 113 ARG B N 1
ATOM 2871 C CA . ARG B 1 113 ? -10.703 -9.422 -6.07 1 94.25 113 ARG B CA 1
ATOM 2872 C C . ARG B 1 113 ? -10.875 -10.148 -7.398 1 94.25 113 ARG B C 1
ATOM 2874 O O . ARG B 1 113 ? -11.508 -11.211 -7.457 1 94.25 113 ARG B O 1
ATOM 2881 N N . GLU B 1 114 ? -10.312 -9.57 -8.492 1 93.31 114 GLU B N 1
ATOM 2882 C CA . GLU B 1 114 ? -10.688 -10.016 -9.828 1 93.31 114 GLU B CA 1
ATOM 2883 C C . GLU B 1 114 ? -9.609 -10.906 -10.438 1 93.31 114 GLU B C 1
ATOM 2885 O O . GLU B 1 114 ? -9.875 -11.648 -11.383 1 93.31 114 GLU B O 1
ATOM 2890 N N . GLU B 1 115 ? -8.367 -10.805 -9.93 1 92.25 115 GLU B N 1
ATOM 2891 C CA . GLU B 1 115 ? -7.324 -11.664 -10.492 1 92.25 115 GLU B CA 1
ATOM 2892 C C . GLU B 1 115 ? -7.402 -13.078 -9.922 1 92.25 115 GLU B C 1
ATOM 2894 O O . GLU B 1 115 ? -7.91 -13.273 -8.812 1 92.25 115 GLU B O 1
ATOM 2899 N N . TYR B 1 116 ? -6.883 -13.977 -10.758 1 90.19 116 TYR B N 1
ATOM 2900 C CA . TYR B 1 116 ? -6.824 -15.367 -10.32 1 90.19 116 TYR B CA 1
ATOM 2901 C C . TYR B 1 116 ? -5.473 -15.984 -10.648 1 90.19 116 TYR B C 1
ATOM 2903 O O . TYR B 1 116 ? -5.109 -16.109 -11.82 1 90.19 116 TYR B O 1
ATOM 2911 N N . PHE B 1 117 ? -4.797 -16.297 -9.625 1 87.06 117 PHE B N 1
ATOM 2912 C CA . PHE B 1 117 ? -3.611 -17.141 -9.664 1 87.06 117 PHE B CA 1
ATOM 2913 C C . PHE B 1 117 ? -3.74 -18.297 -8.68 1 87.06 117 PHE B C 1
ATOM 2915 O O . PHE B 1 117 ? -3.996 -18.078 -7.492 1 87.06 117 PHE B O 1
ATOM 2922 N N . PRO B 1 118 ? -3.613 -19.469 -9.133 1 83.75 118 PRO B N 1
ATOM 2923 C CA . PRO B 1 118 ? -3.869 -20.625 -8.266 1 83.75 118 PRO B CA 1
ATOM 2924 C C . PRO B 1 118 ? -3.092 -20.562 -6.957 1 83.75 118 PRO B C 1
ATOM 2926 O O . PRO B 1 118 ? -3.615 -20.953 -5.906 1 83.75 118 PRO B O 1
ATOM 2929 N N . SER B 1 119 ? -1.885 -20.078 -6.918 1 82.25 119 SER B N 1
ATOM 2930 C CA . SER B 1 119 ? -1.026 -20.109 -5.738 1 82.25 119 SER B CA 1
ATOM 2931 C C . SER B 1 119 ? -1.434 -19.047 -4.734 1 82.25 119 SER B C 1
ATOM 2933 O O . SER B 1 119 ? -1.24 -19.219 -3.527 1 82.25 119 SER B O 1
ATOM 2935 N N . THR B 1 120 ? -2.039 -17.922 -5.176 1 84.81 120 THR B N 1
ATOM 2936 C CA . THR B 1 120 ? -2.301 -16.812 -4.273 1 84.81 120 THR B CA 1
ATOM 2937 C C . THR B 1 120 ? -3.801 -16.609 -4.094 1 84.81 120 THR B C 1
ATOM 2939 O O . THR B 1 120 ? -4.227 -15.773 -3.293 1 84.81 120 THR B O 1
ATOM 2942 N N . TYR B 1 121 ? -4.621 -17.375 -4.715 1 84.5 121 TYR B N 1
ATOM 2943 C CA . TYR B 1 121 ? -6.062 -17.172 -4.746 1 84.5 121 TYR B CA 1
ATOM 2944 C C . TYR B 1 121 ? -6.66 -17.281 -3.348 1 84.5 121 TYR B C 1
ATOM 2946 O O . TYR B 1 121 ? -7.43 -16.406 -2.926 1 84.5 121 TYR B O 1
ATOM 2954 N N . THR B 1 122 ? -6.266 -18.266 -2.6 1 82.44 122 THR B N 1
ATOM 2955 C CA . THR B 1 122 ? -6.863 -18.516 -1.292 1 82.44 122 THR B CA 1
ATOM 2956 C C . THR B 1 122 ? -6.57 -17.359 -0.336 1 82.44 122 THR B C 1
ATOM 2958 O O . THR B 1 122 ? -7.469 -16.891 0.364 1 82.44 122 THR B O 1
ATOM 2961 N N . TYR B 1 123 ? -5.344 -16.922 -0.369 1 85.06 123 TYR B N 1
ATOM 2962 C CA . TYR B 1 123 ? -4.973 -15.828 0.518 1 85.06 123 TYR B CA 1
ATOM 2963 C C . TYR B 1 123 ? -5.711 -14.547 0.138 1 85.06 123 TYR B C 1
ATOM 2965 O O . TYR B 1 123 ? -6.215 -13.836 1.008 1 85.06 123 TYR B O 1
ATOM 2973 N N . ASN B 1 124 ? -5.707 -14.266 -1.151 1 86.75 124 ASN B N 1
ATOM 2974 C CA . ASN B 1 124 ? -6.434 -13.078 -1.594 1 86.75 124 ASN B CA 1
ATOM 2975 C C . ASN B 1 124 ? -7.918 -13.164 -1.243 1 86.75 124 ASN B C 1
ATOM 2977 O O . ASN B 1 124 ? -8.5 -12.203 -0.75 1 86.75 124 ASN B O 1
ATOM 2981 N N . TYR B 1 125 ? -8.469 -14.328 -1.418 1 85.75 125 TYR B N 1
ATOM 2982 C CA . TYR B 1 125 ? -9.891 -14.562 -1.202 1 85.75 125 TYR B CA 1
ATOM 2983 C C . TYR B 1 125 ? -10.234 -14.5 0.281 1 85.75 125 TYR B C 1
ATOM 2985 O O . TYR B 1 125 ? -11.203 -13.844 0.672 1 85.75 125 TYR B O 1
ATOM 2993 N N . THR B 1 126 ? -9.43 -15.102 1.106 1 87.44 126 THR B N 1
ATOM 2994 C CA . THR B 1 126 ? -9.82 -15.281 2.502 1 87.44 126 THR B CA 1
ATOM 2995 C C . THR B 1 126 ? -9.32 -14.117 3.352 1 87.44 126 THR B C 1
ATOM 2997 O O . THR B 1 126 ? -9.859 -13.852 4.426 1 87.44 126 THR B O 1
ATOM 3000 N N . THR B 1 127 ? -8.312 -13.422 2.861 1 91.31 127 THR B N 1
ATOM 3001 C CA . THR B 1 127 ? -7.68 -12.461 3.764 1 91.31 127 THR B CA 1
ATOM 3002 C C . THR B 1 127 ? -7.672 -11.062 3.154 1 91.31 127 THR B C 1
ATOM 3004 O O . THR B 1 127 ? -8.312 -10.148 3.674 1 91.31 127 THR B O 1
ATOM 3007 N N . THR B 1 128 ? -6.988 -10.891 2.014 1 94.12 128 THR B N 1
ATOM 3008 C CA . THR B 1 128 ? -6.773 -9.555 1.473 1 94.12 128 THR B CA 1
ATOM 3009 C C . THR B 1 128 ? -8.102 -8.867 1.191 1 94.12 128 THR B C 1
ATOM 3011 O O . THR B 1 128 ? -8.352 -7.754 1.671 1 94.12 128 THR B O 1
ATOM 3014 N N . VAL B 1 129 ? -9.023 -9.586 0.431 1 95.12 129 VAL B N 1
ATOM 3015 C CA . VAL B 1 129 ? -10.305 -8.977 0.063 1 95.12 129 VAL B CA 1
ATOM 3016 C C . VAL B 1 129 ? -11.156 -8.773 1.312 1 95.12 129 VAL B C 1
ATOM 3018 O O . VAL B 1 129 ? -11.859 -7.766 1.433 1 95.12 129 VAL B O 1
ATOM 3021 N N . ARG B 1 130 ? -11.055 -9.688 2.238 1 93.44 130 ARG B N 1
ATOM 3022 C CA . ARG B 1 130 ? -11.82 -9.578 3.479 1 93.44 130 ARG B CA 1
ATOM 3023 C C . ARG B 1 130 ? -11.383 -8.352 4.277 1 93.44 130 ARG B C 1
ATOM 3025 O O . ARG B 1 130 ? -12.227 -7.582 4.746 1 93.44 130 ARG B O 1
ATOM 3032 N N . VAL B 1 131 ? -10.094 -8.133 4.418 1 94.06 131 VAL B N 1
ATOM 3033 C CA . VAL B 1 131 ? -9.539 -7.066 5.242 1 94.06 131 VAL B CA 1
ATOM 3034 C C . VAL B 1 131 ? -9.852 -5.711 4.613 1 94.06 131 VAL B C 1
ATOM 3036 O O . VAL B 1 131 ? -10.047 -4.723 5.324 1 94.06 131 VAL B O 1
ATOM 3039 N N . LEU B 1 132 ? -10 -5.664 3.297 1 96.88 132 LEU B N 1
ATOM 3040 C CA . LEU B 1 132 ? -10.188 -4.402 2.588 1 96.88 132 LEU B CA 1
ATOM 3041 C C . LEU B 1 132 ? -11.664 -4.145 2.318 1 96.88 132 LEU B C 1
ATOM 3043 O O . LEU B 1 132 ? -12.023 -3.121 1.731 1 96.88 132 LEU B O 1
ATOM 3047 N N . SER B 1 133 ? -12.508 -5.059 2.74 1 95.5 133 SER B N 1
ATOM 3048 C CA . SER B 1 133 ? -13.945 -4.914 2.512 1 95.5 133 SER B CA 1
ATOM 3049 C C . SER B 1 133 ? -14.695 -4.738 3.824 1 95.5 133 SER B C 1
ATOM 3051 O O . SER B 1 133 ? -14.242 -5.191 4.875 1 95.5 133 SER B O 1
ATOM 3053 N N . THR B 1 134 ? -15.859 -4.117 3.703 1 92.69 134 THR B N 1
ATOM 3054 C CA . THR B 1 134 ? -16.812 -4.207 4.805 1 92.69 134 THR B CA 1
ATOM 3055 C C . THR B 1 134 ? -17.391 -5.617 4.898 1 92.69 134 THR B C 1
ATOM 3057 O O . THR B 1 134 ? -17.406 -6.355 3.912 1 92.69 134 THR B O 1
ATOM 3060 N N . PRO B 1 135 ? -17.859 -5.969 6.109 1 89.75 135 PRO B N 1
ATOM 3061 C CA . PRO B 1 135 ? -18.453 -7.297 6.262 1 89.75 135 PRO B CA 1
ATOM 3062 C C . PRO B 1 135 ? -19.594 -7.559 5.27 1 89.75 135 PRO B C 1
ATOM 3064 O O . PRO B 1 135 ? -19.719 -8.672 4.754 1 89.75 135 PRO B O 1
ATOM 3067 N N . GLU B 1 136 ? -20.328 -6.582 4.957 1 90.5 136 GLU B N 1
ATOM 3068 C CA . GLU B 1 136 ? -21.438 -6.734 4.027 1 90.5 136 GLU B CA 1
ATOM 3069 C C . GLU B 1 136 ? -20.938 -7.066 2.621 1 90.5 136 GLU B C 1
ATOM 3071 O O . GLU B 1 136 ? -21.453 -7.984 1.979 1 90.5 136 GLU B O 1
ATOM 3076 N N . VAL B 1 137 ? -19.984 -6.355 2.156 1 94.12 137 VAL B N 1
ATOM 3077 C CA . VAL B 1 137 ? -19.453 -6.547 0.812 1 94.12 137 VAL B CA 1
ATOM 3078 C C . VAL B 1 137 ? -18.75 -7.902 0.718 1 94.12 137 VAL B C 1
ATOM 3080 O O . VAL B 1 137 ? -18.891 -8.609 -0.282 1 94.12 137 VAL B O 1
ATOM 3083 N N . TYR B 1 138 ? -18.062 -8.297 1.787 1 92.31 138 TYR B N 1
ATOM 3084 C CA . TYR B 1 138 ? -17.328 -9.547 1.758 1 92.31 138 TYR B CA 1
ATOM 3085 C C . TYR B 1 138 ? -18.266 -10.742 1.879 1 92.31 138 TYR B C 1
ATOM 3087 O O . TYR B 1 138 ? -18.219 -11.664 1.056 1 92.31 138 TYR B O 1
ATOM 3095 N N . PHE B 1 139 ? -19.109 -10.742 2.854 1 88.38 139 PHE B N 1
ATOM 3096 C CA . PHE B 1 139 ? -19.875 -11.945 3.174 1 88.38 139 PHE B CA 1
ATOM 3097 C C . PHE B 1 139 ? -21.109 -12.055 2.271 1 88.38 139 PHE B C 1
ATOM 3099 O O . PHE B 1 139 ? -21.516 -13.156 1.915 1 88.38 139 PHE B O 1
ATOM 3106 N N . SER B 1 140 ? -21.641 -10.969 1.822 1 87.38 140 SER B N 1
ATOM 3107 C CA . SER B 1 140 ? -22.891 -11.023 1.072 1 87.38 140 SER B CA 1
ATOM 3108 C C . SER B 1 140 ? -22.641 -11.031 -0.431 1 87.38 140 SER B C 1
ATOM 3110 O O . SER B 1 140 ? -23.422 -11.594 -1.198 1 87.38 140 SER B O 1
ATOM 3112 N N . ASP B 1 141 ? -21.625 -10.461 -0.835 1 89.75 141 ASP B N 1
ATOM 3113 C CA . ASP B 1 141 ? -21.406 -10.312 -2.271 1 89.75 141 ASP B CA 1
ATOM 3114 C C . ASP B 1 141 ? -20.203 -11.141 -2.734 1 89.75 141 ASP B C 1
ATOM 3116 O O . ASP B 1 141 ? -20.344 -12 -3.609 1 89.75 141 ASP B O 1
ATOM 3120 N N . TYR B 1 142 ? -19.094 -11.016 -2.107 1 91 142 TYR B N 1
ATOM 3121 C CA . TYR B 1 142 ? -17.859 -11.594 -2.602 1 91 142 TYR B CA 1
ATOM 3122 C C . TYR B 1 142 ? -17.797 -13.086 -2.314 1 91 142 TYR B C 1
ATOM 3124 O O . TYR B 1 142 ? -17.578 -13.891 -3.223 1 91 142 TYR B O 1
ATOM 3132 N N . ARG B 1 143 ? -18.031 -13.484 -1.104 1 87.88 143 ARG B N 1
ATOM 3133 C CA . ARG B 1 143 ? -17.812 -14.859 -0.664 1 87.88 143 ARG B CA 1
ATOM 3134 C C . ARG B 1 143 ? -18.672 -15.836 -1.446 1 87.88 143 ARG B C 1
ATOM 3136 O O . ARG B 1 143 ? -18.188 -16.859 -1.923 1 87.88 143 ARG B O 1
ATOM 3143 N N . PRO B 1 144 ? -19.891 -15.523 -1.674 1 86.62 144 PRO B N 1
ATOM 3144 C CA . PRO B 1 144 ? -20.703 -16.484 -2.428 1 86.62 144 PRO B CA 1
ATOM 3145 C C . PRO B 1 144 ? -20.25 -16.625 -3.881 1 86.62 144 PRO B C 1
ATOM 3147 O O . PRO B 1 144 ? -20.375 -17.703 -4.469 1 86.62 144 PRO B O 1
ATOM 3150 N N . LYS B 1 145 ? -19.688 -15.578 -4.469 1 86.81 145 LYS B N 1
ATOM 3151 C CA . LYS B 1 145 ? -19.312 -15.578 -5.879 1 86.81 145 LYS B CA 1
ATOM 3152 C C . LYS B 1 145 ? -17.953 -16.25 -6.078 1 86.81 145 LYS B C 1
ATOM 3154 O O . LYS B 1 145 ? -17.703 -16.875 -7.117 1 86.81 145 LYS B O 1
ATOM 3159 N N . TYR B 1 146 ? -17.141 -16.219 -5.059 1 85.19 146 TYR B N 1
ATOM 3160 C CA . TYR B 1 146 ? -15.75 -16.609 -5.289 1 85.19 146 TYR B CA 1
ATOM 3161 C C . TYR B 1 146 ? -15.367 -17.781 -4.414 1 85.19 146 TYR B C 1
ATOM 3163 O O . TYR B 1 146 ? -14.211 -18.234 -4.426 1 85.19 146 TYR B O 1
ATOM 3171 N N . SER B 1 147 ? -16.312 -18.297 -3.693 1 81.56 147 SER B N 1
ATOM 3172 C CA . SER B 1 147 ? -16.062 -19.469 -2.863 1 81.56 147 SER B CA 1
ATOM 3173 C C . SER B 1 147 ? -15.766 -20.703 -3.715 1 81.56 147 SER B C 1
ATOM 3175 O O . SER B 1 147 ? -16.234 -20.797 -4.855 1 81.56 147 SER B O 1
ATOM 3177 N N . MET B 1 148 ? -15.062 -21.547 -3.164 1 78.56 148 MET B N 1
ATOM 3178 C CA . MET B 1 148 ? -14.742 -22.797 -3.848 1 78.56 148 MET B CA 1
ATOM 3179 C C . MET B 1 148 ? -15.984 -23.672 -4 1 78.56 148 MET B C 1
ATOM 3181 O O . MET B 1 148 ? -16.031 -24.547 -4.859 1 78.56 148 MET B O 1
ATOM 3185 N N . ALA B 1 149 ? -16.969 -23.359 -3.188 1 78.38 149 ALA B N 1
ATOM 3186 C CA . ALA B 1 149 ? -18.219 -24.109 -3.25 1 78.38 149 ALA B CA 1
ATOM 3187 C C . ALA B 1 149 ? -19.047 -23.703 -4.465 1 78.38 149 ALA B C 1
ATOM 3189 O O . ALA B 1 149 ? -19.922 -24.469 -4.91 1 78.38 149 ALA B O 1
ATOM 3190 N N . ASN B 1 150 ? -18.844 -22.5 -5.016 1 84.06 150 ASN B N 1
ATOM 3191 C CA . ASN B 1 150 ? -19.531 -22 -6.195 1 84.06 150 ASN B CA 1
ATOM 3192 C C . ASN B 1 150 ? -18.953 -22.578 -7.48 1 84.06 150 ASN B C 1
ATOM 3194 O O . ASN B 1 150 ? -17.766 -22.375 -7.773 1 84.06 150 ASN B O 1
ATOM 3198 N N . PRO B 1 151 ? -19.656 -23.25 -8.273 1 84.38 151 PRO B N 1
ATOM 3199 C CA . PRO B 1 151 ? -19.141 -23.875 -9.492 1 84.38 151 PRO B CA 1
ATOM 3200 C C . PRO B 1 151 ? -18.672 -22.844 -10.523 1 84.38 151 PRO B C 1
ATOM 3202 O O . PRO B 1 151 ? -17.859 -23.172 -11.391 1 84.38 151 PRO B O 1
ATOM 3205 N N . THR B 1 152 ? -19.188 -21.609 -10.438 1 81.38 152 THR B N 1
ATOM 3206 C CA . THR B 1 152 ? -18.797 -20.594 -11.422 1 81.38 152 THR B CA 1
ATOM 3207 C C . THR B 1 152 ? -17.703 -19.703 -10.867 1 81.38 152 THR B C 1
ATOM 3209 O O . THR B 1 152 ? -17.406 -18.656 -11.438 1 81.38 152 THR B O 1
ATOM 3212 N N . SER B 1 153 ? -17.109 -20.172 -9.82 1 83.88 153 SER B N 1
ATOM 3213 C CA . SER B 1 153 ? -16.016 -19.391 -9.266 1 83.88 153 SER B CA 1
ATOM 3214 C C . SER B 1 153 ? -14.742 -19.562 -10.094 1 83.88 153 SER B C 1
ATOM 3216 O O . SER B 1 153 ? -14.562 -20.578 -10.766 1 83.88 153 SER B O 1
ATOM 3218 N N . PRO B 1 154 ? -13.906 -18.547 -10.07 1 82.69 154 PRO B N 1
ATOM 3219 C CA . PRO B 1 154 ? -12.648 -18.656 -10.812 1 82.69 154 PRO B CA 1
ATOM 3220 C C . PRO B 1 154 ? -11.836 -19.891 -10.422 1 82.69 154 PRO B C 1
ATOM 3222 O O . PRO B 1 154 ? -11.164 -20.484 -11.266 1 82.69 154 PRO B O 1
ATOM 3225 N N . TYR B 1 155 ? -11.953 -20.328 -9.18 1 80.75 155 TYR B N 1
ATOM 3226 C CA . TYR B 1 155 ? -11.234 -21.5 -8.719 1 80.75 155 TYR B CA 1
ATOM 3227 C C . TYR B 1 155 ? -11.703 -22.75 -9.461 1 80.75 155 TYR B C 1
ATOM 3229 O O . TYR B 1 155 ? -10.891 -23.594 -9.859 1 80.75 155 TYR B O 1
ATOM 3237 N N . ASN B 1 156 ? -12.977 -22.828 -9.672 1 82.38 156 ASN B N 1
ATOM 3238 C CA . ASN B 1 156 ? -13.539 -24 -10.32 1 82.38 156 ASN B CA 1
ATOM 3239 C C . ASN B 1 156 ? -13.516 -23.875 -11.844 1 82.38 156 ASN B C 1
ATOM 3241 O O . ASN B 1 156 ? -13.391 -24.875 -12.555 1 82.38 156 ASN B O 1
ATOM 3245 N N . LEU B 1 157 ? -13.547 -22.609 -12.328 1 82.44 157 LEU B N 1
ATOM 3246 C CA . LEU B 1 157 ? -13.594 -22.391 -13.766 1 82.44 157 LEU B CA 1
ATOM 3247 C C . LEU B 1 157 ? -12.203 -22.531 -14.383 1 82.44 157 LEU B C 1
ATOM 3249 O O . LEU B 1 157 ? -12.055 -23.094 -15.469 1 82.44 157 LEU B O 1
ATOM 3253 N N . TYR B 1 158 ? -11.18 -22 -13.828 1 81.31 158 TYR B N 1
ATOM 3254 C CA . TYR B 1 158 ? -9.875 -21.891 -14.469 1 81.31 158 TYR B CA 1
ATOM 3255 C C . TYR B 1 158 ? -8.914 -22.953 -13.945 1 81.31 158 TYR B C 1
ATOM 3257 O O . TYR B 1 158 ? -7.906 -23.25 -14.586 1 81.31 158 TYR B O 1
ATOM 3265 N N . SER B 1 159 ? -9.195 -23.719 -13.055 1 72.5 159 SER B N 1
ATOM 3266 C CA . SER B 1 159 ? -8.398 -24.828 -12.531 1 72.5 159 SER B CA 1
ATOM 3267 C C . SER B 1 159 ? -6.973 -24.375 -12.219 1 72.5 159 SER B C 1
ATOM 3269 O O . SER B 1 159 ? -6.676 -23.172 -12.25 1 72.5 159 SER B O 1
ATOM 3271 N N . GLN B 1 160 ? -5.902 -25.203 -12.078 1 75.75 160 GLN B N 1
ATOM 3272 C CA . GLN B 1 160 ? -4.523 -24.953 -11.664 1 75.75 160 GLN B CA 1
ATOM 3273 C C . GLN B 1 160 ? -3.674 -24.484 -12.844 1 75.75 160 GLN B C 1
ATOM 3275 O O . GLN B 1 160 ? -2.625 -23.875 -12.648 1 75.75 160 GLN B O 1
ATOM 3280 N N . GLY B 1 161 ? -4.219 -24.578 -14.055 1 76.25 161 GLY B N 1
ATOM 3281 C CA . GLY B 1 161 ? -3.385 -24.266 -15.203 1 76.25 161 GLY B CA 1
ATOM 3282 C C . GLY B 1 161 ? -3.744 -22.938 -15.859 1 76.25 161 GLY B C 1
ATOM 3283 O O . GLY B 1 161 ? -3.17 -22.578 -16.891 1 76.25 161 GLY B O 1
ATOM 3284 N N . SER B 1 162 ? -4.727 -22.297 -15.312 1 84.19 162 SER B N 1
ATOM 3285 C CA . SER B 1 162 ? -5.156 -21.047 -15.914 1 84.19 162 SER B CA 1
ATOM 3286 C C . SER B 1 162 ? -4.973 -19.875 -14.961 1 84.19 162 SER B C 1
ATOM 3288 O O . SER B 1 162 ? -4.883 -20.062 -13.742 1 84.19 162 SER B O 1
ATOM 3290 N N . SER B 1 163 ? -4.734 -18.734 -15.523 1 89.06 163 SER B N 1
ATOM 3291 C CA . SER B 1 163 ? -4.605 -17.531 -14.727 1 89.06 163 SER B CA 1
ATOM 3292 C C . SER B 1 163 ? -5.422 -16.391 -15.328 1 89.06 163 SER B C 1
ATOM 3294 O O . SER B 1 163 ? -5.664 -16.359 -16.547 1 89.06 163 SER B O 1
ATOM 3296 N N . ARG B 1 164 ? -6 -15.539 -14.547 1 91.44 164 ARG B N 1
ATOM 3297 C CA . ARG B 1 164 ? -6.715 -14.336 -14.953 1 91.44 164 ARG B CA 1
ATOM 3298 C C . ARG B 1 164 ? -6.012 -13.086 -14.445 1 91.44 164 ARG B C 1
ATOM 3300 O O . ARG B 1 164 ? -5.781 -12.938 -13.242 1 91.44 164 ARG B O 1
ATOM 3307 N N . THR B 1 165 ? -5.645 -12.242 -15.375 1 92.81 165 THR B N 1
ATOM 3308 C CA . THR B 1 165 ? -4.973 -10.992 -15.031 1 92.81 165 THR B CA 1
ATOM 3309 C C . THR B 1 165 ? -5.859 -9.797 -15.359 1 92.81 165 THR B C 1
ATOM 3311 O O . THR B 1 165 ? -6.699 -9.867 -16.25 1 92.81 165 THR B O 1
ATOM 3314 N N . VAL B 1 166 ? -5.691 -8.75 -14.57 1 94.62 166 VAL B N 1
ATOM 3315 C CA . VAL B 1 166 ? -6.473 -7.535 -14.758 1 94.62 166 VAL B CA 1
ATOM 3316 C C . VAL B 1 166 ? -5.547 -6.379 -15.133 1 94.62 166 VAL B C 1
ATOM 3318 O O . VAL B 1 166 ? -4.477 -6.219 -14.547 1 94.62 166 VAL B O 1
ATOM 3321 N N . LYS B 1 167 ? -5.953 -5.652 -16.125 1 93.75 167 LYS B N 1
ATOM 3322 C CA . LYS B 1 167 ? -5.219 -4.469 -16.562 1 93.75 167 LYS B CA 1
ATOM 3323 C C . LYS B 1 167 ? -6.086 -3.219 -16.469 1 93.75 167 LYS B C 1
ATOM 3325 O O . LYS B 1 167 ? -7.273 -3.25 -16.797 1 93.75 167 LYS B O 1
ATOM 3330 N N . LEU B 1 168 ? -5.492 -2.154 -16.047 1 94.19 168 LEU B N 1
ATOM 3331 C CA . LEU B 1 168 ? -6.211 -0.896 -15.867 1 94.19 168 LEU B CA 1
ATOM 3332 C C . LEU B 1 168 ? -6.312 -0.141 -17.188 1 94.19 168 LEU B C 1
ATOM 3334 O O . LEU B 1 168 ? -5.301 0.099 -17.844 1 94.19 168 LEU B O 1
ATOM 3338 N N . LYS B 1 169 ? -7.516 0.191 -17.594 1 91.06 169 LYS B N 1
ATOM 3339 C CA . LYS B 1 169 ? -7.73 1.049 -18.75 1 91.06 169 LYS B CA 1
ATOM 3340 C C . LYS B 1 169 ? -7.879 2.51 -18.328 1 91.06 169 LYS B C 1
ATOM 3342 O O . LYS B 1 169 ? -7.191 3.385 -18.875 1 91.06 169 LYS B O 1
ATOM 3347 N N . SER B 1 170 ? -8.805 2.682 -17.453 1 91.06 170 SER B N 1
ATOM 3348 C CA . SER B 1 170 ? -9.031 4.035 -16.953 1 91.06 170 SER B CA 1
ATOM 3349 C C . SER B 1 170 ? -9.672 4.02 -15.562 1 91.06 170 SER B C 1
ATOM 3351 O O . SER B 1 170 ? -10.32 3.043 -15.188 1 91.06 170 SER B O 1
ATOM 3353 N N . MET B 1 171 ? -9.336 5.035 -14.773 1 92.75 171 MET B N 1
ATOM 3354 C CA . MET B 1 171 ? -9.922 5.227 -13.453 1 92.75 171 MET B CA 1
ATOM 3355 C C . MET B 1 171 ? -10.344 6.68 -13.25 1 92.75 171 MET B C 1
ATOM 3357 O O . MET B 1 171 ? -9.531 7.594 -13.391 1 92.75 171 MET B O 1
ATOM 3361 N N . ILE B 1 172 ? -11.641 6.867 -12.938 1 90.44 172 ILE B N 1
ATOM 3362 C CA . ILE B 1 172 ? -12.188 8.203 -12.719 1 90.44 172 ILE B CA 1
ATOM 3363 C C . ILE B 1 172 ? -12.875 8.258 -11.352 1 90.44 172 ILE B C 1
ATOM 3365 O O . ILE B 1 172 ? -13.766 7.457 -11.07 1 90.44 172 ILE B O 1
ATOM 3369 N N . PHE B 1 173 ? -12.414 9.156 -10.57 1 90.25 173 PHE B N 1
ATOM 3370 C CA . PHE B 1 173 ? -13.07 9.352 -9.281 1 90.25 173 PHE B CA 1
ATOM 3371 C C . PHE B 1 173 ? -14.297 10.25 -9.43 1 90.25 173 PHE B C 1
ATOM 3373 O O . PHE B 1 173 ? -14.188 11.391 -9.891 1 90.25 173 PHE B O 1
ATOM 3380 N N . THR B 1 174 ? -15.453 9.711 -9.117 1 90.12 174 THR B N 1
ATOM 3381 C CA . THR B 1 174 ? -16.703 10.445 -9.203 1 90.12 174 THR B CA 1
ATOM 3382 C C . THR B 1 174 ? -16.875 11.383 -8.016 1 90.12 174 THR B C 1
ATOM 3384 O O . THR B 1 174 ? -17.516 12.43 -8.125 1 90.12 174 THR B O 1
ATOM 3387 N N . ASN B 1 175 ? -16.406 11.047 -6.875 1 89 175 ASN B N 1
ATOM 3388 C CA . ASN B 1 175 ? -16.281 11.828 -5.656 1 89 175 ASN B CA 1
ATOM 3389 C C . ASN B 1 175 ? -15.094 11.359 -4.812 1 89 175 ASN B C 1
ATOM 3391 O O . ASN B 1 175 ? -14.25 10.602 -5.289 1 89 175 ASN B O 1
ATOM 3395 N N . ASP B 1 176 ? -14.977 11.82 -3.598 1 86.31 176 ASP B N 1
ATOM 3396 C CA . ASP B 1 176 ? -13.82 11.516 -2.764 1 86.31 176 ASP B CA 1
ATOM 3397 C C . ASP B 1 176 ? -13.867 10.07 -2.268 1 86.31 176 ASP B C 1
ATOM 3399 O O . ASP B 1 176 ? -12.859 9.539 -1.811 1 86.31 176 ASP B O 1
ATOM 3403 N N . SER B 1 177 ? -14.961 9.422 -2.395 1 91.44 177 SER B N 1
ATOM 3404 C CA . SER B 1 177 ? -15.094 8.078 -1.833 1 91.44 177 SER B CA 1
ATOM 3405 C C . SER B 1 177 ? -15.68 7.113 -2.854 1 91.44 177 SER B C 1
ATOM 3407 O O . SER B 1 177 ? -16.172 6.043 -2.488 1 91.44 177 SER B O 1
ATOM 3409 N N . SER B 1 178 ? -15.711 7.531 -4.121 1 94.19 178 SER B N 1
ATOM 3410 C CA . SER B 1 178 ? -16.25 6.66 -5.164 1 94.19 178 SER B CA 1
ATOM 3411 C C . SER B 1 178 ? -15.438 6.785 -6.453 1 94.19 178 SER B C 1
ATOM 3413 O O . SER B 1 178 ? -14.891 7.852 -6.75 1 94.19 178 SER B O 1
ATOM 3415 N N . ALA B 1 179 ? -15.344 5.668 -7.223 1 95.38 179 ALA B N 1
ATOM 3416 C CA . ALA B 1 179 ? -14.594 5.664 -8.477 1 95.38 179 ALA B CA 1
ATOM 3417 C C . ALA B 1 179 ? -15.219 4.711 -9.492 1 95.38 179 ALA B C 1
ATOM 3419 O O . ALA B 1 179 ? -15.867 3.729 -9.109 1 95.38 179 ALA B O 1
ATOM 3420 N N . GLN B 1 180 ? -15.109 5.07 -10.68 1 95.25 180 GLN B N 1
ATOM 3421 C CA . GLN B 1 180 ? -15.398 4.203 -11.812 1 95.25 180 GLN B CA 1
ATOM 3422 C C . GLN B 1 180 ? -14.117 3.75 -12.5 1 95.25 180 GLN B C 1
ATOM 3424 O O . GLN B 1 180 ? -13.305 4.578 -12.914 1 95.25 180 GLN B O 1
ATOM 3429 N N . VAL B 1 181 ? -13.977 2.453 -12.625 1 96.06 181 VAL B N 1
ATOM 3430 C CA . VAL B 1 181 ? -12.734 1.906 -13.148 1 96.06 181 VAL B CA 1
ATOM 3431 C C . VAL B 1 181 ? -13.023 0.982 -14.328 1 96.06 181 VAL B C 1
ATOM 3433 O O . VAL B 1 181 ? -13.797 0.028 -14.195 1 96.06 181 VAL B O 1
ATOM 3436 N N . ARG B 1 182 ? -12.422 1.306 -15.422 1 94.69 182 ARG B N 1
ATOM 3437 C CA . ARG B 1 182 ? -12.492 0.424 -16.578 1 94.69 182 ARG B CA 1
ATOM 3438 C C . ARG B 1 182 ? -11.289 -0.51 -16.641 1 94.69 182 ARG B C 1
ATOM 3440 O O . ARG B 1 182 ? -10.148 -0.06 -16.562 1 94.69 182 ARG B O 1
ATOM 3447 N N . ILE B 1 183 ? -11.664 -1.782 -16.75 1 96.12 183 ILE B N 1
ATOM 3448 C CA . ILE B 1 183 ? -10.57 -2.752 -16.703 1 96.12 183 ILE B CA 1
ATOM 3449 C C . ILE B 1 183 ? -10.703 -3.738 -17.859 1 96.12 183 ILE B C 1
ATOM 3451 O O . ILE B 1 183 ? -11.789 -3.91 -18.406 1 96.12 183 ILE B O 1
ATOM 3455 N N . SER B 1 184 ? -9.555 -4.266 -18.25 1 95.12 184 SER B N 1
ATOM 3456 C CA . SER B 1 184 ? -9.492 -5.398 -19.172 1 95.12 184 SER B CA 1
ATOM 3457 C C . SER B 1 184 ? -9.047 -6.664 -18.453 1 95.12 184 SER B C 1
ATOM 3459 O O . SER B 1 184 ? -8.023 -6.664 -17.75 1 95.12 184 SER B O 1
ATOM 3461 N N . MET B 1 185 ? -9.828 -7.707 -18.5 1 94.38 185 MET B N 1
ATOM 3462 C CA . MET B 1 185 ? -9.5 -8.992 -17.906 1 94.38 185 MET B CA 1
ATOM 3463 C C . MET B 1 185 ? -9.062 -10 -18.953 1 94.38 185 MET B C 1
ATOM 3465 O O . MET B 1 185 ? -9.727 -10.156 -19.984 1 94.38 185 MET B O 1
ATOM 3469 N N . GLU B 1 186 ? -7.938 -10.609 -18.672 1 92.75 186 GLU B N 1
ATOM 3470 C CA . GLU B 1 186 ? -7.395 -11.586 -19.625 1 92.75 186 GLU B CA 1
ATOM 3471 C C . GLU B 1 186 ? -7.152 -12.93 -18.938 1 92.75 186 GLU B C 1
ATOM 3473 O O . GLU B 1 186 ? -6.438 -13.008 -17.938 1 92.75 186 GLU B O 1
ATOM 3478 N N . VAL B 1 187 ? -7.793 -13.961 -19.469 1 90.31 187 VAL B N 1
ATOM 3479 C CA . VAL B 1 187 ? -7.598 -15.328 -18.984 1 90.31 187 VAL B CA 1
ATOM 3480 C C . VAL B 1 187 ? -6.602 -16.062 -19.891 1 90.31 187 VAL B C 1
ATOM 3482 O O . VAL B 1 187 ? -6.746 -16.047 -21.125 1 90.31 187 VAL B O 1
ATOM 3485 N N . THR B 1 188 ? -5.562 -16.562 -19.266 1 86.75 188 THR B N 1
ATOM 3486 C CA . THR B 1 188 ? -4.562 -17.297 -20.016 1 86.75 188 THR B CA 1
ATOM 3487 C C . THR B 1 188 ? -4.43 -18.734 -19.5 1 86.75 188 THR B C 1
ATOM 3489 O O . THR B 1 188 ? -4.594 -18.969 -18.297 1 86.75 188 THR B O 1
ATOM 3492 N N . GLY B 1 189 ? -4.043 -19.719 -20.266 1 81 189 GLY B N 1
ATOM 3493 C CA . GLY B 1 189 ? -3.896 -21.125 -19.922 1 81 189 GLY B CA 1
ATOM 3494 C C . GLY B 1 189 ? -4.637 -22.047 -20.859 1 81 189 GLY B C 1
ATOM 3495 O O . GLY B 1 189 ? -4.359 -22.078 -22.062 1 81 189 GLY B O 1
ATOM 3496 N N . LEU B 1 190 ? -5.586 -22.703 -20.344 1 74.12 190 LEU B N 1
ATOM 3497 C CA . LEU B 1 190 ? -6.348 -23.656 -21.156 1 74.12 190 LEU B CA 1
ATOM 3498 C C . LEU B 1 190 ? -7.297 -22.938 -22.094 1 74.12 190 LEU B C 1
ATOM 3500 O O . LEU B 1 190 ? -7.555 -23.406 -23.203 1 74.12 190 LEU B O 1
ATOM 3504 N N . MET B 1 191 ? -7.809 -21.734 -21.609 1 74.38 191 MET B N 1
ATOM 3505 C CA . MET B 1 191 ? -8.672 -20.875 -22.406 1 74.38 191 MET B CA 1
ATOM 3506 C C . MET B 1 191 ? -8.141 -19.438 -22.438 1 74.38 191 MET B C 1
ATOM 3508 O O . MET B 1 191 ? -7.691 -18.922 -21.406 1 74.38 191 MET B O 1
ATOM 3512 N N . ASN B 1 192 ? -7.863 -18.922 -23.594 1 83.56 192 ASN B N 1
ATOM 3513 C CA . ASN B 1 192 ? -7.48 -17.531 -23.719 1 83.56 192 ASN B CA 1
ATOM 3514 C C . ASN B 1 192 ? -8.68 -16.641 -24.047 1 83.56 192 ASN B C 1
ATOM 3516 O O . ASN B 1 192 ? -9.367 -16.875 -25.031 1 83.56 192 ASN B O 1
ATOM 3520 N N . MET B 1 193 ? -9.023 -15.82 -23.141 1 88.31 193 MET B N 1
ATOM 3521 C CA . MET B 1 193 ? -10.156 -14.922 -23.297 1 88.31 193 MET B CA 1
ATOM 3522 C C . MET B 1 193 ? -9.844 -13.531 -22.75 1 88.31 193 MET B C 1
ATOM 3524 O O . MET B 1 193 ? -9.086 -13.398 -21.797 1 88.31 193 MET B O 1
ATOM 3528 N N . LYS B 1 194 ? -10.391 -12.594 -23.453 1 91.94 194 LYS B N 1
ATOM 3529 C CA . LYS B 1 194 ? -10.273 -11.203 -23.016 1 91.94 194 LYS B CA 1
ATOM 3530 C C . LYS B 1 194 ? -11.641 -10.562 -22.859 1 91.94 194 LYS B C 1
ATOM 3532 O O . LYS B 1 194 ? -12.516 -10.734 -23.703 1 91.94 194 LYS B O 1
ATOM 3537 N N . MET B 1 195 ? -11.844 -9.898 -21.734 1 93.12 195 MET B N 1
ATOM 3538 C CA . MET B 1 195 ? -13.109 -9.234 -21.438 1 93.12 195 MET B CA 1
ATOM 3539 C C . MET B 1 195 ? -12.875 -7.832 -20.875 1 93.12 195 MET B C 1
ATOM 3541 O O . MET B 1 195 ? -11.969 -7.633 -20.062 1 93.12 195 MET B O 1
ATOM 3545 N N . ASP B 1 196 ? -13.68 -6.914 -21.359 1 94.19 196 ASP B N 1
ATOM 3546 C CA . ASP B 1 196 ? -13.641 -5.559 -20.828 1 94.19 196 ASP B CA 1
ATOM 3547 C C . ASP B 1 196 ? -14.781 -5.324 -19.844 1 94.19 196 ASP B C 1
ATOM 3549 O O . ASP B 1 196 ? -15.938 -5.641 -20.141 1 94.19 196 ASP B O 1
ATOM 3553 N N . LYS B 1 197 ? -14.461 -4.832 -18.688 1 97.19 197 LYS B N 1
ATOM 3554 C CA . LYS B 1 197 ? -15.453 -4.617 -17.625 1 97.19 197 LYS B CA 1
ATOM 3555 C C . LYS B 1 197 ? -15.359 -3.199 -17.062 1 97.19 197 LYS B C 1
ATOM 3557 O O . LYS B 1 197 ? -14.336 -2.525 -17.234 1 97.19 197 LYS B O 1
ATOM 3562 N N . ILE B 1 198 ? -16.453 -2.762 -16.484 1 95.62 198 ILE B N 1
ATOM 3563 C CA . ILE B 1 198 ? -16.5 -1.499 -15.75 1 95.62 198 ILE B CA 1
ATOM 3564 C C . ILE B 1 198 ? -16.844 -1.76 -14.289 1 95.62 198 ILE B C 1
ATOM 3566 O O . ILE B 1 198 ? -17.797 -2.477 -13.984 1 95.62 198 ILE B O 1
ATOM 3570 N N . VAL B 1 199 ? -16.047 -1.202 -13.406 1 97.5 199 VAL B N 1
ATOM 3571 C CA . VAL B 1 199 ? -16.234 -1.396 -11.969 1 97.5 199 VAL B CA 1
ATOM 3572 C C . VAL B 1 199 ? -16.688 -0.088 -11.328 1 97.5 199 VAL B C 1
ATOM 3574 O O . VAL B 1 199 ? -16.109 0.971 -11.586 1 97.5 199 VAL B O 1
ATOM 3577 N N . PHE B 1 200 ? -17.719 -0.19 -10.539 1 96.62 200 PHE B N 1
ATOM 3578 C CA . PHE B 1 200 ? -18.125 0.885 -9.648 1 96.62 200 PHE B CA 1
ATOM 3579 C C . PHE B 1 200 ? -17.781 0.553 -8.203 1 96.62 200 PHE B C 1
ATOM 3581 O O . PHE B 1 200 ? -18.25 -0.45 -7.66 1 96.62 200 PHE B O 1
ATOM 3588 N N . ILE B 1 201 ? -17.016 1.425 -7.602 1 97.81 201 ILE B N 1
ATOM 3589 C CA . ILE B 1 201 ? -16.516 1.098 -6.273 1 97.81 201 ILE B CA 1
ATOM 3590 C C . ILE B 1 201 ? -16.672 2.301 -5.348 1 97.81 201 ILE B C 1
ATOM 3592 O O . ILE B 1 201 ? -16.438 3.441 -5.754 1 97.81 201 ILE B O 1
ATOM 3596 N N . GLU B 1 202 ? -17.203 2.098 -4.152 1 97.06 202 GLU B N 1
ATOM 3597 C CA . GLU B 1 202 ? -17.25 3.074 -3.068 1 97.06 202 GLU B CA 1
ATOM 3598 C C . GLU B 1 202 ? -16.422 2.623 -1.875 1 97.06 202 GLU B C 1
ATOM 3600 O O . GLU B 1 202 ? -16.453 1.45 -1.494 1 97.06 202 GLU B O 1
ATOM 3605 N N . PHE B 1 203 ? -15.68 3.559 -1.331 1 96 203 PHE B N 1
ATOM 3606 C CA . PHE B 1 203 ? -14.75 3.205 -0.265 1 96 203 PHE B CA 1
ATOM 3607 C C . PHE B 1 203 ? -14.617 4.348 0.735 1 96 203 PHE B C 1
ATOM 3609 O O . PHE B 1 203 ? -15.109 5.453 0.496 1 96 203 PHE B O 1
ATOM 3616 N N . ASP B 1 204 ? -14 3.967 1.834 1 89.75 204 ASP B N 1
ATOM 3617 C CA . ASP B 1 204 ? -13.68 4.977 2.84 1 89.75 204 ASP B CA 1
ATOM 3618 C C . ASP B 1 204 ? -12.469 4.559 3.672 1 89.75 204 ASP B C 1
ATOM 3620 O O . ASP B 1 204 ? -11.984 3.432 3.549 1 89.75 204 ASP B O 1
ATOM 3624 N N . PHE B 1 205 ? -11.867 5.531 4.297 1 87.25 205 PHE B N 1
ATOM 3625 C CA . PHE B 1 205 ? -10.805 5.305 5.273 1 87.25 205 PHE B CA 1
ATOM 3626 C C . PHE B 1 205 ? -11.32 5.504 6.691 1 87.25 205 PHE B C 1
ATOM 3628 O O . PHE B 1 205 ? -11.898 6.551 7.008 1 87.25 205 PHE B O 1
ATOM 3635 N N . GLN B 1 206 ? -11.211 4.441 7.449 1 81.62 206 GLN B N 1
ATOM 3636 C CA . GLN B 1 206 ? -11.703 4.5 8.82 1 81.62 206 GLN B CA 1
ATOM 3637 C C . GLN B 1 206 ? -10.648 3.99 9.805 1 81.62 206 GLN B C 1
ATOM 3639 O O . GLN B 1 206 ? -9.773 3.201 9.43 1 81.62 206 GLN B O 1
ATOM 3644 N N . ASN B 1 207 ? -10.766 4.504 10.969 1 76.69 207 ASN B N 1
ATOM 3645 C CA . ASN B 1 207 ? -9.906 4.012 12.039 1 76.69 207 ASN B CA 1
ATOM 3646 C C . ASN B 1 207 ? -10.461 2.732 12.664 1 76.69 207 ASN B C 1
ATOM 3648 O O . ASN B 1 207 ? -11.141 2.781 13.688 1 76.69 207 ASN B O 1
ATOM 3652 N N . ILE B 1 208 ? -10.203 1.701 12.117 1 75.94 208 ILE B N 1
ATOM 3653 C CA . ILE B 1 208 ? -10.711 0.412 12.562 1 75.94 208 ILE B CA 1
ATOM 3654 C C . ILE B 1 208 ? -9.609 -0.359 13.289 1 75.94 208 ILE B C 1
ATOM 3656 O O . ILE B 1 208 ? -8.438 -0.278 12.906 1 75.94 208 ILE B O 1
ATOM 3660 N N . GLU B 1 209 ? -10 -1.026 14.312 1 78.38 209 GLU B N 1
ATOM 3661 C CA . GLU B 1 209 ? -9.07 -1.905 15.008 1 78.38 209 GLU B CA 1
ATOM 3662 C C . GLU B 1 209 ? -8.703 -3.113 14.148 1 78.38 209 GLU B C 1
ATOM 3664 O O . GLU B 1 209 ? -9.578 -3.76 13.578 1 78.38 209 GLU B O 1
ATOM 3669 N N . MET B 1 210 ? -7.414 -3.285 13.961 1 83.25 210 MET B N 1
ATOM 3670 C CA . MET B 1 210 ? -6.895 -4.422 13.203 1 83.25 210 MET B CA 1
ATOM 3671 C C . MET B 1 210 ? -5.688 -5.039 13.898 1 83.25 210 MET B C 1
ATOM 3673 O O . MET B 1 210 ? -4.965 -4.348 14.617 1 83.25 210 MET B O 1
ATOM 3677 N N . ASN B 1 211 ? -5.605 -6.355 13.727 1 80.38 211 ASN B N 1
ATOM 3678 C CA . ASN B 1 211 ? -4.395 -6.988 14.234 1 80.38 211 ASN B CA 1
ATOM 3679 C C . ASN B 1 211 ? -3.18 -6.652 13.375 1 80.38 211 ASN B C 1
ATOM 3681 O O . ASN B 1 211 ? -3.312 -6.027 12.32 1 80.38 211 ASN B O 1
ATOM 3685 N N . ASP B 1 212 ? -1.979 -7.098 13.805 1 78.75 212 ASP B N 1
ATOM 3686 C CA . ASP B 1 212 ? -0.731 -6.723 13.148 1 78.75 212 ASP B CA 1
ATOM 3687 C C . ASP B 1 212 ? -0.672 -7.273 11.727 1 78.75 212 ASP B C 1
ATOM 3689 O O . ASP B 1 212 ? -0.211 -6.594 10.812 1 78.75 212 ASP B O 1
ATOM 3693 N N . GLY B 1 213 ? -1.181 -8.438 11.594 1 85.38 213 GLY B N 1
ATOM 3694 C CA . GLY B 1 213 ? -1.186 -9.039 10.266 1 85.38 213 GLY B CA 1
ATOM 3695 C C . GLY B 1 213 ? -2.096 -8.32 9.289 1 85.38 213 GLY B C 1
ATOM 3696 O O . GLY B 1 213 ? -1.739 -8.133 8.125 1 85.38 213 GLY B O 1
ATOM 3697 N N . GLU B 1 214 ? -3.258 -7.914 9.766 1 88.25 214 GLU B N 1
ATOM 3698 C CA . GLU B 1 214 ? -4.203 -7.18 8.93 1 88.25 214 GLU B CA 1
ATOM 3699 C C . GLU B 1 214 ? -3.678 -5.789 8.594 1 88.25 214 GLU B C 1
ATOM 3701 O O . GLU B 1 214 ? -3.914 -5.281 7.492 1 88.25 214 GLU B O 1
ATOM 3706 N N . ARG B 1 215 ? -2.957 -5.266 9.484 1 86.62 215 ARG B N 1
ATOM 3707 C CA . ARG B 1 215 ? -2.41 -3.93 9.281 1 86.62 215 ARG B CA 1
ATOM 3708 C C . ARG B 1 215 ? -1.319 -3.941 8.211 1 86.62 215 ARG B C 1
ATOM 3710 O O . ARG B 1 215 ? -1.083 -2.932 7.547 1 86.62 215 ARG B O 1
ATOM 3717 N N . LEU B 1 216 ? -0.697 -5.094 8.039 1 91.5 216 LEU B N 1
ATOM 3718 C CA . LEU B 1 216 ? 0.296 -5.242 6.984 1 91.5 216 LEU B CA 1
ATOM 3719 C C . LEU B 1 216 ? -0.369 -5.25 5.609 1 91.5 216 LEU B C 1
ATOM 3721 O O . LEU B 1 216 ? 0.303 -5.09 4.59 1 91.5 216 LEU B O 1
ATOM 3725 N N . ILE B 1 217 ? -1.688 -5.398 5.633 1 92.94 217 ILE B N 1
ATOM 3726 C CA . ILE B 1 217 ? -2.465 -5.41 4.398 1 92.94 217 ILE B CA 1
ATOM 3727 C C . ILE B 1 217 ? -3.189 -4.078 4.234 1 92.94 217 ILE B C 1
ATOM 3729 O O . ILE B 1 217 ? -3.295 -3.553 3.121 1 92.94 217 ILE B O 1
ATOM 3733 N N . ASN B 1 218 ? -3.609 -3.586 5.312 1 91.88 218 ASN B N 1
ATOM 3734 C CA . ASN B 1 218 ? -4.434 -2.383 5.344 1 91.88 218 ASN B CA 1
ATOM 3735 C C . ASN B 1 218 ? -3.959 -1.405 6.414 1 91.88 218 ASN B C 1
ATOM 3737 O O . ASN B 1 218 ? -4.613 -1.246 7.449 1 91.88 218 ASN B O 1
ATOM 3741 N N . PRO B 1 219 ? -2.922 -0.676 6.117 1 88.62 219 PRO B N 1
ATOM 3742 C CA . PRO B 1 219 ? -2.305 0.197 7.117 1 88.62 219 PRO B CA 1
ATOM 3743 C C . PRO B 1 219 ? -3.15 1.43 7.426 1 88.62 219 PRO B C 1
ATOM 3745 O O . PRO B 1 219 ? -3 2.035 8.492 1 88.62 219 PRO B O 1
ATOM 3748 N N . LEU B 1 220 ? -4.152 1.738 6.531 1 85.94 220 LEU B N 1
ATOM 3749 C CA . LEU B 1 220 ? -4.82 3.029 6.652 1 85.94 220 LEU B CA 1
ATOM 3750 C C . LEU B 1 220 ? -6.305 2.848 6.949 1 85.94 220 LEU B C 1
ATOM 3752 O O . LEU B 1 220 ? -7.055 3.824 7.004 1 85.94 220 LEU B O 1
ATOM 3756 N N . GLY B 1 221 ? -6.723 1.604 7.07 1 87.81 221 GLY B N 1
ATOM 3757 C CA . GLY B 1 221 ? -8.125 1.339 7.344 1 87.81 221 GLY B CA 1
ATOM 3758 C C . GLY B 1 221 ? -9.016 1.553 6.141 1 87.81 221 GLY B C 1
ATOM 3759 O O . GLY B 1 221 ? -10.141 2.039 6.273 1 87.81 221 GLY B O 1
ATOM 3760 N N . PHE B 1 222 ? -8.438 1.368 4.984 1 91.94 222 PHE B N 1
ATOM 3761 C CA . PHE B 1 222 ? -9.195 1.423 3.738 1 91.94 222 PHE B CA 1
ATOM 3762 C C . PHE B 1 222 ? -10.242 0.314 3.691 1 91.94 222 PHE B C 1
ATOM 3764 O O . PHE B 1 222 ? -9.922 -0.857 3.904 1 91.94 222 PHE B O 1
ATOM 3771 N N . ARG B 1 223 ? -11.555 0.662 3.354 1 93.56 223 ARG B N 1
ATOM 3772 C CA . ARG B 1 223 ? -12.609 -0.347 3.256 1 93.56 223 ARG B CA 1
ATOM 3773 C C . ARG B 1 223 ? -13.539 -0.058 2.084 1 93.56 223 ARG B C 1
ATOM 3775 O O . ARG B 1 223 ? -13.977 1.08 1.896 1 93.56 223 ARG B O 1
ATOM 3782 N N . VAL B 1 224 ? -13.844 -1.081 1.381 1 97.25 224 VAL B N 1
ATOM 3783 C CA . VAL B 1 224 ? -14.781 -0.964 0.273 1 97.25 224 VAL B CA 1
ATOM 3784 C C . VAL B 1 224 ? -16.203 -1.223 0.772 1 97.25 224 VAL B C 1
ATOM 3786 O O . VAL B 1 224 ? -16.469 -2.248 1.404 1 97.25 224 VAL B O 1
ATOM 3789 N N . LYS B 1 225 ? -17.078 -0.348 0.461 1 96.38 225 LYS B N 1
ATOM 3790 C CA . LYS B 1 225 ? -18.453 -0.407 0.94 1 96.38 225 LYS B CA 1
ATOM 3791 C C . LYS B 1 225 ? -19.406 -0.891 -0.157 1 96.38 225 LYS B C 1
ATOM 3793 O O . LYS B 1 225 ? -20.484 -1.401 0.13 1 96.38 225 LYS B O 1
ATOM 3798 N N . LEU B 1 226 ? -19.016 -0.648 -1.332 1 96 226 LEU B N 1
ATOM 3799 C CA . LEU B 1 226 ? -19.812 -1.055 -2.48 1 96 226 LEU B CA 1
ATOM 3800 C C . LEU B 1 226 ? -18.922 -1.461 -3.648 1 96 226 LEU B C 1
ATOM 3802 O O . LEU B 1 226 ? -17.922 -0.802 -3.928 1 96 226 LEU B O 1
ATOM 3806 N N . TYR B 1 227 ? -19.266 -2.527 -4.281 1 97.38 227 TYR B N 1
ATOM 3807 C CA . TYR B 1 227 ? -18.547 -3.035 -5.441 1 97.38 227 TYR B CA 1
ATOM 3808 C C . TYR B 1 227 ? -19.5 -3.627 -6.465 1 97.38 227 TYR B C 1
ATOM 3810 O O . TYR B 1 227 ? -20.234 -4.574 -6.164 1 97.38 227 TYR B O 1
ATOM 3818 N N . ARG B 1 228 ? -19.484 -3.023 -7.602 1 96.06 228 ARG B N 1
ATOM 3819 C CA . ARG B 1 228 ? -20.297 -3.525 -8.711 1 96.06 228 ARG B CA 1
ATOM 3820 C C . ARG B 1 228 ? -19.469 -3.637 -9.984 1 96.06 228 ARG B C 1
ATOM 3822 O O . ARG B 1 228 ? -18.688 -2.736 -10.312 1 96.06 228 ARG B O 1
ATOM 3829 N N . ILE B 1 229 ? -19.562 -4.762 -10.664 1 95.56 229 ILE B N 1
ATOM 3830 C CA . ILE B 1 229 ? -18.828 -4.992 -11.906 1 95.56 229 ILE B CA 1
ATOM 3831 C C . ILE B 1 229 ? -19.797 -5.371 -13.016 1 95.56 229 ILE B C 1
ATOM 3833 O O . ILE B 1 229 ? -20.703 -6.176 -12.805 1 95.56 229 ILE B O 1
ATOM 3837 N N . GLU B 1 230 ? -19.578 -4.703 -14.188 1 94.62 230 GLU B N 1
ATOM 3838 C CA . GLU B 1 230 ? -20.422 -4.945 -15.352 1 94.62 230 GLU B CA 1
ATOM 3839 C C . GLU B 1 230 ? -19.594 -5.051 -16.625 1 94.62 230 GLU B C 1
ATOM 3841 O O . GLU B 1 230 ? -18.453 -4.602 -16.672 1 94.62 230 GLU B O 1
ATOM 3846 N N . ASP B 1 231 ? -20.172 -5.703 -17.609 1 93.94 231 ASP B N 1
ATOM 3847 C CA . ASP B 1 231 ? -19.531 -5.773 -18.922 1 93.94 231 ASP B CA 1
ATOM 3848 C C . ASP B 1 231 ? -19.516 -4.406 -19.594 1 93.94 231 ASP B C 1
ATOM 3850 O O . ASP B 1 231 ? -20.5 -3.666 -19.531 1 93.94 231 ASP B O 1
ATOM 3854 N N . GLU B 1 232 ? -18.25 -4.145 -20.172 1 89.06 232 GLU B N 1
ATOM 3855 C CA . GLU B 1 232 ? -18.203 -2.898 -20.922 1 89.06 232 GLU B CA 1
ATOM 3856 C C . GLU B 1 232 ? -18.828 -3.062 -22.312 1 89.06 232 GLU B C 1
ATOM 3858 O O . GLU B 1 232 ? -18.453 -3.957 -23.062 1 89.06 232 GLU B O 1
ATOM 3863 N N . LYS B 1 233 ? -20.109 -2.693 -22.594 1 69.38 233 LYS B N 1
ATOM 3864 C CA . LYS B 1 233 ? -20.766 -2.787 -23.906 1 69.38 233 LYS B CA 1
ATOM 3865 C C . LYS B 1 233 ? -20.078 -1.893 -24.922 1 69.38 233 LYS B C 1
ATOM 3867 O O . LYS B 1 233 ? -19.812 -0.715 -24.656 1 69.38 233 LYS B O 1
ATOM 3872 N N . ILE B 1 234 ? -19.109 -2.457 -25.656 1 58.09 234 ILE B N 1
ATOM 3873 C CA . ILE B 1 234 ? -18.578 -1.688 -26.766 1 58.09 234 ILE B CA 1
ATOM 3874 C C . ILE B 1 234 ? -19.734 -1.199 -27.656 1 58.09 234 ILE B C 1
ATOM 3876 O O . ILE B 1 234 ? -20.562 -1.994 -28.094 1 58.09 234 ILE B O 1
ATOM 3880 N N . GLN B 1 235 ? -20.281 -0.092 -27.312 1 40.69 235 GLN B N 1
ATOM 3881 C CA . GLN B 1 235 ? -21.078 0.385 -28.438 1 40.69 235 GLN B CA 1
ATOM 3882 C C . GLN B 1 235 ? -20.219 0.539 -29.688 1 40.69 235 GLN B C 1
ATOM 3884 O O . GLN B 1 235 ? -19.016 0.837 -29.594 1 40.69 235 GLN B O 1
#

pLDDT: mean 76.19, std 19.05, range [30.33, 97.81]

Secondary structure (DSSP, 8-state):
--HHHHHHHHHS--------HHHHHHHHHHHHHHHHHHHHHHHHHHHHHHHHHHHHHHHHHHHHHHTS-----------STT--BPPPHHHHHHHHT-HHHHHHHHHHHHHHHH-B-TTTHHHIIIIIHHHHB-HIIIIIIIHHHHSTTSTTSHHHHHTTT-EEEEEEEEEEEEETTEEEEEEEEEEESSS-EEEEEEEEEEEEE----B-HHHHTT-TT-EEEEEEEEEE----/--THHHHHHHHS--------HHHHHHHHHHHHHHHHHHHHHHHHHHHHHHHHHHHHHHHHHHHHHHTS-----------STT--BPPPHHHHHHHHH-HHHHHHHHHHHHHHHH-B-TTTHHHIIIIIHHHHB-HIIIIIIIHHHHSTTSTTSHHHHHTTT-EEEEEEEEEEEEETTEEEEEEEEEEESSS-EEEEEEEEEEEEE----B-HHHHTT-TT-EEEEEEEEEE----

InterPro domains:
  IPR007430 Bacterial virulence protein VirB8-like [PF04335] (26-232)
  IPR032710 NTF2-like domain superfamily [SSF54427] (100-233)

Organism: NCBI:txid34627

Radius of gyration: 43.19 Å; Cα contacts (8 Å, |Δi|>4): 669; chains: 2; bounding box: 50×150×106 Å

Foldseek 3Di:
DDPVVVVVVVVVPDPPPPPPPVNVVVVVCVVVVVVVVVVVVVVVVVVVVVVVVVVVVVVVVVVVVVVVCPPPPPPPDPDDQFDFDWDDVVVQVVQLVDPVNVVVLVVVLCQLQPKDAPVCVVVSLPALNPLQADPCCNVPPRCQQAPPVDCNHCCNPQPNFKIKGKAWDDWDAPDSFKIKTWIWIFMDGPDTDIFIKIKIWGKGFDGDTDTNVSCVNVVGRIYIYDIDMDGDPPD/DDPVVVVVVVVVPPPPPPCPPVNVVVVVCVVVVVVVVVVVVVVVVVVVVVVVVVVVVVVVVCVVVVVVCPPDPPPPDPDDQFDFDWDDVVVQVVQLVDPVNVVVVVVVLCQLQPKDAPVCVVVSLPALNPLQADPCCNVPPRCQQAPPVNCNHCCNVQPNFKIKGKAWDDWDAPDSFKIKTWIWIFMDGPDTDIFIKIKIWGKGFDGDTDTNVSCVNVVGRIYIYDIDMDGDPPD

Solvent-accessible surface area (backbone atoms only — not comparable to full-atom values): 25643 Å² total; per-residue (Å²): 139,62,72,65,63,58,54,52,58,55,64,68,50,74,81,72,67,73,72,50,72,46,55,57,51,48,51,53,49,48,50,55,38,52,51,40,49,50,51,28,53,48,28,45,53,51,28,52,50,38,51,51,52,43,54,50,50,52,50,50,52,50,50,58,50,59,70,52,65,73,68,78,76,75,77,70,72,81,63,70,70,68,56,57,54,74,54,58,66,66,55,43,55,58,44,67,64,31,63,47,52,50,51,22,52,53,48,51,48,50,46,47,65,69,35,37,42,66,90,52,37,62,55,25,61,69,42,55,43,42,67,36,26,34,70,62,41,29,64,71,52,44,44,64,53,58,28,81,86,28,71,82,3,64,65,60,66,42,46,83,68,21,37,31,45,70,42,85,72,46,76,44,68,80,52,91,42,31,35,41,34,33,33,40,37,38,32,40,59,90,56,76,47,76,48,50,32,36,34,41,38,28,43,48,71,41,77,50,80,32,38,50,72,51,28,55,75,40,48,61,31,46,31,32,68,41,79,46,78,41,75,53,75,78,122,139,63,76,64,62,59,57,52,61,58,62,69,53,75,78,72,69,74,72,51,72,46,56,60,51,48,49,51,49,48,50,55,38,51,51,39,48,49,50,25,54,50,28,44,53,49,29,53,50,37,52,52,52,44,54,50,49,52,50,51,52,50,50,57,50,58,68,50,65,73,70,80,75,75,75,72,72,80,64,74,70,68,55,57,54,74,56,59,67,66,56,42,54,58,44,67,64,32,62,46,51,49,51,21,53,52,49,51,49,50,46,46,66,69,34,37,42,68,89,52,36,62,55,26,62,69,41,56,42,40,66,38,28,33,69,63,40,28,64,70,53,44,43,63,53,58,28,81,85,26,73,84,3,66,65,59,65,43,47,84,67,22,36,32,45,70,43,83,73,44,76,45,69,79,50,91,41,31,35,40,34,34,33,40,37,37,33,40,60,90,55,77,47,77,46,49,32,37,33,42,39,28,41,48,71,42,76,51,81,32,38,51,72,51,27,53,75,39,47,62,31,47,30,31,67,41,79,47,78,41,77,51,75,79,121

Nearest PDB structures (foldseek):
  4lso-assembly1_A  TM=9.258E-01  e=1.762E-12  Bartonella quintana JK 31
  4mei-assembly1_A-2  TM=9.361E-01  e=1.669E-11  Bartonella tribocorum CIP 105476
  4kz1-assembly1_A-2  TM=9.375E-01  e=6.904E-11  Bartonella grahamii as4aup
  4aky-assembly5_E  TM=8.948E-01  e=4.865E-10  Brucella suis
  2cc3-assembly1_B  TM=8.324E-01  e=2.871E-09  Agrobacterium tumefaciens